Protein AF-A0A821PRE5-F1 (afdb_monomer_lite)

pLDDT: mean 86.89, std 14.08, range [33.16, 98.88]

Structure (mmCIF, N/CA/C/O backbone):
data_AF-A0A821PRE5-F1
#
_entry.id   AF-A0A821PRE5-F1
#
loop_
_atom_site.group_PDB
_atom_site.id
_atom_site.type_symbol
_atom_site.label_atom_id
_atom_site.label_alt_id
_atom_site.label_comp_id
_atom_site.label_asym_id
_atom_site.label_entity_id
_atom_site.label_seq_id
_atom_site.pdbx_PDB_ins_code
_atom_site.Cartn_x
_atom_site.Cartn_y
_atom_site.Cartn_z
_atom_site.occupancy
_atom_site.B_iso_or_equiv
_atom_site.auth_seq_id
_atom_site.auth_comp_id
_atom_site.auth_asym_id
_atom_site.auth_atom_id
_atom_site.pdbx_PDB_model_num
ATOM 1 N N . MET A 1 1 ? 6.895 -18.676 37.987 1.00 41.84 1 MET A N 1
ATOM 2 C CA . MET A 1 1 ? 6.870 -19.478 39.233 1.00 41.84 1 MET A CA 1
ATOM 3 C C . MET A 1 1 ? 7.285 -18.544 40.365 1.00 41.84 1 MET A C 1
ATOM 5 O O . MET A 1 1 ? 8.270 -17.843 40.181 1.00 41.84 1 MET A O 1
ATOM 9 N N . TYR A 1 2 ? 6.528 -18.440 41.459 1.00 54.41 2 TYR A N 1
ATOM 10 C CA . TYR A 1 2 ? 6.929 -17.614 42.611 1.00 54.41 2 TYR A CA 1
ATOM 11 C C . TYR A 1 2 ? 7.943 -18.380 43.471 1.00 54.41 2 TYR A C 1
ATOM 13 O O . TYR A 1 2 ? 7.875 -19.608 43.534 1.00 54.41 2 TYR A O 1
ATOM 21 N N . ALA A 1 3 ? 8.873 -17.677 44.126 1.00 66.06 3 ALA A N 1
ATOM 22 C CA . ALA A 1 3 ? 9.765 -18.303 45.099 1.00 66.06 3 ALA A CA 1
ATOM 23 C C . ALA A 1 3 ? 8.939 -18.892 46.258 1.00 66.06 3 ALA A C 1
ATOM 25 O O . ALA A 1 3 ? 8.088 -18.217 46.832 1.00 66.06 3 ALA A O 1
ATOM 26 N N . ILE A 1 4 ? 9.183 -20.159 46.576 1.00 74.19 4 ILE A N 1
ATOM 27 C CA . ILE A 1 4 ? 8.499 -20.947 47.607 1.00 74.19 4 ILE A CA 1
ATOM 28 C C . ILE A 1 4 ? 9.099 -20.657 48.989 1.00 74.19 4 ILE A C 1
ATOM 30 O O . ILE A 1 4 ? 8.377 -20.637 49.982 1.00 74.19 4 ILE A O 1
ATOM 34 N N . THR A 1 5 ? 10.413 -20.426 49.075 1.00 80.94 5 THR A N 1
ATOM 35 C CA . THR A 1 5 ? 11.106 -20.091 50.332 1.00 80.94 5 THR A CA 1
ATOM 36 C C . THR A 1 5 ? 12.431 -19.364 50.074 1.00 80.94 5 THR A C 1
ATOM 38 O O . THR A 1 5 ? 12.951 -19.391 48.959 1.00 80.94 5 THR A O 1
ATOM 41 N N . HIS A 1 6 ? 12.981 -18.728 51.113 1.00 78.38 6 HIS A N 1
ATOM 42 C CA . HIS A 1 6 ? 14.366 -18.254 51.166 1.00 78.38 6 HIS A CA 1
ATOM 43 C C . HIS A 1 6 ? 15.135 -19.088 52.210 1.00 78.38 6 HIS A C 1
ATOM 45 O O . HIS A 1 6 ? 14.577 -19.343 53.280 1.00 78.38 6 HIS A O 1
ATOM 51 N N . PRO A 1 7 ? 16.386 -19.512 51.952 1.00 84.06 7 PRO A N 1
ATOM 52 C CA . PRO A 1 7 ? 17.236 -19.162 50.809 1.00 84.06 7 PRO A CA 1
ATOM 53 C C . PRO A 1 7 ? 16.821 -19.833 49.486 1.00 84.06 7 PRO A C 1
ATOM 55 O O . PRO A 1 7 ? 15.821 -20.541 49.447 1.00 84.06 7 PRO A O 1
ATOM 58 N N . SER A 1 8 ? 17.507 -19.535 48.375 1.00 82.81 8 SER A N 1
ATOM 59 C CA . SER A 1 8 ? 17.042 -19.869 47.017 1.00 82.81 8 SER A CA 1
ATOM 60 C C . SER A 1 8 ? 17.108 -21.364 46.666 1.00 82.81 8 SER A C 1
ATOM 62 O O . SER A 1 8 ? 16.296 -21.819 45.858 1.00 82.81 8 SER A O 1
ATOM 64 N N . GLN A 1 9 ? 18.000 -22.147 47.286 1.00 85.94 9 GLN A N 1
ATOM 65 C CA . GLN A 1 9 ? 18.261 -23.545 46.912 1.00 85.94 9 GLN A CA 1
ATOM 66 C C . GLN A 1 9 ? 17.038 -24.490 46.963 1.00 85.94 9 GLN A C 1
ATOM 68 O O . GLN A 1 9 ? 16.828 -25.232 45.999 1.00 85.94 9 GLN A O 1
ATOM 73 N N . PRO A 1 10 ? 16.174 -24.461 47.999 1.00 89.75 10 PRO A N 1
ATOM 74 C CA . PRO A 1 10 ? 14.947 -25.257 48.033 1.00 89.75 10 PRO A CA 1
ATOM 75 C C . PRO A 1 10 ? 13.995 -25.038 46.847 1.00 89.75 10 PRO A C 1
ATOM 77 O O . PRO A 1 10 ? 13.257 -25.955 46.485 1.00 89.75 10 PRO A O 1
ATOM 80 N N . ASN A 1 11 ? 14.014 -23.862 46.209 1.00 87.69 11 ASN A N 1
ATOM 81 C CA . ASN A 1 11 ? 13.175 -23.590 45.037 1.00 87.69 11 ASN A CA 1
ATOM 82 C C . ASN A 1 11 ? 13.609 -24.434 43.832 1.00 87.69 11 ASN A C 1
ATOM 84 O O . ASN A 1 11 ? 12.767 -25.009 43.144 1.00 87.69 11 ASN A O 1
ATOM 88 N N . TYR A 1 12 ? 14.920 -24.577 43.621 1.00 88.75 12 TYR A N 1
ATOM 89 C CA . TYR A 1 12 ? 15.471 -25.420 42.559 1.00 88.75 12 TYR A CA 1
ATOM 90 C C . TYR A 1 12 ? 15.196 -26.910 42.804 1.00 88.75 12 TYR A C 1
ATOM 92 O O . TYR A 1 12 ? 14.937 -27.648 41.856 1.00 88.75 12 TYR A O 1
ATOM 100 N N . ILE A 1 13 ? 15.181 -27.351 44.069 1.00 89.56 13 ILE A N 1
ATOM 101 C CA . ILE A 1 13 ? 14.769 -28.715 44.447 1.00 89.56 13 ILE A CA 1
ATOM 102 C C . ILE A 1 13 ? 13.287 -28.928 44.115 1.00 89.56 13 ILE A C 1
ATOM 104 O O . ILE A 1 13 ? 12.932 -29.904 43.454 1.00 89.56 13 ILE A O 1
ATOM 108 N N . SER A 1 14 ? 12.425 -27.985 44.505 1.00 88.62 14 SER A N 1
ATOM 109 C CA . SER A 1 14 ? 10.987 -28.071 44.234 1.00 88.62 14 SER A CA 1
ATOM 110 C C . SER A 1 14 ? 10.650 -28.100 42.753 1.00 88.62 14 SER A C 1
ATOM 112 O O . SER A 1 14 ? 9.673 -28.737 42.368 1.00 88.62 14 SER A O 1
ATOM 114 N N . MET A 1 15 ? 11.455 -27.451 41.920 1.00 88.44 15 MET A N 1
ATOM 115 C CA . MET A 1 15 ? 11.266 -27.454 40.476 1.00 88.44 15 MET A CA 1
ATOM 116 C C . MET A 1 15 ? 11.423 -28.853 39.861 1.00 88.44 15 MET A C 1
ATOM 118 O O . MET A 1 15 ? 10.722 -29.173 38.907 1.00 88.44 15 MET A O 1
ATOM 122 N N . ILE A 1 16 ? 12.306 -29.696 40.408 1.00 90.00 16 ILE A N 1
ATOM 123 C CA . ILE A 1 16 ? 12.539 -31.050 39.880 1.00 90.00 16 ILE A CA 1
ATOM 124 C C . ILE A 1 16 ? 11.817 -32.152 40.654 1.00 90.00 16 ILE A C 1
ATOM 126 O O . ILE A 1 16 ? 11.547 -33.194 40.066 1.00 90.00 16 ILE A O 1
ATOM 130 N N . ALA A 1 17 ? 11.505 -31.948 41.935 1.00 90.25 17 ALA A N 1
ATOM 131 C CA . ALA A 1 17 ? 10.887 -32.953 42.807 1.00 90.25 17 ALA A CA 1
ATOM 132 C C . ALA A 1 17 ? 9.420 -32.638 43.165 1.00 90.25 17 ALA A C 1
ATOM 134 O O . ALA A 1 17 ? 8.779 -33.401 43.884 1.00 90.25 17 ALA A O 1
ATOM 135 N N . GLY A 1 18 ? 8.883 -31.495 42.722 1.00 88.75 18 GLY A N 1
ATOM 136 C CA . GLY A 1 18 ? 7.521 -31.045 43.039 1.00 88.75 18 GLY A CA 1
ATOM 137 C C . GLY A 1 18 ? 7.316 -30.563 44.483 1.00 88.75 18 GLY A C 1
ATOM 138 O O . GLY A 1 18 ? 6.216 -30.149 44.836 1.00 88.75 18 GLY A O 1
ATOM 139 N N . SER A 1 19 ? 8.353 -30.605 45.327 1.00 89.56 19 SER A N 1
ATOM 140 C CA . SER A 1 19 ? 8.368 -30.058 46.689 1.00 89.56 19 SER A CA 1
ATOM 141 C C . SER A 1 19 ? 9.799 -29.746 47.134 1.00 89.56 19 SER A C 1
ATOM 143 O O . SER A 1 19 ? 10.761 -30.246 46.553 1.00 89.56 19 SER A O 1
ATOM 145 N N . THR A 1 20 ? 9.969 -28.982 48.213 1.00 89.50 20 THR A N 1
ATOM 146 C CA . THR A 1 20 ? 11.300 -28.699 48.776 1.00 89.50 20 THR A CA 1
ATOM 147 C C . THR A 1 20 ? 11.946 -29.905 49.466 1.00 89.50 20 THR A C 1
ATOM 149 O O . THR A 1 20 ? 13.069 -29.785 49.944 1.00 89.50 20 THR A O 1
ATOM 152 N N . LEU A 1 21 ? 11.258 -31.053 49.569 1.00 90.38 21 LEU A N 1
ATOM 153 C CA . LEU A 1 21 ? 11.708 -32.233 50.323 1.00 90.38 21 LEU A CA 1
ATOM 154 C C . LEU A 1 21 ? 12.082 -31.905 51.784 1.00 90.38 21 LEU A C 1
ATOM 156 O O . LEU A 1 21 ? 12.993 -32.497 52.356 1.00 90.38 21 LEU A O 1
ATOM 160 N N . ASN A 1 22 ? 11.379 -30.933 52.382 1.00 87.69 22 ASN A N 1
ATOM 161 C CA . ASN A 1 22 ? 11.658 -30.356 53.705 1.00 87.69 22 ASN A CA 1
ATOM 162 C C . ASN A 1 22 ? 13.053 -29.718 53.847 1.00 87.69 22 ASN A C 1
ATOM 164 O O . ASN A 1 22 ? 13.501 -29.452 54.960 1.00 87.69 22 ASN A O 1
ATOM 168 N N . TYR A 1 23 ? 13.731 -29.439 52.735 1.00 88.00 23 TYR A N 1
ATOM 169 C CA . TYR A 1 23 ? 15.007 -28.744 52.723 1.00 88.00 23 TYR A CA 1
ATOM 170 C C . TYR A 1 23 ? 14.802 -27.233 52.895 1.00 88.00 23 TYR A C 1
ATOM 172 O O . TYR A 1 23 ? 13.957 -26.638 52.225 1.00 88.00 23 TYR A O 1
ATOM 180 N N . GLN A 1 24 ? 15.551 -26.612 53.811 1.00 86.31 24 GLN A N 1
ATOM 181 C CA . GLN A 1 24 ? 15.325 -25.218 54.238 1.00 86.31 24 GLN A CA 1
ATOM 182 C C . GLN A 1 24 ? 16.598 -24.360 54.293 1.00 86.31 24 GLN A C 1
ATOM 184 O O . GLN A 1 24 ? 16.552 -23.229 54.769 1.00 86.31 24 GLN A O 1
ATOM 189 N N . ASN A 1 25 ? 17.741 -24.870 53.835 1.00 85.19 25 ASN A N 1
ATOM 190 C CA . ASN A 1 25 ? 19.010 -24.143 53.865 1.00 85.19 25 ASN A CA 1
ATOM 191 C C . ASN A 1 25 ? 19.710 -24.176 52.490 1.00 85.19 25 ASN A C 1
ATOM 193 O O . ASN A 1 25 ? 19.077 -24.509 51.491 1.00 85.19 25 ASN A O 1
ATOM 197 N N . ASN A 1 26 ? 20.972 -23.745 52.430 1.00 80.94 26 ASN A N 1
ATOM 198 C CA . ASN A 1 26 ? 21.799 -23.680 51.214 1.00 80.94 26 ASN A CA 1
ATOM 199 C C . ASN A 1 26 ? 23.019 -24.621 51.289 1.00 80.94 26 ASN A C 1
ATOM 201 O O . ASN A 1 26 ? 23.998 -24.426 50.574 1.00 80.94 26 ASN A O 1
ATOM 205 N N . ASP A 1 27 ? 22.995 -25.609 52.185 1.00 80.81 27 ASP A N 1
ATOM 206 C CA . ASP A 1 27 ? 24.100 -26.561 52.320 1.00 80.81 27 ASP A CA 1
ATOM 207 C C . ASP A 1 27 ? 24.185 -27.497 51.095 1.00 80.81 27 ASP A C 1
ATOM 209 O O . ASP A 1 27 ? 23.438 -27.402 50.120 1.00 80.81 27 ASP A O 1
ATOM 213 N N . TYR A 1 28 ? 25.096 -28.464 51.109 1.00 80.00 28 TYR A N 1
ATOM 214 C CA . TYR A 1 28 ? 25.094 -29.490 50.072 1.00 80.00 28 TYR A CA 1
ATOM 215 C C . TYR A 1 28 ? 23.797 -30.321 50.122 1.00 80.00 28 TYR A C 1
ATOM 217 O O . TYR A 1 28 ? 23.438 -30.873 51.163 1.00 80.00 28 TYR A O 1
ATOM 225 N N . PHE A 1 29 ? 23.130 -30.465 48.972 1.00 83.81 29 PHE A N 1
ATOM 226 C CA . PHE A 1 29 ? 21.939 -31.301 48.821 1.00 83.81 29 PHE A CA 1
ATOM 227 C C . PHE A 1 29 ? 22.090 -32.350 47.713 1.00 83.81 29 PHE A C 1
ATOM 229 O O . PHE A 1 29 ? 22.611 -32.085 46.618 1.00 83.81 29 PHE A O 1
ATOM 236 N N . SER A 1 30 ? 21.571 -33.544 48.002 1.00 86.50 30 SER A N 1
ATOM 237 C CA . SER A 1 30 ? 21.376 -34.638 47.056 1.00 86.50 30 SER A CA 1
ATOM 238 C C . SER A 1 30 ? 20.165 -35.477 47.445 1.00 86.50 30 SER A C 1
ATOM 240 O O . SER A 1 30 ? 19.955 -35.712 48.632 1.00 86.50 30 SER A O 1
ATOM 242 N N . THR A 1 31 ? 19.433 -35.994 46.463 1.00 86.88 31 THR A N 1
ATOM 243 C CA . THR A 1 31 ? 18.241 -36.814 46.684 1.00 86.88 31 THR A CA 1
ATOM 244 C C . THR A 1 31 ? 18.212 -38.058 45.794 1.00 86.88 31 THR A C 1
ATOM 246 O O . THR A 1 31 ? 18.718 -38.028 44.671 1.00 86.88 31 THR A O 1
ATOM 249 N N . ASN A 1 32 ? 17.614 -39.132 46.321 1.00 90.19 32 ASN A N 1
ATOM 250 C CA . ASN A 1 32 ? 17.213 -40.342 45.587 1.00 90.19 32 ASN A CA 1
ATOM 251 C C . ASN A 1 32 ? 15.699 -40.357 45.295 1.00 90.19 32 ASN A C 1
ATOM 253 O O . ASN A 1 32 ? 15.191 -41.347 44.774 1.00 90.19 32 ASN A O 1
ATOM 257 N N . GLU A 1 33 ? 14.978 -39.309 45.698 1.00 92.75 33 GLU A N 1
ATOM 258 C CA . GLU A 1 33 ? 13.542 -39.174 45.458 1.00 92.75 33 GLU A CA 1
ATOM 259 C C . GLU A 1 33 ? 13.243 -39.033 43.964 1.00 92.75 33 GLU A C 1
ATOM 261 O O . GLU A 1 33 ? 14.094 -38.610 43.181 1.00 92.75 33 GLU A O 1
ATOM 266 N N . LEU A 1 34 ? 12.009 -39.364 43.582 1.00 92.81 34 LEU A N 1
ATOM 267 C CA . LEU A 1 34 ? 11.544 -39.272 42.202 1.00 92.81 34 LEU A CA 1
ATOM 268 C C . LEU A 1 34 ? 11.583 -37.819 41.703 1.00 92.81 34 LEU A C 1
ATOM 270 O O . LEU A 1 34 ? 10.978 -36.930 42.302 1.00 92.81 34 LEU A O 1
ATOM 274 N N . THR A 1 35 ? 12.239 -37.595 40.566 1.00 94.25 35 THR A N 1
ATOM 275 C CA . THR A 1 35 ? 12.345 -36.285 39.915 1.00 94.25 35 THR A CA 1
ATOM 276 C C . THR A 1 35 ? 11.708 -36.273 38.528 1.00 94.25 35 THR A C 1
ATOM 278 O O . THR A 1 35 ? 11.424 -37.316 37.935 1.00 94.25 35 THR A O 1
ATOM 281 N N . ILE A 1 36 ? 11.529 -35.079 37.957 1.00 93.19 36 ILE A N 1
ATOM 282 C CA . ILE A 1 36 ? 11.064 -34.907 36.577 1.00 93.19 36 ILE A CA 1
ATOM 283 C C . ILE A 1 36 ? 11.937 -35.671 35.572 1.00 93.19 36 ILE A C 1
ATOM 285 O O . ILE A 1 36 ? 11.412 -36.211 34.607 1.00 93.19 36 ILE A O 1
ATOM 289 N N . ILE A 1 37 ? 13.243 -35.807 35.817 1.00 93.56 37 ILE A N 1
ATOM 290 C CA . ILE A 1 37 ? 14.133 -36.561 34.927 1.00 93.56 37 ILE A CA 1
ATOM 291 C C . ILE A 1 37 ? 13.808 -38.050 34.924 1.00 93.56 37 ILE A C 1
ATOM 293 O O . ILE A 1 37 ? 13.802 -38.677 33.866 1.00 93.56 37 ILE A O 1
ATOM 297 N N . ASP A 1 38 ? 13.486 -38.619 36.083 1.00 94.00 38 ASP A N 1
ATOM 298 C CA . ASP A 1 38 ? 13.085 -40.022 36.174 1.00 94.00 38 ASP A CA 1
ATOM 299 C C . ASP A 1 38 ? 11.780 -40.264 35.406 1.00 94.00 38 ASP A C 1
ATOM 301 O O . ASP A 1 38 ? 11.629 -41.281 34.727 1.00 94.00 38 ASP A O 1
ATOM 305 N N . LEU A 1 39 ? 10.860 -39.294 35.454 1.00 94.88 39 LEU A N 1
ATOM 306 C CA . LEU A 1 39 ? 9.618 -39.316 34.684 1.00 94.88 39 LEU A CA 1
ATOM 307 C C . LEU A 1 39 ? 9.873 -39.197 33.175 1.00 94.88 39 LEU A C 1
ATOM 309 O O . LEU A 1 39 ? 9.313 -39.984 32.413 1.00 94.88 39 LEU A O 1
ATOM 313 N N . LEU A 1 40 ? 10.737 -38.272 32.743 1.00 94.75 40 LEU A N 1
ATOM 314 C CA . LEU A 1 40 ? 11.109 -38.092 31.333 1.00 94.75 40 LEU A CA 1
ATOM 315 C C . LEU A 1 40 ? 11.794 -39.344 30.777 1.00 94.75 40 LEU A C 1
ATOM 317 O O . LEU A 1 40 ? 11.405 -39.840 29.721 1.00 94.75 40 LEU A O 1
ATOM 321 N N . ASN A 1 41 ? 12.748 -39.909 31.520 1.00 93.38 41 ASN A N 1
ATOM 322 C CA . ASN A 1 41 ? 13.442 -41.138 31.141 1.00 93.38 41 ASN A CA 1
ATOM 323 C C . ASN A 1 41 ? 12.477 -42.328 31.056 1.00 93.38 41 ASN A C 1
ATOM 325 O O . ASN A 1 41 ? 12.517 -43.084 30.085 1.00 93.38 41 ASN A O 1
ATOM 329 N N . LYS A 1 42 ? 11.558 -42.471 32.021 1.00 95.62 42 LYS A N 1
ATOM 330 C CA . LYS A 1 42 ? 10.510 -43.504 31.987 1.00 95.62 42 LYS A CA 1
ATOM 331 C C . LYS A 1 42 ? 9.571 -43.340 30.788 1.00 95.62 42 LYS A C 1
ATOM 333 O O . LYS A 1 42 ? 9.142 -44.340 30.219 1.00 95.62 42 LYS A O 1
ATOM 338 N N . ALA A 1 43 ? 9.259 -42.102 30.411 1.00 95.31 43 ALA A N 1
ATOM 339 C CA . ALA A 1 43 ? 8.410 -41.770 29.270 1.00 95.31 43 ALA A CA 1
ATOM 340 C C . ALA A 1 43 ? 9.160 -41.740 27.925 1.00 95.31 43 ALA A C 1
ATOM 342 O O . ALA A 1 43 ? 8.539 -41.474 26.901 1.00 95.31 43 ALA A O 1
ATOM 343 N N . GLN A 1 44 ? 10.473 -42.007 27.917 1.00 95.50 44 GLN A N 1
ATOM 344 C CA . GLN A 1 44 ? 11.338 -41.909 26.735 1.00 95.50 44 GLN A CA 1
ATOM 345 C C . GLN A 1 44 ? 11.308 -40.525 26.060 1.00 95.50 44 GLN A C 1
ATOM 347 O O . GLN A 1 44 ? 11.529 -40.405 24.857 1.00 95.50 44 GLN A O 1
ATOM 352 N N . VAL A 1 45 ? 11.064 -39.469 26.838 1.00 95.06 45 VAL A N 1
ATOM 353 C CA . VAL A 1 45 ? 11.120 -38.085 26.363 1.00 95.06 45 VAL A CA 1
ATOM 354 C C . VAL A 1 45 ? 12.576 -37.632 26.376 1.00 95.06 45 VAL A C 1
ATOM 356 O O . VAL A 1 45 ? 13.250 -37.685 27.408 1.00 95.06 45 VAL A O 1
ATOM 359 N N . SER A 1 46 ? 13.077 -37.205 25.217 1.00 95.50 46 SER A N 1
ATOM 360 C CA . SER A 1 46 ? 14.447 -36.694 25.103 1.00 95.50 46 SER A CA 1
ATOM 361 C C . SER A 1 46 ? 14.622 -35.423 25.934 1.00 95.50 46 SER A C 1
ATOM 363 O O . SER A 1 46 ? 13.750 -34.553 25.934 1.00 95.50 46 SER A O 1
ATOM 365 N N . TRP A 1 47 ? 15.751 -35.301 26.638 1.00 95.69 47 TRP A N 1
ATOM 366 C CA . TRP A 1 47 ? 16.024 -34.138 27.477 1.00 95.69 47 TRP A CA 1
ATOM 367 C C . TRP A 1 47 ? 17.503 -33.736 27.492 1.00 95.69 47 TRP A C 1
ATOM 369 O O . TRP A 1 47 ? 18.379 -34.588 27.317 1.00 95.69 47 TRP A O 1
ATOM 379 N N . LYS A 1 48 ? 17.778 -32.442 27.691 1.00 94.94 48 LYS A N 1
ATOM 380 C CA . LYS A 1 48 ? 19.131 -31.881 27.875 1.00 94.94 48 LYS A CA 1
ATOM 381 C C . LYS A 1 48 ? 19.075 -30.624 28.750 1.00 94.94 48 LYS A C 1
ATOM 383 O O . LYS A 1 48 ? 18.077 -29.903 28.739 1.00 94.94 48 LYS A O 1
ATOM 388 N N . SER A 1 49 ? 20.139 -30.372 29.509 1.00 92.88 49 SER A N 1
ATOM 389 C CA . SER A 1 49 ? 20.310 -29.169 30.330 1.00 92.88 49 SER A CA 1
ATOM 390 C C . SER A 1 49 ? 21.524 -28.377 29.861 1.00 92.88 49 SER A C 1
ATOM 392 O O . SER A 1 49 ? 22.638 -28.893 29.860 1.00 92.88 49 SER A O 1
ATOM 394 N N . TYR A 1 50 ? 21.311 -27.118 29.513 1.00 91.88 50 TYR A N 1
ATOM 395 C CA . TYR A 1 50 ? 22.279 -26.168 28.982 1.00 91.88 50 TYR A CA 1
ATOM 396 C C . TYR A 1 50 ? 22.682 -25.200 30.090 1.00 91.88 50 TYR A C 1
ATOM 398 O O . TYR A 1 50 ? 21.821 -24.609 30.740 1.00 91.88 50 TYR A O 1
ATOM 406 N N . GLN A 1 51 ? 23.971 -25.100 30.389 1.00 89.81 51 GLN A N 1
ATOM 407 C CA . GLN A 1 51 ? 24.462 -24.411 31.582 1.00 89.81 51 GLN A CA 1
ATOM 408 C C . GLN A 1 51 ? 25.533 -23.385 31.198 1.00 89.81 51 GLN A C 1
ATOM 410 O O . GLN A 1 51 ? 26.586 -23.749 30.665 1.00 89.81 51 GLN A O 1
ATOM 415 N N . GLU A 1 52 ? 25.289 -22.101 31.462 1.00 87.06 52 GLU A N 1
ATOM 416 C CA . GLU A 1 52 ? 26.254 -21.051 31.126 1.00 87.06 52 GLU A CA 1
ATOM 417 C C . GLU A 1 52 ? 27.559 -21.207 31.896 1.00 87.06 52 GLU A C 1
ATOM 419 O O . GLU A 1 52 ? 27.576 -21.438 33.106 1.00 87.06 52 GLU A O 1
ATOM 424 N N . ASN A 1 53 ? 28.670 -21.066 31.171 1.00 81.50 53 ASN A N 1
ATOM 425 C CA . ASN A 1 53 ? 30.027 -21.232 31.692 1.00 81.50 53 ASN A CA 1
ATOM 426 C C . ASN A 1 53 ? 30.275 -22.573 32.406 1.00 81.50 53 ASN A C 1
ATOM 428 O O . ASN A 1 53 ? 31.268 -22.721 33.122 1.00 81.50 53 ASN A O 1
ATOM 432 N N . TYR A 1 54 ? 29.425 -23.574 32.172 1.00 81.56 54 TYR A N 1
ATOM 433 C CA . TYR A 1 54 ? 29.663 -24.929 32.632 1.00 81.56 54 TYR A CA 1
ATOM 434 C C . TYR A 1 54 ? 30.786 -25.550 31.811 1.00 81.56 54 TYR A C 1
ATOM 436 O O . TYR A 1 54 ? 30.655 -25.808 30.614 1.00 81.56 54 TYR A O 1
ATOM 444 N N . THR A 1 55 ? 31.924 -25.793 32.446 1.00 69.19 55 THR A N 1
ATOM 445 C CA . THR A 1 55 ? 33.002 -26.554 31.821 1.00 69.19 55 THR A CA 1
ATOM 446 C C . THR A 1 55 ? 32.707 -28.033 32.033 1.00 69.19 55 THR A C 1
ATOM 448 O O . THR A 1 55 ? 32.794 -28.538 33.150 1.00 69.19 55 THR A O 1
ATOM 451 N N . SER A 1 56 ? 32.303 -28.732 30.963 1.00 59.34 56 SER A N 1
ATOM 452 C CA . SER A 1 56 ? 32.126 -30.186 31.032 1.00 59.34 56 SER A CA 1
ATOM 453 C C . SER A 1 56 ? 33.428 -30.805 31.541 1.00 59.34 56 SER A C 1
ATOM 455 O O . SER A 1 56 ? 34.509 -30.414 31.087 1.00 59.34 56 SER A O 1
ATOM 457 N N . LEU A 1 57 ? 33.342 -31.752 32.474 1.00 55.62 57 LEU A N 1
ATOM 458 C CA . LEU A 1 57 ? 34.494 -32.496 32.988 1.00 55.62 57 LEU A CA 1
ATOM 459 C C . LEU A 1 57 ? 35.005 -33.465 31.922 1.00 55.62 57 LEU A C 1
ATOM 461 O O . LEU A 1 57 ? 34.880 -34.679 32.021 1.00 55.62 57 LEU A O 1
ATOM 465 N N . SER A 1 58 ? 35.590 -32.906 30.871 1.00 46.59 58 SER A N 1
ATOM 466 C CA . SER A 1 58 ? 36.365 -33.612 29.862 1.00 46.59 58 SER A CA 1
ATOM 467 C C . SER A 1 58 ? 37.816 -33.748 30.340 1.00 46.59 58 SER A C 1
ATOM 469 O O . SER A 1 58 ? 38.762 -33.404 29.632 1.00 46.59 58 SER A O 1
ATOM 471 N N . THR A 1 59 ? 38.008 -34.253 31.558 1.00 41.38 59 THR A N 1
ATOM 472 C CA . THR A 1 59 ? 39.292 -34.805 31.993 1.00 41.38 59 THR A CA 1
ATOM 473 C C . THR A 1 59 ? 39.041 -36.216 32.495 1.00 41.38 59 THR A C 1
ATOM 475 O O . THR A 1 59 ? 38.104 -36.478 33.238 1.00 41.38 59 THR A O 1
ATOM 478 N N . THR A 1 60 ? 39.864 -37.133 32.017 1.00 47.34 60 THR A N 1
ATOM 479 C CA . THR A 1 60 ? 39.748 -38.596 31.982 1.00 47.34 60 THR A CA 1
ATOM 480 C C . THR A 1 60 ? 39.674 -39.327 33.336 1.00 47.34 60 THR A C 1
ATOM 482 O O . THR A 1 60 ? 39.951 -40.523 33.389 1.00 47.34 60 THR A O 1
ATOM 485 N N . THR A 1 61 ? 39.302 -38.662 34.432 1.00 48.44 61 THR A N 1
ATOM 486 C CA . THR A 1 61 ? 39.376 -39.203 35.799 1.00 48.44 61 THR A CA 1
ATOM 487 C C . THR A 1 61 ? 38.040 -39.619 36.416 1.00 48.44 61 THR A C 1
ATOM 489 O O . THR A 1 61 ? 38.065 -40.403 37.362 1.00 48.44 61 THR A O 1
ATOM 492 N N . SER A 1 62 ? 36.883 -39.214 35.873 1.00 52.19 62 SER A N 1
ATOM 493 C CA . SER A 1 62 ? 35.581 -39.671 36.389 1.00 52.19 62 SER A CA 1
ATOM 494 C C . SER A 1 62 ? 34.480 -39.667 35.320 1.00 52.19 62 SER A C 1
ATOM 496 O O . SER A 1 62 ? 34.168 -38.621 34.756 1.00 52.19 62 SER A O 1
ATOM 498 N N . PRO A 1 63 ? 33.852 -40.820 35.017 1.00 53.81 63 PRO A N 1
ATOM 499 C CA . PRO A 1 63 ? 32.770 -40.923 34.032 1.00 53.81 63 PRO A CA 1
ATOM 500 C C . PRO A 1 63 ? 31.411 -40.421 34.557 1.00 53.81 63 PRO A C 1
ATOM 502 O O . PRO A 1 63 ? 30.407 -40.520 33.854 1.00 53.81 63 PRO A O 1
ATOM 505 N N . ASN A 1 64 ? 31.359 -39.904 35.785 1.00 63.25 64 ASN A N 1
ATOM 506 C CA . ASN A 1 64 ? 30.148 -39.426 36.444 1.00 63.25 64 ASN A CA 1
ATOM 507 C C . ASN A 1 64 ? 30.321 -37.958 36.844 1.00 63.25 64 ASN A C 1
ATOM 509 O O . ASN A 1 64 ? 31.432 -37.497 37.087 1.00 63.25 64 ASN A O 1
ATOM 513 N N . CYS A 1 65 ? 29.212 -37.238 37.012 1.00 72.06 65 CYS A N 1
ATOM 514 C CA . CYS A 1 65 ? 29.173 -35.818 37.389 1.00 72.06 65 CYS A CA 1
ATOM 515 C C . CYS A 1 65 ? 29.704 -35.542 38.822 1.00 72.06 65 CYS A C 1
ATOM 517 O O . CYS A 1 65 ? 29.501 -34.459 39.369 1.00 72.06 65 CYS A O 1
ATOM 519 N N . ASN A 1 66 ? 30.368 -36.517 39.451 1.00 63.66 66 ASN A N 1
ATOM 520 C CA . ASN A 1 66 ? 30.927 -36.448 40.798 1.00 63.66 66 ASN A CA 1
ATOM 521 C C . ASN A 1 66 ? 32.174 -35.545 40.875 1.00 63.66 66 ASN A C 1
ATOM 523 O O . ASN A 1 66 ? 32.385 -34.919 41.901 1.00 63.66 66 ASN A O 1
ATOM 527 N N . ASP A 1 67 ? 32.958 -35.379 39.806 1.00 54.75 67 ASP A N 1
ATOM 528 C CA . ASP A 1 67 ? 34.109 -34.449 39.837 1.00 54.75 67 ASP A CA 1
ATOM 529 C C . ASP A 1 67 ? 33.664 -32.973 39.704 1.00 54.75 67 ASP A C 1
ATOM 531 O O . ASP A 1 67 ? 34.446 -32.053 39.932 1.00 54.75 67 ASP A O 1
ATOM 535 N N . ALA A 1 68 ? 32.378 -32.721 39.404 1.00 54.19 68 ALA A N 1
ATOM 536 C CA . ALA A 1 68 ? 31.789 -31.372 39.365 1.00 54.19 68 ALA A CA 1
ATOM 537 C C . ALA A 1 68 ? 31.479 -30.841 40.769 1.00 54.19 68 ALA A C 1
ATOM 539 O O . ALA A 1 68 ? 30.926 -29.750 40.908 1.00 54.19 68 ALA A O 1
ATOM 540 N N . MET A 1 69 ? 31.773 -31.642 41.799 1.00 49.75 69 MET A N 1
ATOM 541 C CA . MET A 1 69 ? 31.395 -31.398 43.187 1.00 49.75 69 MET A CA 1
ATOM 542 C C . MET A 1 69 ? 32.070 -30.170 43.806 1.00 49.75 69 MET A C 1
ATOM 544 O O . MET A 1 69 ? 31.519 -29.644 44.766 1.00 49.75 69 MET A O 1
ATOM 548 N N . GLU A 1 70 ? 33.181 -29.677 43.246 1.00 49.50 70 GLU A N 1
ATOM 549 C CA . GLU A 1 70 ? 33.920 -28.520 43.788 1.00 49.50 70 GLU A CA 1
ATOM 550 C C . GLU A 1 70 ? 34.031 -27.322 42.829 1.00 49.50 70 GLU A C 1
ATOM 552 O O . GLU A 1 70 ? 34.737 -26.353 43.104 1.00 49.50 70 GLU A O 1
ATOM 557 N N . LEU A 1 71 ? 33.354 -27.358 41.678 1.00 53.19 71 LEU A N 1
ATOM 558 C CA . LEU A 1 71 ? 33.496 -26.310 40.668 1.00 53.19 71 LEU A CA 1
ATOM 559 C C . LEU A 1 71 ? 32.513 -25.155 40.900 1.00 53.19 71 LEU A C 1
ATOM 561 O O . LEU A 1 71 ? 31.508 -25.030 40.206 1.00 53.19 71 LEU A O 1
ATOM 565 N N . GLU A 1 72 ? 32.870 -24.256 41.812 1.00 54.78 72 GLU A N 1
ATOM 566 C CA . GLU A 1 72 ? 32.564 -22.826 41.670 1.00 54.78 72 GLU A CA 1
ATOM 567 C C . GLU A 1 72 ? 33.699 -22.183 40.859 1.00 54.78 72 GLU A C 1
ATOM 569 O O . GLU A 1 72 ? 34.576 -21.498 41.384 1.00 54.78 72 GLU A O 1
ATOM 574 N N . LYS A 1 73 ? 33.769 -22.491 39.558 1.00 53.09 73 LYS A N 1
ATOM 575 C CA . LYS A 1 73 ? 34.760 -21.876 38.663 1.00 53.09 73 LYS A CA 1
ATOM 576 C C . LYS A 1 73 ? 34.110 -20.780 37.832 1.00 53.09 73 LYS A C 1
ATOM 578 O O . LYS A 1 73 ? 33.272 -21.050 36.975 1.00 53.09 73 LYS A O 1
ATOM 583 N N . GLY A 1 74 ? 34.577 -19.550 38.028 1.00 68.69 74 GLY A N 1
ATOM 584 C CA . GLY A 1 74 ? 34.120 -18.398 37.257 1.00 68.69 74 GLY A CA 1
ATOM 585 C C . GLY A 1 74 ? 32.686 -18.019 37.619 1.00 68.69 74 GLY A C 1
ATOM 586 O O . GLY A 1 74 ? 32.394 -17.789 38.784 1.00 68.69 74 GLY A O 1
ATOM 587 N N . SER A 1 75 ? 31.805 -17.923 36.622 1.00 77.38 75 SER A N 1
ATOM 588 C CA . SER A 1 75 ? 30.423 -17.450 36.804 1.00 77.38 75 SER A CA 1
ATOM 589 C C . SER A 1 75 ? 29.378 -18.570 36.949 1.00 77.38 75 SER A C 1
ATOM 591 O O . SER A 1 75 ? 28.204 -18.274 37.164 1.00 77.38 75 SER A O 1
ATOM 593 N N . TYR A 1 76 ? 29.772 -19.844 36.857 1.00 83.81 76 TYR A N 1
ATOM 594 C CA . TYR A 1 76 ? 28.874 -20.987 37.062 1.00 83.81 76 TYR A CA 1
ATOM 595 C C . TYR A 1 76 ? 28.736 -21.341 38.552 1.00 83.81 76 TYR A C 1
ATOM 597 O O . TYR A 1 76 ? 29.738 -21.446 39.259 1.00 83.81 76 TYR A O 1
ATOM 605 N N . VAL A 1 77 ? 27.502 -21.603 39.002 1.00 80.75 77 VAL A N 1
ATOM 606 C CA . VAL A 1 77 ? 27.188 -22.046 40.371 1.00 80.75 77 VAL A CA 1
ATOM 607 C C . VAL A 1 77 ? 26.373 -23.334 40.330 1.00 80.75 77 VAL A C 1
ATOM 609 O O . VAL A 1 77 ? 25.269 -23.373 39.784 1.00 80.75 77 VAL A O 1
ATOM 612 N N . ARG A 1 78 ? 26.888 -24.399 40.963 1.00 79.88 78 ARG A N 1
ATOM 613 C CA . ARG A 1 78 ? 26.242 -25.725 40.989 1.00 79.88 78 ARG A CA 1
ATOM 614 C C . ARG A 1 78 ? 24.812 -25.669 41.523 1.00 79.88 78 ARG A C 1
ATOM 616 O O . ARG A 1 78 ? 23.958 -26.379 41.003 1.00 79.88 78 ARG A O 1
ATOM 623 N N . SER A 1 79 ? 24.540 -24.864 42.547 1.00 81.00 79 SER A N 1
ATOM 624 C CA . SER A 1 79 ? 23.205 -24.785 43.154 1.00 81.00 79 SER A CA 1
ATOM 625 C C . SER A 1 79 ? 22.128 -24.239 42.207 1.00 81.00 79 SER A C 1
ATOM 627 O O . SER A 1 79 ? 20.948 -24.438 42.478 1.00 81.00 79 SER A O 1
ATOM 629 N N . HIS A 1 80 ? 22.505 -23.616 41.084 1.00 84.62 80 HIS A N 1
ATOM 630 C CA . HIS A 1 80 ? 21.572 -23.197 40.029 1.00 84.62 80 HIS A CA 1
ATOM 631 C C . HIS A 1 80 ? 21.266 -24.322 39.023 1.00 84.62 80 HIS A C 1
ATOM 633 O O . HIS A 1 80 ? 20.355 -24.195 38.206 1.00 84.62 80 HIS A O 1
ATOM 639 N N . ASN A 1 81 ? 22.009 -25.434 39.077 1.00 88.69 81 ASN A N 1
ATOM 640 C CA . ASN A 1 81 ? 21.781 -26.619 38.262 1.00 88.69 81 ASN A CA 1
ATOM 641 C C . ASN A 1 81 ? 20.985 -27.664 39.068 1.00 88.69 81 ASN A C 1
ATOM 643 O O . ASN A 1 81 ? 21.572 -28.472 39.799 1.00 88.69 81 ASN A O 1
ATOM 647 N N . PRO A 1 82 ? 19.649 -27.692 38.938 1.00 89.00 82 PRO A N 1
ATOM 648 C CA . PRO A 1 82 ? 18.796 -28.538 39.764 1.00 89.00 82 PRO A CA 1
ATOM 649 C C . PRO A 1 82 ? 19.061 -30.034 39.533 1.00 89.00 82 PRO A C 1
ATOM 651 O O . PRO A 1 82 ? 18.959 -30.842 40.455 1.00 89.00 82 PRO A O 1
ATOM 654 N N . PHE A 1 83 ? 19.471 -30.426 38.324 1.00 89.81 83 PHE A N 1
ATOM 655 C CA . PHE A 1 83 ? 19.681 -31.829 37.962 1.00 89.81 83 PHE A CA 1
ATOM 656 C C . PHE A 1 83 ? 20.860 -32.460 38.703 1.00 89.81 83 PHE A C 1
ATOM 658 O O . PHE A 1 83 ? 20.882 -33.672 38.914 1.00 89.81 83 PHE A O 1
ATOM 665 N N . MET A 1 84 ? 21.797 -31.645 39.193 1.00 86.00 84 MET A N 1
ATOM 666 C CA . MET A 1 84 ? 22.921 -32.107 40.010 1.00 86.00 84 MET A CA 1
ATOM 667 C C . MET A 1 84 ? 22.495 -32.596 41.402 1.00 86.00 84 MET A C 1
ATOM 669 O O . MET A 1 84 ? 23.262 -33.303 42.073 1.00 86.00 84 MET A O 1
ATOM 673 N N . PHE A 1 85 ? 21.277 -32.271 41.845 1.00 87.81 85 PHE A N 1
ATOM 674 C CA . PHE A 1 85 ? 20.709 -32.776 43.095 1.00 87.81 85 PHE A CA 1
ATOM 675 C C . PHE A 1 85 ? 20.221 -34.220 42.981 1.00 87.81 85 PHE A C 1
ATOM 677 O O . PHE A 1 85 ? 20.267 -34.941 43.978 1.00 87.81 85 PHE A O 1
ATOM 684 N N . SER A 1 86 ? 19.840 -34.682 41.789 1.00 88.81 86 SER A N 1
ATOM 685 C CA . SER A 1 86 ? 19.382 -36.058 41.596 1.00 88.81 86 SER A CA 1
ATOM 686 C C . SER A 1 86 ? 20.555 -37.031 41.492 1.00 88.81 86 SER A C 1
ATOM 688 O O . SER A 1 86 ? 21.455 -36.866 40.665 1.00 88.81 86 SER A O 1
ATOM 690 N N . THR A 1 87 ? 20.551 -38.085 42.305 1.00 88.38 87 THR A N 1
ATOM 691 C CA . THR A 1 87 ? 21.511 -39.190 42.163 1.00 88.38 87 THR A CA 1
ATOM 692 C C . THR A 1 87 ? 21.265 -40.026 40.909 1.00 88.38 87 THR A C 1
ATOM 694 O O . THR A 1 87 ? 22.228 -40.568 40.360 1.00 88.38 87 THR A O 1
ATOM 697 N N . SER A 1 88 ? 20.026 -40.075 40.401 1.00 88.62 88 SER A N 1
ATOM 698 C CA . SER A 1 88 ? 19.701 -40.759 39.143 1.00 88.62 88 SER A CA 1
ATOM 699 C C . SER A 1 88 ? 20.351 -40.087 37.932 1.00 88.62 88 SER A C 1
ATOM 701 O O . SER A 1 88 ? 20.668 -40.761 36.959 1.00 88.62 88 SER A O 1
ATOM 703 N N . VAL A 1 89 ? 20.679 -38.797 38.033 1.00 88.88 89 VAL A N 1
ATOM 704 C CA . VAL A 1 89 ? 21.494 -38.081 37.042 1.00 88.88 89 VAL A CA 1
ATOM 705 C C . VAL A 1 89 ? 22.979 -38.164 37.390 1.00 88.88 89 VAL A C 1
ATOM 707 O O . VAL A 1 89 ? 23.800 -38.584 36.576 1.00 88.88 89 VAL A O 1
ATOM 710 N N . ARG A 1 90 ? 23.344 -37.801 38.625 1.00 82.31 90 ARG A N 1
ATOM 711 C CA . ARG A 1 90 ? 24.746 -37.598 39.025 1.00 82.31 90 ARG A CA 1
ATOM 712 C C . ARG A 1 90 ? 25.605 -38.857 38.924 1.00 82.31 90 ARG A C 1
ATOM 714 O O . ARG A 1 90 ? 26.773 -38.770 38.548 1.00 82.31 90 ARG A O 1
ATOM 721 N N . HIS A 1 91 ? 25.049 -40.014 39.277 1.00 83.88 91 HIS A N 1
ATOM 722 C CA . HIS A 1 91 ? 25.780 -41.283 39.324 1.00 83.88 91 HIS A CA 1
ATOM 723 C C . HIS A 1 91 ? 25.653 -42.117 38.042 1.00 83.88 91 HIS A C 1
ATOM 725 O O . HIS A 1 91 ? 26.192 -43.222 37.985 1.00 83.88 91 HIS A O 1
ATOM 731 N N . HIS A 1 92 ? 24.993 -41.588 37.006 1.00 85.44 92 HIS A N 1
ATOM 732 C CA . HIS A 1 92 ? 24.787 -42.281 35.739 1.00 85.44 92 HIS A CA 1
ATOM 733 C C . HIS A 1 92 ? 25.430 -41.509 34.587 1.00 85.44 92 HIS A C 1
ATOM 735 O O . HIS A 1 92 ? 24.966 -40.443 34.191 1.00 85.44 92 HIS A O 1
ATOM 741 N N . THR A 1 93 ? 26.479 -42.086 33.997 1.00 81.69 93 THR A N 1
ATOM 742 C CA . THR A 1 93 ? 27.269 -41.478 32.913 1.00 81.69 93 THR A CA 1
ATOM 743 C C . THR A 1 93 ? 26.422 -40.969 31.742 1.00 81.69 93 THR A C 1
ATOM 745 O O . THR A 1 93 ? 26.696 -39.898 31.207 1.00 81.69 93 THR A O 1
ATOM 748 N N . ASN A 1 94 ? 25.387 -41.710 31.333 1.00 85.62 94 ASN A N 1
ATOM 749 C CA . ASN A 1 94 ? 24.553 -41.328 30.188 1.00 85.62 94 ASN A CA 1
ATOM 750 C C . ASN A 1 94 ? 23.662 -40.116 30.477 1.00 85.62 94 ASN A C 1
ATOM 752 O O . ASN A 1 94 ? 23.481 -39.277 29.601 1.00 85.62 94 ASN A O 1
ATOM 756 N N . GLU A 1 95 ? 23.139 -40.009 31.697 1.00 88.81 95 GLU A N 1
ATOM 757 C CA . GLU A 1 95 ? 22.310 -38.875 32.107 1.00 88.81 95 GLU A CA 1
ATOM 758 C C . GLU A 1 95 ? 23.176 -37.644 32.382 1.00 88.81 95 GLU A C 1
ATOM 760 O O . GLU A 1 95 ? 22.855 -36.545 31.945 1.00 88.81 95 GLU A O 1
ATOM 765 N N . CYS A 1 96 ? 24.339 -37.838 33.005 1.00 86.25 96 CYS A N 1
ATOM 766 C CA . CYS A 1 96 ? 25.321 -36.781 33.226 1.00 86.25 96 CYS A CA 1
ATOM 767 C C . CYS A 1 96 ? 25.786 -36.115 31.913 1.00 86.25 96 CYS A C 1
ATOM 769 O O . CYS A 1 96 ? 25.897 -34.895 31.853 1.00 86.25 96 CYS A O 1
ATOM 771 N N . LYS A 1 97 ? 25.972 -36.881 30.826 1.00 87.31 97 LYS A N 1
ATOM 772 C CA . LYS A 1 97 ? 26.330 -36.345 29.493 1.00 87.31 97 LYS A CA 1
ATOM 773 C C . LYS A 1 97 ? 25.272 -35.423 28.873 1.00 87.31 97 LYS A C 1
ATOM 775 O O . LYS A 1 97 ? 25.579 -34.724 27.912 1.00 87.31 97 LYS A O 1
ATOM 780 N N . LYS A 1 98 ? 24.039 -35.429 29.387 1.00 91.06 98 LYS A N 1
ATOM 781 C CA . LYS A 1 98 ? 22.961 -34.528 28.950 1.00 91.06 98 LYS A CA 1
ATOM 782 C C . LYS A 1 98 ? 23.031 -33.163 29.644 1.00 91.06 98 LYS A C 1
ATOM 784 O O . LYS A 1 98 ? 22.234 -32.288 29.326 1.00 91.06 98 LYS A O 1
ATOM 789 N N . ILE A 1 99 ? 23.968 -32.966 30.571 1.00 90.31 99 ILE A N 1
ATOM 790 C CA . ILE A 1 99 ? 24.297 -31.659 31.136 1.00 90.31 99 ILE A CA 1
ATOM 791 C C . ILE A 1 99 ? 25.471 -31.096 30.335 1.00 90.31 99 ILE A C 1
ATOM 793 O O . ILE A 1 99 ? 26.576 -31.636 30.367 1.00 90.31 99 ILE A O 1
ATOM 797 N N . VAL A 1 100 ? 25.222 -30.032 29.582 1.00 88.88 100 VAL A N 1
ATOM 798 C CA . VAL A 1 100 ? 26.160 -29.470 28.606 1.00 88.88 100 VAL A CA 1
ATOM 799 C C . VAL A 1 100 ? 26.384 -27.983 28.855 1.00 88.88 100 VAL A C 1
ATOM 801 O O . VAL A 1 100 ? 25.611 -27.327 29.556 1.00 88.88 100 VAL A O 1
ATOM 804 N N . ASN A 1 101 ? 27.457 -27.443 28.279 1.00 87.69 101 ASN A N 1
ATOM 805 C CA . ASN A 1 101 ? 27.649 -25.998 28.234 1.00 87.69 101 ASN A CA 1
ATOM 806 C C . ASN A 1 101 ? 26.519 -25.340 27.418 1.00 87.69 101 ASN A C 1
ATOM 808 O O . ASN A 1 101 ? 26.025 -25.939 26.461 1.00 87.69 101 ASN A O 1
ATOM 812 N N . ALA A 1 102 ? 26.118 -24.128 27.805 1.00 87.44 102 ALA A N 1
ATOM 813 C CA . ALA A 1 102 ? 25.132 -23.316 27.096 1.00 87.44 102 ALA A CA 1
ATOM 814 C C . ALA A 1 102 ? 25.410 -23.172 25.589 1.00 87.44 102 ALA A C 1
ATOM 816 O O . ALA A 1 102 ? 24.460 -23.246 24.818 1.00 87.44 102 ALA A O 1
ATOM 817 N N . ASP A 1 103 ? 26.674 -23.096 25.163 1.00 84.44 103 ASP A N 1
ATOM 818 C CA . ASP A 1 103 ? 27.065 -22.976 23.747 1.00 84.44 103 ASP A CA 1
ATOM 819 C C . ASP A 1 103 ? 26.555 -24.155 22.887 1.00 84.44 103 ASP A C 1
ATOM 821 O O . ASP A 1 103 ? 26.347 -24.042 21.680 1.00 84.44 103 ASP A O 1
ATOM 825 N N . GLN A 1 104 ? 26.290 -25.313 23.505 1.00 88.44 104 GLN A N 1
ATOM 826 C CA . GLN A 1 104 ? 25.726 -26.475 22.813 1.00 88.44 104 GLN A CA 1
ATOM 827 C C . GLN A 1 104 ? 24.272 -26.253 22.366 1.00 88.44 104 GLN A C 1
ATOM 829 O O . GLN A 1 104 ? 23.809 -26.945 21.458 1.00 88.44 104 GLN A O 1
ATOM 834 N N . LEU A 1 105 ? 23.546 -25.315 22.984 1.00 88.69 105 LEU A N 1
ATOM 835 C CA . LEU A 1 105 ? 22.170 -24.987 22.610 1.00 88.69 105 LEU A CA 1
ATOM 836 C C . LEU A 1 105 ? 22.102 -24.503 21.160 1.00 88.69 105 LEU A C 1
ATOM 838 O O . LEU A 1 105 ? 21.261 -24.968 20.394 1.00 88.69 105 LEU A O 1
ATOM 842 N N . GLU A 1 106 ? 23.033 -23.634 20.771 1.00 79.31 106 GLU A N 1
ATOM 843 C CA . GLU A 1 106 ? 23.137 -23.099 19.414 1.00 79.31 106 GLU A CA 1
ATOM 844 C C . GLU A 1 106 ? 23.435 -24.207 18.394 1.00 79.31 106 GLU A C 1
ATOM 846 O O . GLU A 1 106 ? 22.793 -24.298 17.343 1.00 79.31 106 GLU A O 1
ATOM 851 N N . ILE A 1 107 ? 24.357 -25.110 18.736 1.00 83.62 107 ILE A N 1
ATOM 852 C CA . ILE A 1 107 ? 24.716 -26.259 17.898 1.00 83.62 107 ILE A CA 1
ATOM 853 C C . ILE A 1 107 ? 23.508 -27.186 17.708 1.00 83.62 107 ILE A C 1
ATOM 855 O O . ILE A 1 107 ? 23.247 -27.647 16.594 1.00 83.62 107 ILE A O 1
ATOM 859 N N . ASP A 1 108 ? 22.758 -27.471 18.772 1.00 89.06 108 ASP A N 1
ATOM 860 C CA . ASP A 1 108 ? 21.586 -28.345 18.701 1.00 89.06 108 ASP A CA 1
ATOM 861 C C . ASP A 1 108 ? 20.442 -27.705 17.903 1.00 89.06 108 ASP A C 1
ATOM 863 O O . ASP A 1 108 ? 19.786 -28.392 17.119 1.00 89.06 108 ASP A O 1
ATOM 867 N N . LEU A 1 109 ? 20.214 -26.398 18.065 1.00 80.25 109 LEU A N 1
ATOM 868 C CA . LEU A 1 109 ? 19.193 -25.654 17.324 1.00 80.25 109 LEU A CA 1
ATOM 869 C C . LEU A 1 109 ? 19.515 -25.604 15.830 1.00 80.25 109 LEU A C 1
ATOM 871 O O . LEU A 1 109 ? 18.675 -25.983 15.011 1.00 80.25 109 LEU A O 1
ATOM 875 N N . THR A 1 110 ? 20.754 -25.256 15.480 1.00 78.12 110 THR A N 1
ATOM 876 C CA . THR A 1 110 ? 21.234 -25.209 14.089 1.00 78.12 110 THR A CA 1
ATOM 877 C C . THR A 1 110 ? 21.073 -26.558 13.389 1.00 78.12 110 THR A C 1
ATOM 879 O O . THR A 1 110 ? 20.642 -26.635 12.239 1.00 78.12 110 THR A O 1
ATOM 882 N N . ASN A 1 111 ? 21.357 -27.649 14.102 1.00 84.06 111 ASN A N 1
ATOM 883 C CA . ASN A 1 111 ? 21.262 -29.000 13.555 1.00 84.06 111 ASN A CA 1
ATOM 884 C C . ASN A 1 111 ? 19.854 -29.614 13.642 1.00 84.06 111 ASN A C 1
ATOM 886 O O . ASN A 1 111 ? 19.678 -30.763 13.234 1.00 84.06 111 ASN A O 1
ATOM 890 N N . LYS A 1 112 ? 18.849 -28.887 14.157 1.00 84.69 112 LYS A N 1
ATOM 891 C CA . LYS A 1 112 ? 17.486 -29.395 14.420 1.00 84.69 112 LYS A CA 1
ATOM 892 C C . LYS A 1 112 ? 17.475 -30.639 15.327 1.00 84.69 112 LYS A C 1
ATOM 894 O O . LYS A 1 112 ? 16.723 -31.584 15.100 1.00 84.69 112 LYS A O 1
ATOM 899 N N . GLN A 1 113 ? 18.324 -30.639 16.353 1.00 91.31 113 GLN A N 1
ATOM 900 C CA . GLN A 1 113 ? 18.529 -31.726 17.321 1.00 91.31 113 GLN A CA 1
ATOM 901 C C . GLN A 1 113 ? 18.115 -31.347 18.754 1.00 91.31 113 GLN A C 1
ATOM 903 O O . GLN A 1 113 ? 18.525 -32.009 19.712 1.00 91.31 113 GLN A O 1
ATOM 908 N N . LEU A 1 114 ? 17.314 -30.289 18.920 1.00 90.81 114 LEU A N 1
ATOM 909 C CA . LEU A 1 114 ? 16.822 -29.877 20.233 1.00 90.81 114 LEU A CA 1
ATOM 910 C C . LEU A 1 114 ? 16.000 -31.015 20.875 1.00 90.81 114 LEU A C 1
ATOM 912 O O . LEU A 1 114 ? 15.123 -31.583 20.214 1.00 90.81 114 LEU A O 1
ATOM 916 N N . PRO A 1 115 ? 16.257 -31.378 22.143 1.00 93.44 115 PRO A N 1
ATOM 917 C CA . PRO A 1 115 ? 15.462 -32.388 22.824 1.00 93.44 115 PRO A CA 1
ATOM 918 C C . PRO A 1 115 ? 14.057 -31.859 23.131 1.00 93.44 115 PRO A C 1
ATOM 920 O O . PRO A 1 115 ? 13.833 -30.657 23.276 1.00 93.44 115 PRO A O 1
ATOM 923 N N . GLN A 1 116 ? 13.115 -32.780 23.317 1.00 92.94 116 GLN A N 1
ATOM 924 C CA . GLN A 1 116 ? 11.728 -32.457 23.665 1.00 92.94 116 GLN A CA 1
ATOM 925 C C . GLN A 1 116 ? 11.602 -31.707 24.999 1.00 92.94 116 GLN A C 1
ATOM 927 O O . GLN A 1 116 ? 10.668 -30.931 25.176 1.00 92.94 116 GLN A O 1
ATOM 932 N N . PHE A 1 117 ? 12.531 -31.924 25.932 1.00 93.81 117 PHE A N 1
ATOM 933 C CA . PHE A 1 117 ? 12.659 -31.144 27.157 1.00 93.81 117 PHE A CA 1
ATOM 934 C C . PHE A 1 117 ? 14.039 -30.482 27.224 1.00 93.81 117 PHE A C 1
ATOM 936 O O . PHE A 1 117 ? 15.063 -31.150 27.367 1.00 93.81 117 PHE A O 1
ATOM 943 N N . SER A 1 118 ? 14.067 -29.155 27.151 1.00 93.81 118 SER A N 1
ATOM 944 C CA . SER A 1 118 ? 15.289 -28.357 27.257 1.00 93.81 118 SER A CA 1
ATOM 945 C C . SER A 1 118 ? 15.244 -27.511 28.518 1.00 93.81 118 SER A C 1
ATOM 947 O O . SER A 1 118 ? 14.235 -26.863 28.791 1.00 93.81 118 SER A O 1
ATOM 949 N N . PHE A 1 119 ? 16.333 -27.499 29.280 1.00 92.38 119 PHE A N 1
ATOM 950 C CA . PHE A 1 119 ? 16.461 -26.653 30.463 1.00 92.38 119 PHE A CA 1
ATOM 951 C C . PHE A 1 119 ? 17.687 -25.756 30.341 1.00 92.38 119 PHE A C 1
ATOM 953 O O . PHE A 1 119 ? 18.766 -26.254 30.042 1.00 92.38 119 PHE A O 1
ATOM 960 N N . TYR A 1 120 ? 17.541 -24.456 30.580 1.00 90.88 120 TYR A N 1
ATOM 961 C CA . TYR A 1 120 ? 18.639 -23.493 30.501 1.00 90.88 120 TYR A CA 1
ATOM 962 C C . TYR A 1 120 ? 18.882 -22.845 31.862 1.00 90.88 120 TYR A C 1
ATOM 964 O O . TYR A 1 120 ? 17.935 -22.388 32.503 1.00 90.88 120 TYR A O 1
ATOM 972 N N . THR A 1 121 ? 20.142 -22.779 32.288 1.00 88.38 121 THR A N 1
ATOM 973 C CA . THR A 1 121 ? 20.539 -22.088 33.521 1.00 88.38 121 THR A CA 1
ATOM 974 C C . THR A 1 121 ? 21.527 -20.966 33.199 1.00 88.38 121 THR A C 1
ATOM 976 O O . THR A 1 121 ? 22.645 -21.273 32.763 1.00 88.38 121 THR A O 1
ATOM 979 N N . PRO A 1 122 ? 21.169 -19.694 33.457 1.00 86.12 122 PRO A N 1
ATOM 980 C CA . PRO A 1 122 ? 22.103 -18.582 33.349 1.00 86.12 122 PRO A CA 1
ATOM 981 C C . PRO A 1 122 ? 23.150 -18.602 34.473 1.00 86.12 122 PRO A C 1
ATOM 983 O O . PRO A 1 122 ? 22.927 -19.127 35.568 1.00 86.12 122 PRO A O 1
ATOM 986 N N . ASN A 1 123 ? 24.300 -17.994 34.211 1.00 85.06 123 ASN A N 1
ATOM 987 C CA . ASN A 1 123 ? 25.378 -17.804 35.171 1.00 85.06 123 ASN A CA 1
ATOM 988 C C . ASN A 1 123 ? 25.011 -16.713 36.209 1.00 85.06 123 ASN A C 1
ATOM 990 O O . ASN A 1 123 ? 23.971 -16.057 36.118 1.00 85.06 123 ASN A O 1
ATOM 994 N N . ILE A 1 124 ? 25.856 -16.484 37.217 1.00 83.38 124 ILE A N 1
ATOM 995 C CA . ILE A 1 124 ? 25.596 -15.499 38.295 1.00 83.38 124 ILE A CA 1
ATOM 996 C C . ILE A 1 124 ? 25.475 -14.040 37.822 1.00 83.38 124 ILE A C 1
ATOM 998 O O . ILE A 1 124 ? 24.846 -13.228 38.499 1.00 83.38 124 ILE A O 1
ATOM 1002 N N . LYS A 1 125 ? 26.045 -13.701 36.658 1.00 80.31 125 LYS A N 1
ATOM 1003 C CA . LYS A 1 125 ? 25.917 -12.365 36.061 1.00 80.31 125 LYS A CA 1
ATOM 1004 C C . LYS A 1 125 ? 24.592 -12.240 35.319 1.00 80.31 125 LYS A C 1
ATOM 1006 O O . LYS A 1 125 ? 23.795 -11.364 35.608 1.00 80.31 125 LYS A O 1
ATOM 1011 N N . ASN A 1 126 ? 24.314 -13.173 34.420 1.00 81.38 126 ASN A N 1
ATOM 1012 C CA . ASN A 1 126 ? 23.122 -13.155 33.578 1.00 81.38 126 ASN A CA 1
ATOM 1013 C C . ASN A 1 126 ? 21.832 -13.408 34.381 1.00 81.38 126 ASN A C 1
ATOM 1015 O O . ASN A 1 126 ? 20.751 -13.021 33.952 1.00 81.38 126 ASN A O 1
ATOM 1019 N N . SER A 1 127 ? 21.936 -14.014 35.569 1.00 76.00 127 SER A N 1
ATOM 1020 C CA . SER A 1 127 ? 20.817 -14.198 36.506 1.00 76.00 127 SER A CA 1
ATOM 1021 C C . SER A 1 127 ? 20.518 -12.987 37.396 1.00 76.00 127 SER A C 1
ATOM 1023 O O . SER A 1 127 ? 19.539 -13.025 38.140 1.00 76.00 127 SER A O 1
ATOM 1025 N N . GLY A 1 128 ? 21.333 -11.925 37.353 1.00 76.31 128 GLY A N 1
ATOM 1026 C CA . GLY A 1 128 ? 21.153 -10.762 38.230 1.00 76.31 128 GLY A CA 1
ATOM 1027 C C . GLY A 1 128 ? 21.525 -11.030 39.689 1.00 76.31 128 GLY A C 1
ATOM 1028 O O . GLY A 1 128 ? 21.027 -10.350 40.581 1.00 76.31 128 GLY A O 1
ATOM 1029 N N . HIS A 1 129 ? 22.355 -12.046 39.945 1.00 75.69 129 HIS A N 1
ATOM 1030 C CA . HIS A 1 129 ? 22.783 -12.399 41.299 1.00 75.69 129 HIS A CA 1
ATOM 1031 C C . HIS A 1 129 ? 23.900 -11.465 41.793 1.00 75.69 129 HIS A C 1
ATOM 1033 O O . HIS A 1 129 ? 23.848 -11.005 42.932 1.00 75.69 129 HIS A O 1
ATOM 1039 N N . ASP A 1 130 ? 24.858 -11.150 40.909 1.00 78.94 130 ASP A N 1
ATOM 1040 C CA . ASP A 1 130 ? 25.988 -10.236 41.166 1.00 78.94 130 ASP A CA 1
ATOM 1041 C C . ASP A 1 130 ? 25.955 -8.965 40.291 1.00 78.94 130 ASP A C 1
ATOM 1043 O O . ASP A 1 130 ? 26.848 -8.117 40.356 1.00 78.94 130 ASP A O 1
ATOM 1047 N N . THR A 1 131 ? 24.927 -8.827 39.454 1.00 80.75 131 THR A N 1
ATOM 1048 C CA . THR A 1 131 ? 24.613 -7.612 38.689 1.00 80.75 131 THR A CA 1
ATOM 1049 C C . THR A 1 131 ? 23.234 -7.102 39.087 1.00 80.75 131 THR A C 1
ATOM 1051 O O . THR A 1 131 ? 22.515 -7.757 39.837 1.00 80.75 131 THR A O 1
ATOM 1054 N N . ASP A 1 132 ? 22.830 -5.938 38.580 1.00 75.50 132 ASP A N 1
ATOM 1055 C CA . ASP A 1 132 ? 21.463 -5.475 38.791 1.00 75.50 132 ASP A CA 1
ATOM 1056 C C . ASP A 1 132 ? 20.444 -6.249 37.933 1.00 75.50 132 ASP A C 1
ATOM 1058 O O . ASP A 1 132 ? 20.780 -6.986 36.996 1.00 75.50 132 ASP A O 1
ATOM 1062 N N . LEU A 1 133 ? 19.167 -6.070 38.279 1.00 68.44 133 LEU A N 1
ATOM 1063 C CA . LEU A 1 133 ? 18.048 -6.675 37.563 1.00 68.44 133 LEU A CA 1
ATOM 1064 C C . LEU A 1 133 ? 17.966 -6.175 36.110 1.00 68.44 133 LEU A C 1
ATOM 1066 O O . LEU A 1 133 ? 17.501 -6.908 35.245 1.00 68.44 133 LEU A O 1
ATOM 1070 N N . ASN A 1 134 ? 18.432 -4.952 35.832 1.00 65.94 134 ASN A N 1
ATOM 1071 C CA . ASN A 1 134 ? 18.399 -4.365 34.493 1.00 65.94 134 ASN A CA 1
ATOM 1072 C C . ASN A 1 134 ? 19.350 -5.094 33.543 1.00 65.94 134 ASN A C 1
ATOM 1074 O O . ASN A 1 134 ? 18.991 -5.330 32.396 1.00 65.94 134 ASN A O 1
ATOM 1078 N N . TYR A 1 135 ? 20.531 -5.496 34.014 1.00 69.44 135 TYR A N 1
ATOM 1079 C CA . TYR A 1 135 ? 21.471 -6.298 33.241 1.00 69.44 135 TYR A CA 1
ATOM 1080 C C . TYR A 1 135 ? 20.915 -7.695 32.951 1.00 69.44 135 TYR A C 1
ATOM 1082 O O . TYR A 1 135 ? 20.993 -8.163 31.818 1.00 69.44 135 TYR A O 1
ATOM 1090 N N . ALA A 1 136 ? 20.285 -8.339 33.937 1.00 63.44 136 ALA A N 1
ATOM 1091 C CA . ALA A 1 136 ? 19.629 -9.631 33.730 1.00 63.44 136 ALA A CA 1
ATOM 1092 C C . ALA A 1 136 ? 18.472 -9.530 32.719 1.00 63.44 136 ALA A C 1
ATOM 1094 O O . ALA A 1 136 ? 18.348 -10.361 31.822 1.00 63.44 136 ALA A O 1
ATOM 1095 N N . VAL A 1 137 ? 17.658 -8.474 32.819 1.00 64.38 137 VAL A N 1
ATOM 1096 C CA . VAL A 1 137 ? 16.590 -8.166 31.856 1.00 64.38 137 VAL A CA 1
ATOM 1097 C C . VAL A 1 137 ? 17.168 -7.880 30.471 1.00 64.38 137 VAL A C 1
ATOM 1099 O O . VAL A 1 137 ? 16.664 -8.418 29.492 1.00 64.38 137 VAL A O 1
ATOM 1102 N N . TYR A 1 138 ? 18.251 -7.104 30.375 1.00 66.94 138 TYR A N 1
ATOM 1103 C CA . TYR A 1 138 ? 18.960 -6.858 29.121 1.00 66.94 138 TYR A CA 1
ATOM 1104 C C . TYR A 1 138 ? 19.404 -8.175 28.480 1.00 66.94 138 TYR A C 1
ATOM 1106 O O . TYR A 1 138 ? 19.102 -8.399 27.314 1.00 66.94 138 TYR A O 1
ATOM 1114 N N . VAL A 1 139 ? 20.032 -9.080 29.234 1.00 66.50 139 VAL A N 1
ATOM 1115 C CA . VAL A 1 139 ? 20.450 -10.387 28.710 1.00 66.50 139 VAL A CA 1
ATOM 1116 C C . VAL A 1 139 ? 19.255 -11.237 28.282 1.00 66.50 139 VAL A C 1
ATOM 1118 O O . VAL A 1 139 ? 19.333 -11.851 27.231 1.00 66.50 139 VAL A O 1
ATOM 1121 N N . LEU A 1 140 ? 18.146 -11.255 29.030 1.00 62.19 140 LEU A N 1
ATOM 1122 C CA . LEU A 1 140 ? 16.941 -12.007 28.648 1.00 62.19 140 LEU A CA 1
ATOM 1123 C C . LEU A 1 140 ? 16.265 -11.452 27.387 1.00 62.19 140 LEU A C 1
ATOM 1125 O O . LEU A 1 140 ? 15.805 -12.226 26.554 1.00 62.19 140 LEU A O 1
ATOM 1129 N N . ILE A 1 141 ? 16.217 -10.126 27.235 1.00 53.97 141 ILE A N 1
ATOM 1130 C CA . ILE A 1 141 ? 15.681 -9.458 26.038 1.00 53.97 141 ILE A CA 1
ATOM 1131 C C . ILE A 1 141 ? 16.570 -9.732 24.821 1.00 53.97 141 ILE A C 1
ATOM 1133 O O . ILE A 1 141 ? 16.067 -9.903 23.716 1.00 53.97 141 ILE A O 1
ATOM 1137 N N . HIS A 1 142 ? 17.884 -9.792 25.034 1.00 53.41 142 HIS A N 1
ATOM 1138 C CA . HIS A 1 142 ? 18.881 -10.044 23.995 1.00 53.41 142 HIS A CA 1
ATOM 1139 C C . HIS A 1 142 ? 19.335 -11.511 23.979 1.00 53.41 142 HIS A C 1
ATOM 1141 O O . HIS A 1 142 ? 20.399 -11.812 23.436 1.00 53.41 142 HIS A O 1
ATOM 1147 N N . PHE A 1 143 ? 18.556 -12.421 24.580 1.00 59.62 143 PHE A N 1
ATOM 1148 C CA . PHE A 1 143 ? 18.808 -13.859 24.545 1.00 59.62 143 PHE A CA 1
ATOM 1149 C C . PHE A 1 143 ? 18.418 -14.369 23.156 1.00 59.62 143 PHE A C 1
ATOM 1151 O O . PHE A 1 143 ? 17.338 -14.915 22.937 1.00 59.62 143 PHE A O 1
ATOM 1158 N N . ASP A 1 144 ? 19.286 -14.069 22.198 1.00 51.28 144 ASP A N 1
ATOM 1159 C CA . ASP A 1 144 ? 19.092 -14.303 20.779 1.00 51.28 144 ASP A CA 1
ATOM 1160 C C . ASP A 1 144 ? 19.614 -15.695 20.427 1.00 51.28 144 ASP A C 1
ATOM 1162 O O . ASP A 1 144 ? 20.819 -15.951 20.458 1.00 51.28 144 ASP A O 1
ATOM 1166 N N . VAL A 1 145 ? 18.701 -16.606 20.085 1.00 49.16 145 VAL A N 1
ATOM 1167 C CA . VAL A 1 145 ? 19.064 -17.747 19.250 1.00 49.16 145 VAL A CA 1
ATOM 1168 C C . VAL A 1 145 ? 18.515 -17.491 17.855 1.00 49.16 145 VAL A C 1
ATOM 1170 O O . VAL A 1 145 ? 17.380 -17.841 17.549 1.00 49.16 145 VAL A O 1
ATOM 1173 N N . HIS A 1 146 ? 19.336 -16.848 17.027 1.00 39.72 146 HIS A N 1
ATOM 1174 C CA . HIS A 1 146 ? 19.101 -16.588 15.608 1.00 39.72 146 HIS A CA 1
ATOM 1175 C C . HIS A 1 146 ? 17.692 -16.095 15.229 1.00 39.72 146 HIS A C 1
ATOM 1177 O O . HIS A 1 146 ? 16.956 -16.763 14.500 1.00 39.72 146 HIS A O 1
ATOM 1183 N N . GLY A 1 147 ? 17.368 -14.852 15.583 1.00 40.34 147 GLY A N 1
ATOM 1184 C CA . GLY A 1 147 ? 16.544 -14.006 14.708 1.00 40.34 147 GLY A CA 1
ATOM 1185 C C . GLY A 1 147 ? 15.046 -14.324 14.642 1.00 40.34 147 GLY A C 1
ATOM 1186 O O . GLY A 1 147 ? 14.313 -13.653 13.918 1.00 40.34 147 GLY A O 1
ATOM 1187 N N . SER A 1 148 ? 14.544 -15.265 15.436 1.00 36.69 148 SER A N 1
ATOM 1188 C CA . SER A 1 148 ? 13.157 -15.209 15.888 1.00 36.69 148 SER A CA 1
ATOM 1189 C C . SER A 1 148 ? 13.106 -14.244 17.067 1.00 36.69 148 SER A C 1
ATOM 1191 O O . SER A 1 148 ? 13.488 -14.617 18.179 1.00 36.69 148 SER A O 1
ATOM 1193 N N . ARG A 1 149 ? 12.629 -13.004 16.840 1.00 38.19 149 ARG A N 1
ATOM 1194 C CA . ARG A 1 149 ? 12.058 -12.183 17.927 1.00 38.19 149 ARG A CA 1
ATOM 1195 C C . ARG A 1 149 ? 11.234 -13.136 18.789 1.00 38.19 149 ARG A C 1
ATOM 1197 O O . ARG A 1 149 ? 10.465 -13.898 18.206 1.00 38.19 149 ARG A O 1
ATOM 1204 N N . LEU A 1 150 ? 11.404 -13.124 20.116 1.00 37.59 150 LEU A N 1
ATOM 1205 C CA . LEU A 1 150 ? 10.495 -13.819 21.033 1.00 37.59 150 LEU A CA 1
ATOM 1206 C C . LEU A 1 150 ? 9.070 -13.536 20.548 1.00 37.59 150 LEU A C 1
ATOM 1208 O O . LEU A 1 150 ? 8.605 -12.400 20.649 1.00 37.59 150 LEU A O 1
ATOM 1212 N N . GLU A 1 151 ? 8.438 -14.527 19.910 1.00 43.22 151 GLU A N 1
ATOM 1213 C CA . GLU A 1 151 ? 7.100 -14.361 19.365 1.00 43.22 151 GLU A CA 1
ATOM 1214 C C . GLU A 1 151 ? 6.225 -13.945 20.539 1.00 43.22 151 GLU A C 1
ATOM 1216 O O . GLU A 1 151 ? 6.222 -14.604 21.583 1.00 43.22 151 GLU A O 1
ATOM 1221 N N . TYR A 1 152 ? 5.558 -12.796 20.404 1.00 50.91 152 TYR A N 1
ATOM 1222 C CA . TYR A 1 152 ? 4.719 -12.251 21.459 1.00 50.91 152 TYR A CA 1
ATOM 1223 C C . TYR A 1 152 ? 3.788 -13.360 21.955 1.00 50.91 152 TYR A C 1
ATOM 1225 O O . TYR A 1 152 ? 2.964 -13.866 21.198 1.00 50.91 152 TYR A O 1
ATOM 1233 N N . SER A 1 153 ? 3.932 -13.741 23.224 1.00 54.22 153 SER A N 1
ATOM 1234 C CA . SER A 1 153 ? 3.307 -14.934 23.821 1.00 54.22 153 SER A CA 1
ATOM 1235 C C . SER A 1 153 ? 1.772 -14.898 23.921 1.00 54.22 153 SER A C 1
ATOM 1237 O O . SER A 1 153 ? 1.168 -15.753 24.565 1.00 54.22 153 SER A O 1
ATOM 1239 N N . TYR A 1 154 ? 1.133 -13.893 23.326 1.00 64.62 154 TYR A N 1
ATOM 1240 C CA . TYR A 1 154 ? -0.310 -13.713 23.349 1.00 64.62 154 TYR A CA 1
ATOM 1241 C C . TYR A 1 154 ? -0.960 -14.603 22.298 1.00 64.62 154 TYR A C 1
ATOM 1243 O O . TYR A 1 154 ? -0.616 -14.533 21.117 1.00 64.62 154 TYR A O 1
ATOM 1251 N N . ALA A 1 155 ? -1.930 -15.415 22.714 1.00 68.06 155 ALA A N 1
ATOM 1252 C CA . ALA A 1 155 ? -2.715 -16.199 21.773 1.00 68.06 155 ALA A CA 1
ATOM 1253 C C . ALA A 1 155 ? -3.737 -15.307 21.050 1.00 68.06 155 ALA A C 1
ATOM 1255 O O . ALA A 1 155 ? -3.976 -15.488 19.859 1.00 68.06 155 ALA A O 1
ATOM 1256 N N . ALA A 1 156 ? -4.303 -14.316 21.745 1.00 80.25 156 ALA A N 1
ATOM 1257 C CA . ALA A 1 156 ? -5.270 -13.370 21.203 1.00 80.25 156 ALA A CA 1
ATOM 1258 C C . ALA A 1 156 ? -5.137 -11.960 21.805 1.00 80.25 156 ALA A C 1
ATOM 1260 O O . ALA A 1 156 ? -4.524 -11.740 22.849 1.00 80.25 156 ALA A O 1
ATOM 1261 N N . ARG A 1 157 ? -5.805 -10.983 21.176 1.00 85.12 157 ARG A N 1
ATOM 1262 C CA . ARG A 1 157 ? -5.883 -9.577 21.633 1.00 85.12 157 ARG A CA 1
ATOM 1263 C C . ARG A 1 157 ? -6.299 -9.414 23.105 1.00 85.12 157 ARG A C 1
ATOM 1265 O O . ARG A 1 157 ? -5.859 -8.486 23.787 1.00 85.12 157 ARG A O 1
ATOM 1272 N N . HIS A 1 158 ? -7.181 -10.282 23.595 1.00 84.50 158 HIS A N 1
ATOM 1273 C CA . HIS A 1 158 ? -7.692 -10.227 24.967 1.00 84.50 158 HIS A CA 1
ATOM 1274 C C . HIS A 1 158 ? -6.662 -10.676 26.011 1.00 84.50 158 HIS A C 1
ATOM 1276 O O . HIS A 1 158 ? -6.785 -10.274 27.165 1.00 84.50 158 HIS A O 1
ATOM 1282 N N . ASP A 1 159 ? -5.627 -11.415 25.600 1.00 84.81 159 ASP A N 1
ATOM 1283 C CA . ASP A 1 159 ? -4.565 -11.896 26.491 1.00 84.81 159 ASP A CA 1
ATOM 1284 C C . ASP A 1 159 ? -3.513 -10.818 26.788 1.00 84.81 159 ASP A C 1
ATOM 1286 O O . ASP A 1 159 ? -2.722 -10.957 27.721 1.00 84.81 159 ASP A O 1
ATOM 1290 N N . ILE A 1 160 ? -3.499 -9.732 26.007 1.00 85.88 160 ILE A N 1
ATOM 1291 C CA . ILE A 1 160 ? -2.588 -8.603 26.208 1.00 85.88 160 ILE A CA 1
ATOM 1292 C C . ILE A 1 160 ? -3.002 -7.847 27.484 1.00 85.88 160 ILE A C 1
ATOM 1294 O O . ILE A 1 160 ? -4.148 -7.387 27.574 1.00 85.88 160 ILE A O 1
ATOM 1298 N N . PRO A 1 161 ? -2.096 -7.659 28.462 1.00 88.75 161 PRO A N 1
ATOM 1299 C CA . PRO A 1 161 ? -2.420 -7.016 29.727 1.00 88.75 161 PRO A CA 1
ATOM 1300 C C . PRO A 1 161 ? -2.734 -5.534 29.529 1.00 88.75 161 PRO A C 1
ATOM 1302 O O . PRO A 1 161 ? -2.152 -4.857 28.685 1.00 88.75 161 PRO A O 1
ATOM 1305 N N . ILE A 1 162 ? -3.639 -4.996 30.342 1.00 88.94 162 ILE A N 1
ATOM 1306 C CA . ILE A 1 162 ? -3.939 -3.560 30.348 1.00 88.94 162 ILE A CA 1
ATOM 1307 C C . ILE A 1 162 ? -2.787 -2.808 31.023 1.00 88.94 162 ILE A C 1
ATOM 1309 O O . ILE A 1 162 ? -2.327 -3.210 32.092 1.00 88.94 162 ILE A O 1
ATOM 1313 N N . CYS A 1 163 ? -2.357 -1.686 30.444 1.00 84.12 163 CYS A N 1
ATOM 1314 C CA . CYS A 1 163 ? -1.297 -0.868 31.029 1.00 84.12 163 CYS A CA 1
ATOM 1315 C C . CYS A 1 163 ? -1.687 -0.349 32.420 1.00 84.12 163 CYS A C 1
ATOM 1317 O O . CYS A 1 163 ? -2.770 0.226 32.602 1.00 84.12 163 CYS A O 1
ATOM 1319 N N . SER A 1 164 ? -0.780 -0.514 33.386 1.00 81.50 164 SER A N 1
ATOM 1320 C CA . SER A 1 164 ? -0.925 0.002 34.752 1.00 81.50 164 SER A CA 1
ATOM 1321 C C . SER A 1 164 ? -0.912 1.534 34.787 1.00 81.50 164 SER A C 1
ATOM 1323 O O . SER A 1 164 ? -0.438 2.184 33.857 1.00 81.50 164 SER A O 1
ATOM 1325 N N . LEU A 1 165 ? -1.386 2.135 35.884 1.00 70.38 165 LEU A N 1
ATOM 1326 C CA . LEU A 1 165 ? -1.359 3.595 36.061 1.00 70.38 165 LEU A CA 1
ATOM 1327 C C . LEU A 1 165 ? 0.057 4.177 35.922 1.00 70.38 165 LEU A C 1
ATOM 1329 O O . LEU A 1 165 ? 0.228 5.200 35.269 1.00 70.38 165 LEU A O 1
ATOM 1333 N N . ALA A 1 166 ? 1.068 3.491 36.468 1.00 68.69 166 ALA A N 1
ATOM 1334 C CA . ALA A 1 166 ? 2.463 3.910 36.367 1.00 68.69 166 ALA A CA 1
ATOM 1335 C C . ALA A 1 166 ? 2.960 3.907 34.911 1.00 68.69 166 ALA A C 1
ATOM 1337 O O . ALA A 1 166 ? 3.567 4.877 34.469 1.00 68.69 166 ALA A O 1
ATOM 1338 N N . GLN A 1 167 ? 2.640 2.863 34.138 1.00 72.75 167 GLN A N 1
ATOM 1339 C CA . GLN A 1 167 ? 3.000 2.777 32.715 1.00 72.75 167 GLN A CA 1
ATOM 1340 C C . GLN A 1 167 ? 2.265 3.832 31.879 1.00 72.75 167 GLN A C 1
ATOM 1342 O O . GLN A 1 167 ? 2.869 4.480 31.031 1.00 72.75 167 GLN A O 1
ATOM 1347 N N . ARG A 1 168 ? 0.983 4.084 32.176 1.00 65.62 168 ARG A N 1
ATOM 1348 C CA . ARG A 1 168 ? 0.211 5.167 31.544 1.00 65.62 168 ARG A CA 1
ATOM 1349 C C . ARG A 1 168 ? 0.822 6.547 31.806 1.00 65.62 168 ARG A C 1
ATOM 1351 O O . ARG A 1 168 ? 0.713 7.412 30.946 1.00 65.62 168 ARG A O 1
ATOM 1358 N N . SER A 1 169 ? 1.448 6.750 32.969 1.00 56.12 169 SER A N 1
ATOM 1359 C CA . SER A 1 169 ? 2.129 8.004 33.318 1.00 56.12 169 SER A CA 1
ATOM 1360 C C . SER A 1 169 ? 3.582 8.102 32.841 1.00 56.12 169 SER A C 1
ATOM 1362 O O . SER A 1 169 ? 4.068 9.213 32.674 1.00 56.12 169 SER A O 1
ATOM 1364 N N . ALA A 1 170 ? 4.269 6.968 32.659 1.00 50.25 170 ALA A N 1
ATOM 1365 C CA . ALA A 1 170 ? 5.662 6.900 32.204 1.00 50.25 170 ALA A CA 1
ATOM 1366 C C . ALA A 1 170 ? 5.789 6.993 30.676 1.00 50.25 170 ALA A C 1
ATOM 1368 O O . ALA A 1 170 ? 6.799 7.467 30.167 1.00 50.25 170 ALA A O 1
ATOM 1369 N N . SER A 1 171 ? 4.741 6.582 29.962 1.00 55.25 171 SER A N 1
ATOM 1370 C CA . SER A 1 171 ? 4.570 6.828 28.536 1.00 55.25 171 SER A CA 1
ATOM 1371 C C . SER A 1 171 ? 4.737 8.324 28.230 1.00 55.25 171 SER A C 1
ATOM 1373 O O . SER A 1 171 ? 3.956 9.145 28.711 1.00 55.25 171 SER A O 1
ATOM 1375 N N . ASN A 1 172 ? 5.691 8.675 27.355 1.00 54.53 172 ASN A N 1
ATOM 1376 C CA . ASN A 1 172 ? 5.832 10.031 26.788 1.00 54.53 172 ASN A CA 1
ATOM 1377 C C . ASN A 1 172 ? 4.566 10.503 26.033 1.00 54.53 172 ASN A C 1
ATOM 1379 O O . ASN A 1 172 ? 4.463 11.661 25.632 1.00 54.53 172 ASN A O 1
ATOM 1383 N N . THR A 1 173 ? 3.585 9.618 25.847 1.00 63.44 173 THR A N 1
ATOM 1384 C CA . THR A 1 173 ? 2.264 9.898 25.291 1.00 63.44 173 THR A CA 1
ATOM 1385 C C . THR A 1 173 ? 1.208 9.946 26.401 1.00 63.44 173 THR A C 1
ATOM 1387 O O . THR A 1 173 ? 0.647 8.924 26.797 1.00 63.44 173 THR A O 1
ATOM 1390 N N . HIS A 1 174 ? 0.904 11.141 26.918 1.00 79.81 174 HIS A N 1
ATOM 1391 C CA . HIS A 1 174 ? -0.257 11.350 27.794 1.00 79.81 174 HIS A CA 1
ATOM 1392 C C . HIS A 1 174 ? -1.553 11.223 26.978 1.00 79.81 174 HIS A C 1
ATOM 1394 O O . HIS A 1 174 ? -2.073 12.208 26.449 1.00 79.81 174 HIS A O 1
ATOM 1400 N N . LEU A 1 175 ? -2.050 9.994 26.833 1.00 88.75 175 LEU A N 1
ATOM 1401 C CA . LEU A 1 175 ? -3.352 9.722 26.228 1.00 88.75 175 LEU A CA 1
ATOM 1402 C C . LEU A 1 175 ? -4.473 10.187 27.158 1.00 88.75 175 LEU A C 1
ATOM 1404 O O . LEU A 1 175 ? -4.442 9.944 28.365 1.00 88.75 175 LEU A O 1
ATOM 1408 N N . GLN A 1 176 ? -5.479 10.832 26.581 1.00 91.19 176 GLN A N 1
ATOM 1409 C CA . GLN A 1 176 ? -6.722 11.148 27.274 1.00 91.19 176 GLN A CA 1
ATOM 1410 C C . GLN A 1 176 ? -7.680 9.946 27.203 1.00 91.19 176 GLN A C 1
ATOM 1412 O O . GLN A 1 176 ? -7.508 9.061 26.367 1.00 91.19 176 GLN A O 1
ATOM 1417 N N . GLU A 1 177 ? -8.689 9.908 28.075 1.00 92.25 177 GLU A N 1
ATOM 1418 C CA . GLU A 1 177 ? -9.617 8.765 28.156 1.00 92.25 177 GLU A CA 1
ATOM 1419 C C . GLU A 1 177 ? -10.499 8.617 26.906 1.00 92.25 177 GLU A C 1
ATOM 1421 O O . GLU A 1 177 ? -10.785 7.496 26.489 1.00 92.25 177 GLU A O 1
ATOM 1426 N N . SER A 1 178 ? -10.878 9.731 26.273 1.00 97.31 178 SER A N 1
ATOM 1427 C CA . SER A 1 178 ? -11.696 9.740 25.057 1.00 97.31 178 SER A CA 1
ATOM 1428 C C . SER A 1 178 ? -11.306 10.846 24.084 1.00 97.31 178 SER A C 1
ATOM 1430 O O . SER A 1 178 ? -10.696 11.835 24.487 1.00 97.31 178 SER A O 1
ATOM 1432 N N . TYR A 1 179 ? -11.639 10.696 22.803 1.00 98.50 179 TYR A N 1
ATOM 1433 C CA . TYR A 1 179 ? -11.439 11.707 21.757 1.00 98.50 179 TYR A CA 1
ATOM 1434 C C . TYR A 1 179 ? -12.684 11.790 20.871 1.00 98.50 179 TYR A C 1
ATOM 1436 O O . TYR A 1 179 ? -13.395 10.801 20.697 1.00 98.50 179 TYR A O 1
ATOM 1444 N N . ASP A 1 180 ? -12.926 12.961 20.276 1.00 98.50 180 ASP A N 1
ATOM 1445 C CA . ASP A 1 180 ? -14.005 13.132 19.299 1.00 98.50 180 ASP A CA 1
ATOM 1446 C C . ASP A 1 180 ? -13.767 12.246 18.080 1.00 98.50 180 ASP A C 1
ATOM 1448 O O . ASP A 1 180 ? -14.639 11.478 17.672 1.00 98.50 180 ASP A O 1
ATOM 1452 N N . VAL A 1 181 ? -12.560 12.348 17.522 1.00 98.69 181 VAL A N 1
ATOM 1453 C CA . VAL A 1 181 ? -12.144 11.577 16.356 1.00 98.69 181 VAL A CA 1
ATOM 1454 C C . VAL A 1 181 ? -10.822 10.887 16.647 1.00 98.69 181 VAL A C 1
ATOM 1456 O O . VAL A 1 181 ? -9.878 11.514 17.131 1.00 98.69 181 VAL A O 1
ATOM 1459 N N . ILE A 1 182 ? -10.740 9.603 16.313 1.00 98.81 182 ILE A N 1
ATOM 1460 C CA . ILE A 1 182 ? -9.490 8.845 16.318 1.00 98.81 182 ILE A CA 1
ATOM 1461 C C . ILE A 1 182 ? -9.167 8.437 14.878 1.00 98.81 182 ILE A C 1
ATOM 1463 O O . ILE A 1 182 ? -9.997 7.844 14.195 1.00 98.81 182 ILE A O 1
ATOM 1467 N N . VAL A 1 183 ? -7.960 8.747 14.410 1.00 98.88 183 VAL A N 1
ATOM 1468 C CA . VAL A 1 183 ? -7.437 8.371 13.089 1.00 98.88 183 VAL A CA 1
ATOM 1469 C C . VAL A 1 183 ? -6.311 7.355 13.274 1.00 98.88 183 VAL A C 1
ATOM 1471 O O . VAL A 1 183 ? -5.370 7.598 14.031 1.00 98.88 183 VAL A O 1
ATOM 1474 N N . ILE A 1 184 ? -6.405 6.213 12.594 1.00 98.56 184 ILE A N 1
ATOM 1475 C CA . ILE A 1 184 ? -5.448 5.106 12.706 1.00 98.56 184 ILE A CA 1
ATOM 1476 C C . ILE A 1 184 ? -4.518 5.078 11.499 1.00 98.56 184 ILE A C 1
ATOM 1478 O O . ILE A 1 184 ? -4.968 4.816 10.390 1.00 98.56 184 ILE A O 1
ATOM 1482 N N . GLY A 1 185 ? -3.225 5.273 11.738 1.00 97.75 185 GLY A N 1
ATOM 1483 C CA . GLY A 1 185 ? -2.165 5.360 10.739 1.00 97.75 185 GLY A CA 1
ATOM 1484 C C . GLY A 1 185 ? -1.863 6.812 10.377 1.00 97.75 185 GLY A C 1
ATOM 1485 O O . GLY A 1 185 ? -2.692 7.488 9.772 1.00 97.75 185 GLY A O 1
ATOM 1486 N N . ALA A 1 186 ? -0.649 7.286 10.669 1.00 96.31 186 ALA A N 1
ATOM 1487 C CA . ALA A 1 186 ? -0.170 8.618 10.281 1.00 96.31 186 ALA A CA 1
ATOM 1488 C C . ALA A 1 186 ? 0.469 8.616 8.885 1.00 96.31 186 ALA A C 1
ATOM 1490 O O . ALA A 1 186 ? 1.369 9.404 8.595 1.00 96.31 186 ALA A O 1
ATOM 1491 N N . GLY A 1 187 ? 0.011 7.719 8.011 1.00 94.75 187 GLY A N 1
ATOM 1492 C CA . GLY A 1 187 ? 0.481 7.592 6.639 1.00 94.75 187 GLY A CA 1
ATOM 1493 C C . GLY A 1 187 ? 0.021 8.724 5.717 1.00 94.75 187 GLY A C 1
ATOM 1494 O O . GLY A 1 187 ? -0.436 9.785 6.152 1.00 94.75 187 GLY A O 1
ATOM 1495 N N . ALA A 1 188 ? 0.105 8.453 4.413 1.00 93.88 188 ALA A N 1
ATOM 1496 C CA . ALA A 1 188 ? -0.280 9.358 3.332 1.00 93.88 188 ALA A CA 1
ATOM 1497 C C . ALA A 1 188 ? -1.681 9.980 3.515 1.00 93.88 188 ALA A C 1
ATOM 1499 O O . ALA A 1 188 ? -1.815 11.206 3.522 1.00 93.88 188 ALA A O 1
ATOM 1500 N N . ALA A 1 189 ? -2.709 9.140 3.686 1.00 97.75 189 ALA A N 1
ATOM 1501 C CA . ALA A 1 189 ? -4.092 9.580 3.881 1.00 97.75 189 ALA A CA 1
ATOM 1502 C C . ALA A 1 189 ? -4.342 10.140 5.284 1.00 97.75 189 ALA A C 1
ATOM 1504 O O . ALA A 1 189 ? -4.927 11.215 5.419 1.00 97.75 189 ALA A O 1
ATOM 1505 N N . GLY A 1 190 ? -3.855 9.436 6.312 1.00 98.06 190 GLY A N 1
ATOM 1506 C CA . GLY A 1 190 ? -4.049 9.797 7.716 1.00 98.06 190 GLY A CA 1
ATOM 1507 C C . GLY A 1 190 ? -3.596 11.220 8.024 1.00 98.06 190 GLY A C 1
ATOM 1508 O O . GLY A 1 190 ? -4.349 11.988 8.614 1.00 98.06 190 GLY A O 1
ATOM 1509 N N . SER A 1 191 ? -2.422 11.608 7.510 1.00 96.81 191 SER A N 1
ATOM 1510 C CA . SER A 1 191 ? -1.872 12.962 7.654 1.00 96.81 191 SER A CA 1
ATOM 1511 C C . SER A 1 191 ? -2.761 14.057 7.055 1.00 96.81 191 SER A C 1
ATOM 1513 O O . SER A 1 191 ? -2.832 15.159 7.600 1.00 96.81 191 SER A O 1
ATOM 1515 N N . ILE A 1 192 ? -3.437 13.781 5.935 1.00 98.00 192 ILE A N 1
ATOM 1516 C CA . ILE A 1 192 ? -4.328 14.743 5.270 1.00 98.00 192 ILE A CA 1
ATOM 1517 C C . ILE A 1 192 ? -5.646 14.845 6.033 1.00 98.00 192 ILE A C 1
ATOM 1519 O O . ILE A 1 192 ? -6.069 15.951 6.378 1.00 98.00 192 ILE A O 1
ATOM 1523 N N . VAL A 1 193 ? -6.293 13.703 6.301 1.00 98.38 193 VAL A N 1
ATOM 1524 C CA . VAL A 1 193 ? -7.630 13.688 6.906 1.00 98.38 193 VAL A CA 1
ATOM 1525 C C . VAL A 1 193 ? -7.596 14.258 8.318 1.00 98.38 193 VAL A C 1
ATOM 1527 O O . VAL A 1 193 ? -8.381 15.154 8.620 1.00 98.38 193 VAL A O 1
ATOM 1530 N N . SER A 1 194 ? -6.642 13.844 9.157 1.00 98.31 194 SER A N 1
ATOM 1531 C CA . SER A 1 194 ? -6.543 14.333 10.533 1.00 98.31 194 SER A CA 1
ATOM 1532 C C . SER A 1 194 ? -6.331 15.846 10.573 1.00 98.31 194 SER A C 1
ATOM 1534 O O . SER A 1 194 ? -6.998 16.547 11.329 1.00 98.31 194 SER A O 1
ATOM 1536 N N . THR A 1 195 ? -5.446 16.362 9.716 1.00 97.38 195 THR A N 1
ATOM 1537 C CA . THR A 1 195 ? -5.103 17.786 9.673 1.00 97.38 195 THR A CA 1
ATOM 1538 C C . THR A 1 195 ? -6.271 18.626 9.169 1.00 97.38 195 THR A C 1
ATOM 1540 O O . THR A 1 195 ? -6.616 19.628 9.795 1.00 97.38 195 THR A O 1
ATOM 1543 N N . LYS A 1 196 ? -6.930 18.210 8.078 1.00 97.62 196 LYS A N 1
ATOM 1544 C CA . LYS A 1 196 ? -8.098 18.927 7.546 1.00 97.62 196 LYS A CA 1
ATOM 1545 C C . LYS A 1 196 ? -9.252 18.959 8.547 1.00 97.62 196 LYS A C 1
ATOM 1547 O O . LYS A 1 196 ? -9.860 20.014 8.710 1.00 97.62 196 LYS A O 1
ATOM 1552 N N . LEU A 1 197 ? -9.528 17.849 9.235 1.00 98.25 197 LEU A N 1
ATOM 1553 C CA . LEU A 1 197 ? -10.548 17.810 10.286 1.00 98.25 197 LEU A CA 1
ATOM 1554 C C . LEU A 1 197 ? -10.187 18.737 11.450 1.00 98.25 197 LEU A C 1
ATOM 1556 O O . LEU A 1 197 ? -11.023 19.543 11.849 1.00 98.25 197 LEU A O 1
ATOM 1560 N N . ALA A 1 198 ? -8.940 18.686 11.926 1.00 97.50 198 ALA A N 1
ATOM 1561 C CA . ALA A 1 198 ? -8.469 19.515 13.035 1.00 97.50 198 ALA A CA 1
ATOM 1562 C C . ALA A 1 198 ? -8.571 21.014 12.724 1.00 97.50 198 ALA A C 1
ATOM 1564 O O . ALA A 1 198 ? -8.960 21.804 13.576 1.00 97.50 198 ALA A O 1
ATOM 1565 N N . THR A 1 199 ? -8.258 21.411 11.487 1.00 96.12 199 THR A N 1
ATOM 1566 C CA . THR A 1 199 ? -8.366 22.808 11.042 1.00 96.12 199 THR A CA 1
ATOM 1567 C C . THR A 1 199 ? -9.815 23.260 10.844 1.00 96.12 199 THR A C 1
ATOM 1569 O O . THR A 1 199 ? -10.129 24.431 11.051 1.00 96.12 199 THR A O 1
ATOM 1572 N N . ALA A 1 200 ? -10.705 22.372 10.396 1.00 96.62 200 ALA A N 1
ATOM 1573 C CA . ALA A 1 200 ? -12.051 22.752 9.972 1.00 96.62 200 ALA A CA 1
ATOM 1574 C C . ALA A 1 200 ? 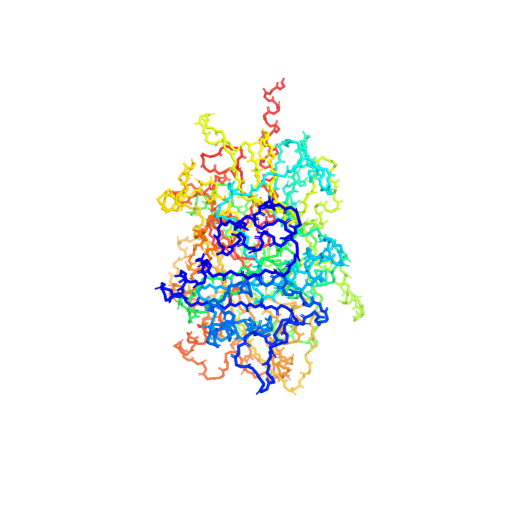-13.124 22.642 11.066 1.00 96.62 200 ALA A C 1
ATOM 1576 O O . ALA A 1 200 ? -14.191 23.251 10.905 1.00 96.62 200 ALA A O 1
ATOM 1577 N N . LEU A 1 201 ? -12.870 21.850 12.112 1.00 95.56 201 LEU A N 1
ATOM 1578 C CA . LEU A 1 201 ? -13.811 21.508 13.176 1.00 95.56 201 LEU A CA 1
ATOM 1579 C C . LEU A 1 201 ? -13.152 21.691 14.548 1.00 95.56 201 LEU A C 1
ATOM 1581 O O . LEU A 1 201 ? -12.007 21.295 14.755 1.00 95.56 201 LEU A O 1
ATOM 1585 N N . ASP A 1 202 ? -13.912 22.219 15.506 1.00 94.88 202 ASP A N 1
ATOM 1586 C CA . ASP A 1 202 ? -13.514 22.252 16.915 1.00 94.88 202 ASP A CA 1
ATOM 1587 C C . ASP A 1 202 ? -13.760 20.874 17.550 1.00 94.88 202 ASP A C 1
ATOM 1589 O O . ASP A 1 202 ? -14.796 20.602 18.159 1.00 94.88 202 ASP A O 1
ATOM 1593 N N . MET A 1 203 ? -12.850 19.947 17.257 1.00 95.69 203 MET A N 1
ATOM 1594 C CA . MET A 1 203 ? -12.868 18.565 17.731 1.00 95.69 203 MET A CA 1
ATOM 1595 C C . MET A 1 203 ? -11.505 18.178 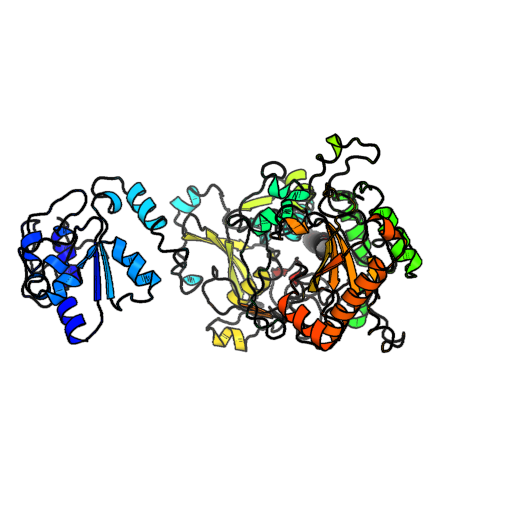18.273 1.00 95.69 203 MET A C 1
ATOM 1597 O O . MET A 1 203 ? -10.474 18.579 17.737 1.00 95.69 203 MET A O 1
ATOM 1601 N N . LYS A 1 204 ? -11.504 17.341 19.301 1.00 97.44 204 LYS A N 1
ATOM 1602 C CA . LYS A 1 204 ? -10.303 16.744 19.862 1.00 97.44 204 LYS A CA 1
ATOM 1603 C C . LYS A 1 204 ? -9.929 15.489 19.077 1.00 97.44 204 LYS A C 1
ATOM 1605 O O . LYS A 1 204 ? -10.653 14.493 19.112 1.00 97.44 204 LYS A O 1
ATOM 1610 N N . ILE A 1 205 ? -8.790 15.530 18.390 1.00 98.44 205 ILE A N 1
ATOM 1611 C CA . ILE A 1 205 ? -8.384 14.490 17.438 1.00 98.44 205 ILE A CA 1
ATOM 1612 C C . ILE A 1 205 ? -7.158 13.739 17.952 1.00 98.44 205 ILE A C 1
ATOM 1614 O O . ILE A 1 205 ? -6.146 14.356 18.279 1.00 98.44 205 ILE A O 1
ATOM 1618 N N . LEU A 1 206 ? -7.235 12.408 17.989 1.00 98.38 206 LEU A N 1
ATOM 1619 C CA . LEU A 1 206 ? -6.081 11.529 18.189 1.00 98.38 206 LEU A CA 1
ATOM 1620 C C . LEU A 1 206 ? -5.654 10.940 16.846 1.00 98.38 206 LEU A C 1
ATOM 1622 O O . LEU A 1 206 ? -6.457 10.301 16.173 1.00 98.38 206 LEU A O 1
ATOM 1626 N N . LEU A 1 207 ? -4.390 11.104 16.475 1.00 98.31 207 LEU A N 1
ATOM 1627 C CA . LEU A 1 207 ? -3.766 10.407 15.355 1.00 98.31 207 LEU A CA 1
ATOM 1628 C C . LEU A 1 207 ? -2.761 9.393 15.905 1.00 98.31 207 LEU A C 1
ATOM 1630 O O . LEU A 1 207 ? -1.822 9.779 16.597 1.00 98.31 207 LEU A O 1
ATOM 1634 N N . VAL A 1 208 ? -2.955 8.112 15.598 1.00 97.81 208 VAL A N 1
ATOM 1635 C CA . VAL A 1 208 ? -2.133 7.011 16.123 1.00 97.81 208 VAL A CA 1
ATOM 1636 C C . VAL A 1 208 ? -1.282 6.399 15.017 1.00 97.81 208 VAL A C 1
ATOM 1638 O O . VAL A 1 208 ? -1.816 5.997 13.988 1.00 97.81 208 VAL A O 1
ATOM 1641 N N . GLU A 1 209 ? 0.020 6.254 15.246 1.00 96.88 209 GLU A N 1
ATOM 1642 C CA . GLU A 1 209 ? 0.963 5.573 14.357 1.00 96.88 209 GLU A CA 1
ATOM 1643 C C . GLU A 1 209 ? 1.687 4.433 15.082 1.00 96.88 209 GLU A C 1
ATOM 1645 O O . GLU A 1 209 ? 2.171 4.596 16.203 1.00 96.88 209 GLU A O 1
ATOM 1650 N N . ALA A 1 210 ? 1.786 3.277 14.422 1.00 95.44 210 ALA A N 1
ATOM 1651 C CA . ALA A 1 210 ? 2.446 2.099 14.977 1.00 95.44 210 ALA A CA 1
ATOM 1652 C C . ALA A 1 210 ? 3.975 2.218 14.950 1.00 95.44 210 ALA A C 1
ATOM 1654 O O . ALA A 1 210 ? 4.651 1.649 15.803 1.00 95.44 210 ALA A O 1
ATOM 1655 N N . GLY A 1 211 ? 4.521 2.905 13.947 1.00 92.69 211 GLY A N 1
ATOM 1656 C CA . GLY A 1 211 ? 5.951 3.148 13.811 1.00 92.69 211 GLY A CA 1
ATOM 1657 C C . GLY A 1 211 ? 6.449 4.372 14.558 1.00 92.69 211 GLY A C 1
ATOM 1658 O O . GLY A 1 211 ? 5.724 5.002 15.327 1.00 92.69 211 GLY A O 1
ATOM 1659 N N . ILE A 1 212 ? 7.712 4.706 14.309 1.00 88.94 212 ILE A N 1
ATOM 1660 C CA . ILE A 1 212 ? 8.365 5.865 14.915 1.00 88.94 212 ILE A CA 1
ATOM 1661 C C . ILE A 1 212 ? 7.896 7.175 14.273 1.00 88.94 212 ILE A C 1
ATOM 1663 O O . ILE A 1 212 ? 7.450 7.213 13.120 1.00 88.94 212 ILE A O 1
ATOM 1667 N N . GLN A 1 213 ? 8.045 8.271 15.013 1.00 88.31 213 GLN A N 1
ATOM 1668 C CA . GLN A 1 213 ? 7.971 9.600 14.426 1.00 88.31 213 GLN A CA 1
ATOM 1669 C C . GLN A 1 213 ? 9.233 9.855 13.605 1.00 88.31 213 GLN A C 1
ATOM 1671 O O . GLN A 1 213 ? 10.347 9.803 14.120 1.00 88.31 213 GLN A O 1
ATOM 1676 N N . THR A 1 214 ? 9.053 10.153 12.327 1.00 79.12 214 THR A N 1
ATOM 1677 C CA . THR A 1 214 ? 10.122 10.556 11.421 1.00 79.12 214 THR A CA 1
ATOM 1678 C C . THR A 1 214 ? 10.119 12.080 11.292 1.00 79.12 214 THR A C 1
ATOM 1680 O O . THR A 1 214 ? 9.072 12.723 11.151 1.00 79.12 214 THR A O 1
ATOM 1683 N N . GLY A 1 215 ? 11.294 12.697 11.405 1.00 64.50 215 GLY A N 1
ATOM 1684 C CA . GLY A 1 215 ? 11.496 14.098 11.048 1.00 64.50 215 GLY A CA 1
ATOM 1685 C C . GLY A 1 215 ? 11.813 14.196 9.560 1.00 64.50 215 GLY A C 1
ATOM 1686 O O . GLY A 1 215 ? 12.599 13.402 9.049 1.00 64.50 215 GLY A O 1
ATOM 1687 N N . SER A 1 216 ? 11.256 15.184 8.852 1.00 54.78 216 SER A N 1
ATOM 1688 C CA . SER A 1 216 ? 11.536 15.386 7.422 1.00 54.78 216 SER A CA 1
ATOM 1689 C C . SER A 1 216 ? 12.969 15.858 7.132 1.00 54.78 216 SER A C 1
ATOM 1691 O O . SER A 1 216 ? 13.237 16.207 5.992 1.00 54.78 216 SER A O 1
ATOM 1693 N N . ASN A 1 217 ? 13.851 15.907 8.141 1.00 55.34 217 ASN A N 1
ATOM 1694 C CA . ASN A 1 217 ? 15.264 16.290 8.046 1.00 55.34 217 ASN A CA 1
ATOM 1695 C C . ASN A 1 217 ? 16.209 15.343 8.825 1.00 55.34 217 ASN A C 1
ATOM 1697 O O . ASN A 1 217 ? 17.415 15.562 8.800 1.00 55.34 217 ASN A O 1
ATOM 1701 N N . ASP A 1 218 ? 15.694 14.324 9.530 1.00 62.16 218 ASP A N 1
ATOM 1702 C CA . ASP A 1 218 ? 16.491 13.560 10.513 1.00 62.16 218 ASP A CA 1
ATOM 1703 C C . ASP A 1 218 ? 16.999 12.210 9.975 1.00 62.16 218 ASP A C 1
ATOM 1705 O O . ASP A 1 218 ? 17.745 11.507 10.655 1.00 62.16 218 ASP A O 1
ATOM 1709 N N . ASN A 1 219 ? 16.597 11.823 8.757 1.00 80.06 219 ASN A N 1
ATOM 1710 C CA . ASN A 1 219 ? 17.039 10.586 8.117 1.00 80.06 219 ASN A CA 1
ATOM 1711 C C . ASN A 1 219 ? 17.186 10.766 6.602 1.00 80.06 219 ASN A C 1
ATOM 1713 O O . ASN A 1 219 ? 16.192 10.798 5.873 1.00 80.06 219 ASN A O 1
ATOM 1717 N N . GLU A 1 220 ? 18.434 10.814 6.137 1.00 85.25 220 GLU A N 1
ATOM 1718 C CA . GLU A 1 220 ? 18.781 10.981 4.722 1.00 85.25 220 GLU A CA 1
ATOM 1719 C C . GLU A 1 220 ? 18.181 9.888 3.830 1.00 85.25 220 GLU A C 1
ATOM 1721 O O . GLU A 1 220 ? 17.788 10.180 2.707 1.00 85.25 220 GLU A O 1
ATOM 1726 N N . ASN A 1 221 ? 17.990 8.661 4.338 1.00 86.56 221 ASN A N 1
ATOM 1727 C CA . ASN A 1 221 ? 17.355 7.588 3.561 1.00 86.56 221 ASN A CA 1
ATOM 1728 C C . ASN A 1 221 ? 15.893 7.898 3.196 1.00 86.56 221 ASN A C 1
ATOM 1730 O O . ASN A 1 221 ? 15.376 7.374 2.213 1.00 86.56 221 ASN A O 1
ATOM 1734 N N . ILE A 1 222 ? 15.218 8.730 3.996 1.00 88.00 222 ILE A N 1
ATOM 1735 C CA . ILE A 1 222 ? 13.853 9.190 3.725 1.00 88.00 222 ILE A CA 1
ATOM 1736 C C . ILE A 1 222 ? 13.896 10.451 2.862 1.00 88.00 222 ILE A C 1
ATOM 1738 O O . ILE A 1 222 ? 13.121 10.574 1.915 1.00 88.00 222 ILE A O 1
ATOM 1742 N N . THR A 1 223 ? 14.747 11.419 3.203 1.00 87.38 223 THR A N 1
ATOM 1743 C CA . THR A 1 223 ? 14.699 12.753 2.594 1.00 87.38 223 THR A CA 1
ATOM 1744 C C . THR A 1 223 ? 15.332 12.797 1.216 1.00 87.38 223 THR A C 1
ATOM 1746 O O . THR A 1 223 ? 14.764 13.442 0.339 1.00 87.38 223 THR A O 1
ATOM 1749 N N . ASP A 1 224 ? 16.459 12.112 1.014 1.00 87.12 224 ASP A N 1
ATOM 1750 C CA . ASP A 1 224 ? 17.141 12.040 -0.275 1.00 87.12 224 ASP A CA 1
ATOM 1751 C C . ASP A 1 224 ? 16.383 11.072 -1.199 1.00 87.12 224 ASP A C 1
ATOM 1753 O O . ASP A 1 224 ? 16.286 9.873 -0.900 1.00 87.12 224 ASP A O 1
ATOM 1757 N N . PRO A 1 225 ? 15.846 11.555 -2.334 1.00 86.94 225 PRO A N 1
ATOM 1758 C CA . PRO A 1 225 ? 15.231 10.704 -3.335 1.00 86.94 225 PRO A CA 1
ATOM 1759 C C . PRO A 1 225 ? 16.106 9.525 -3.741 1.00 86.94 225 PRO A C 1
ATOM 1761 O O . PRO A 1 225 ? 15.569 8.438 -3.882 1.00 86.94 225 PRO A O 1
ATOM 1764 N N . ALA A 1 226 ? 17.425 9.693 -3.865 1.00 85.50 226 ALA A N 1
ATOM 1765 C CA . ALA A 1 226 ? 18.339 8.656 -4.333 1.00 85.50 226 ALA A CA 1
ATOM 1766 C C . ALA A 1 226 ? 18.412 7.427 -3.409 1.00 85.50 226 ALA A C 1
ATOM 1768 O O . ALA A 1 226 ? 18.780 6.347 -3.871 1.00 85.50 226 ALA A O 1
ATOM 1769 N N . LEU A 1 227 ? 18.052 7.574 -2.129 1.00 87.75 227 LEU A N 1
ATOM 1770 C CA . LEU A 1 227 ? 18.269 6.574 -1.077 1.00 87.75 227 LEU A CA 1
ATOM 1771 C C . LEU A 1 227 ? 17.004 5.804 -0.673 1.00 87.75 227 LEU A C 1
ATOM 1773 O O . LEU A 1 227 ? 17.045 5.003 0.261 1.00 87.75 227 LEU A O 1
ATOM 1777 N N . TRP A 1 228 ? 15.885 6.005 -1.373 1.00 86.00 228 TRP A N 1
ATOM 1778 C CA . TRP A 1 228 ? 14.575 5.478 -0.974 1.00 86.00 228 TRP A CA 1
ATOM 1779 C C . TRP A 1 228 ? 14.533 3.956 -0.759 1.00 86.00 228 TRP A C 1
ATOM 1781 O O . TRP A 1 228 ? 13.843 3.482 0.146 1.00 86.00 228 TRP A O 1
ATOM 1791 N N . LEU A 1 229 ? 15.301 3.188 -1.543 1.00 87.00 229 LEU A N 1
ATOM 1792 C CA . LEU A 1 229 ? 15.397 1.728 -1.416 1.00 87.00 229 LEU A CA 1
ATOM 1793 C C . LEU A 1 229 ? 15.987 1.292 -0.068 1.00 87.00 229 LEU A C 1
ATOM 1795 O O . LEU A 1 229 ? 15.619 0.239 0.445 1.00 87.00 229 LEU A O 1
ATOM 1799 N N . ASN A 1 230 ? 16.837 2.109 0.560 1.00 85.81 230 ASN A N 1
ATOM 1800 C CA . ASN A 1 230 ? 17.415 1.786 1.865 1.00 85.81 230 ASN A CA 1
ATOM 1801 C C . ASN A 1 230 ? 16.349 1.723 2.966 1.00 85.81 230 ASN A C 1
ATOM 1803 O O . ASN A 1 230 ? 16.517 0.990 3.938 1.00 85.81 230 ASN A O 1
ATOM 1807 N N . VAL A 1 231 ? 15.245 2.466 2.824 1.00 82.44 231 VAL A N 1
ATOM 1808 C CA . VAL A 1 231 ? 14.136 2.415 3.787 1.00 82.44 231 VAL A CA 1
ATOM 1809 C C . VAL A 1 231 ? 13.403 1.076 3.702 1.00 82.44 231 VAL A C 1
ATOM 1811 O O . VAL A 1 231 ? 13.049 0.532 4.740 1.00 82.44 231 VAL A O 1
ATOM 1814 N N . VAL A 1 232 ? 13.263 0.499 2.501 1.00 82.75 232 VAL A N 1
ATOM 1815 C CA . VAL A 1 232 ? 12.651 -0.831 2.281 1.00 82.75 232 VAL A CA 1
ATOM 1816 C C . VAL A 1 232 ? 13.442 -1.952 2.973 1.00 82.75 232 VAL A C 1
ATOM 1818 O O . VAL A 1 232 ? 12.908 -3.020 3.267 1.00 82.75 232 VAL A O 1
ATOM 1821 N N . HIS A 1 233 ? 14.721 -1.714 3.255 1.00 80.88 233 HIS A N 1
ATOM 1822 C CA . HIS A 1 233 ? 15.614 -2.655 3.928 1.00 80.88 233 HIS A CA 1
ATOM 1823 C C . HIS A 1 233 ? 15.854 -2.319 5.409 1.00 80.88 233 HIS A C 1
ATOM 1825 O O . HIS A 1 233 ? 16.727 -2.919 6.031 1.00 80.88 233 HIS A O 1
ATOM 1831 N N . ASN A 1 234 ? 15.125 -1.354 5.980 1.00 83.31 234 ASN A N 1
ATOM 1832 C CA . ASN A 1 234 ? 15.348 -0.883 7.344 1.00 83.31 234 ASN A CA 1
ATOM 1833 C C . ASN A 1 234 ? 14.354 -1.495 8.343 1.00 83.31 234 ASN A C 1
ATOM 1835 O O . ASN A 1 234 ? 13.173 -1.150 8.337 1.00 83.31 234 ASN A O 1
ATOM 1839 N N . ASP A 1 235 ? 14.869 -2.284 9.288 1.00 83.81 235 ASP A N 1
ATOM 1840 C CA . ASP A 1 235 ? 14.061 -3.034 10.262 1.00 83.81 235 ASP A CA 1
ATOM 1841 C C . ASP A 1 235 ? 13.191 -2.194 11.210 1.00 83.81 235 ASP A C 1
ATOM 1843 O O . ASP A 1 235 ? 12.252 -2.690 11.836 1.00 83.81 235 ASP A O 1
ATOM 1847 N N . THR A 1 236 ? 13.512 -0.910 11.355 1.00 84.81 236 THR A N 1
ATOM 1848 C CA . THR A 1 236 ? 12.767 0.016 12.221 1.00 84.81 236 THR A CA 1
ATOM 1849 C C . THR A 1 236 ? 11.681 0.786 11.475 1.00 84.81 236 THR A C 1
ATOM 1851 O O . THR A 1 236 ? 10.770 1.321 12.108 1.00 84.81 236 THR A O 1
ATOM 1854 N N . LEU A 1 237 ? 11.774 0.844 10.144 1.00 88.12 237 LEU A N 1
ATOM 1855 C CA . LEU A 1 237 ? 10.908 1.640 9.274 1.00 88.12 237 LEU A CA 1
ATOM 1856 C C . LEU A 1 237 ? 10.021 0.788 8.368 1.00 88.12 237 LEU A C 1
ATOM 1858 O O . LEU A 1 237 ? 9.285 1.359 7.570 1.00 88.12 237 LEU A O 1
ATOM 1862 N N . GLU A 1 238 ? 10.053 -0.537 8.483 1.00 90.38 238 GLU A N 1
ATOM 1863 C CA . GLU A 1 238 ? 9.303 -1.466 7.637 1.00 90.38 238 GLU A CA 1
ATOM 1864 C C . GLU A 1 238 ? 8.427 -2.421 8.447 1.00 90.38 238 GLU A C 1
ATOM 1866 O O . GLU A 1 238 ? 8.700 -2.758 9.600 1.00 90.38 238 GLU A O 1
ATOM 1871 N N . TRP A 1 239 ? 7.338 -2.864 7.821 1.00 92.94 239 TRP A N 1
ATOM 1872 C CA . TRP A 1 239 ? 6.490 -3.929 8.357 1.00 92.94 239 TRP A CA 1
ATOM 1873 C C . TRP A 1 239 ? 7.022 -5.332 8.036 1.00 92.94 239 TRP A C 1
ATOM 1875 O O . TRP A 1 239 ? 6.603 -6.289 8.685 1.00 92.94 239 TRP A O 1
ATOM 1885 N N . HIS A 1 240 ? 7.913 -5.461 7.045 1.00 91.00 240 HIS A N 1
ATOM 1886 C CA . HIS A 1 240 ? 8.431 -6.739 6.528 1.00 91.00 240 HIS A CA 1
ATOM 1887 C C . HIS A 1 240 ? 7.341 -7.712 6.079 1.00 91.00 240 HIS A C 1
ATOM 1889 O O . HIS A 1 240 ? 7.426 -8.924 6.293 1.00 91.00 240 HIS A O 1
ATOM 1895 N N . PHE A 1 241 ? 6.293 -7.190 5.447 1.00 95.19 241 PHE A N 1
ATOM 1896 C CA . PHE A 1 241 ? 5.279 -8.054 4.870 1.00 95.19 241 PHE A CA 1
ATOM 1897 C C . PHE A 1 241 ? 5.866 -8.886 3.730 1.00 95.19 241 PHE A C 1
ATOM 1899 O O . PHE A 1 241 ? 6.671 -8.416 2.927 1.00 95.19 241 PHE A O 1
ATOM 1906 N N . THR A 1 242 ? 5.423 -10.135 3.648 1.00 96.25 242 THR A N 1
ATOM 1907 C CA . THR A 1 242 ? 5.732 -11.037 2.542 1.00 96.25 242 THR A CA 1
ATOM 1908 C C . THR A 1 242 ? 4.444 -11.661 2.037 1.00 96.25 242 THR A C 1
ATOM 1910 O O . THR A 1 242 ? 3.478 -11.820 2.789 1.00 96.25 242 THR A O 1
ATOM 1913 N N . THR A 1 243 ? 4.400 -11.984 0.749 1.00 98.19 243 THR A N 1
ATOM 1914 C CA . THR A 1 243 ? 3.281 -12.755 0.212 1.00 98.19 243 THR A CA 1
ATOM 1915 C C . THR A 1 243 ? 3.348 -14.202 0.689 1.00 98.19 243 THR A C 1
ATOM 1917 O O . THR A 1 243 ? 4.430 -14.746 0.923 1.00 98.19 243 THR A O 1
ATOM 1920 N N . VAL A 1 244 ? 2.206 -14.888 0.671 1.00 96.56 244 VAL A N 1
ATOM 1921 C CA . VAL A 1 244 ? 2.200 -16.352 0.561 1.00 96.56 244 VAL A CA 1
ATOM 1922 C C . VAL A 1 244 ? 2.887 -16.784 -0.742 1.00 96.56 244 VAL A C 1
ATOM 1924 O O . VAL A 1 244 ? 3.119 -15.970 -1.645 1.00 96.56 244 VAL A O 1
ATOM 1927 N N . ALA A 1 245 ? 3.201 -18.073 -0.871 1.00 97.56 245 ALA A N 1
ATOM 1928 C CA . ALA A 1 245 ? 3.800 -18.614 -2.088 1.00 97.56 245 ALA A CA 1
ATOM 1929 C C . ALA A 1 245 ? 2.929 -18.325 -3.325 1.00 97.56 245 ALA A C 1
ATOM 1931 O O . ALA A 1 245 ? 1.770 -18.728 -3.398 1.00 97.56 245 ALA A O 1
ATOM 1932 N N . GLN A 1 246 ? 3.502 -17.641 -4.315 1.00 98.19 246 GLN A N 1
ATOM 1933 C CA . GLN A 1 246 ? 2.790 -17.225 -5.521 1.00 98.19 246 GLN A CA 1
ATOM 1934 C C . GLN A 1 246 ? 2.870 -18.324 -6.587 1.00 98.19 246 GLN A C 1
ATOM 1936 O O . GLN A 1 246 ? 3.902 -18.503 -7.239 1.00 98.19 246 GLN A O 1
ATOM 1941 N N . THR A 1 247 ? 1.785 -19.081 -6.783 1.00 96.19 247 THR A N 1
ATOM 1942 C CA . THR A 1 247 ? 1.770 -20.271 -7.661 1.00 96.19 247 THR A CA 1
ATOM 1943 C C . THR A 1 247 ? 2.176 -19.968 -9.103 1.00 96.19 247 THR A C 1
ATOM 1945 O O . THR A 1 247 ? 2.923 -20.733 -9.718 1.00 96.19 247 THR A O 1
ATOM 1948 N N . ALA A 1 248 ? 1.732 -18.835 -9.647 1.00 97.38 248 ALA A N 1
ATOM 1949 C CA . ALA A 1 248 ? 2.092 -18.415 -10.997 1.00 97.38 248 ALA A CA 1
ATOM 1950 C C . ALA A 1 248 ? 3.491 -17.782 -11.089 1.00 97.38 248 ALA A C 1
ATOM 1952 O O . ALA A 1 248 ? 3.924 -17.484 -12.190 1.00 97.38 248 ALA A O 1
ATOM 1953 N N . LEU A 1 249 ? 4.225 -17.625 -9.981 1.00 97.62 249 LEU A N 1
ATOM 1954 C CA . LEU A 1 249 ? 5.590 -17.085 -9.936 1.00 97.62 249 LEU A CA 1
ATOM 1955 C C . LEU A 1 249 ? 6.582 -18.094 -9.332 1.00 97.62 249 LEU A C 1
ATOM 1957 O O . LEU A 1 249 ? 7.411 -17.747 -8.491 1.00 97.62 249 LEU A O 1
ATOM 1961 N N . ASN A 1 250 ? 6.476 -19.364 -9.733 1.00 97.56 250 ASN A N 1
ATOM 1962 C CA . ASN A 1 250 ? 7.325 -20.467 -9.258 1.00 97.56 250 ASN A CA 1
ATOM 1963 C C . ASN A 1 250 ? 7.325 -20.633 -7.725 1.00 97.56 250 ASN A C 1
ATOM 1965 O O . ASN A 1 250 ? 8.339 -20.994 -7.132 1.00 97.56 250 ASN A O 1
ATOM 1969 N N . ASN A 1 251 ? 6.175 -20.384 -7.085 1.00 96.06 251 ASN A N 1
ATOM 1970 C CA . ASN A 1 251 ? 5.982 -20.454 -5.632 1.00 96.06 251 ASN A CA 1
ATOM 1971 C C . ASN A 1 251 ? 6.920 -19.539 -4.828 1.00 96.06 251 ASN A C 1
ATOM 1973 O O . ASN A 1 251 ? 7.127 -19.768 -3.636 1.00 96.06 251 ASN A O 1
ATOM 1977 N N . ARG A 1 252 ? 7.476 -18.494 -5.453 1.00 97.25 252 ARG A N 1
ATOM 1978 C CA . ARG A 1 252 ? 8.251 -17.479 -4.736 1.00 97.25 252 ARG A CA 1
ATOM 1979 C C . ARG A 1 252 ? 7.359 -16.749 -3.735 1.00 97.25 252 ARG A C 1
ATOM 1981 O O . ARG A 1 252 ? 6.186 -16.483 -4.005 1.00 97.25 252 ARG A O 1
ATOM 1988 N N . THR A 1 253 ? 7.941 -16.396 -2.599 1.00 96.50 253 THR A N 1
ATOM 1989 C CA . THR A 1 253 ? 7.405 -15.393 -1.678 1.00 96.50 253 THR A CA 1
ATOM 1990 C C . THR A 1 253 ? 8.005 -14.045 -2.052 1.00 96.50 253 THR A C 1
ATOM 1992 O O . THR A 1 253 ? 9.218 -13.944 -2.243 1.00 96.50 253 THR A O 1
ATOM 1995 N N . ILE A 1 254 ? 7.170 -13.021 -2.187 1.00 96.00 254 ILE A N 1
ATOM 1996 C CA . ILE A 1 254 ? 7.596 -11.687 -2.612 1.00 96.00 254 ILE A CA 1
ATOM 1997 C C . ILE A 1 254 ? 7.576 -10.759 -1.399 1.00 96.00 254 ILE A C 1
ATOM 1999 O O . ILE A 1 254 ? 6.589 -10.721 -0.667 1.00 96.00 254 ILE A O 1
ATOM 2003 N N . ASN A 1 255 ? 8.665 -10.019 -1.183 1.00 93.69 255 ASN A N 1
ATOM 2004 C CA . ASN A 1 255 ? 8.722 -8.986 -0.151 1.00 93.69 255 ASN A CA 1
ATOM 2005 C C . ASN A 1 255 ? 7.854 -7.800 -0.571 1.00 93.69 255 ASN A C 1
ATOM 2007 O O . ASN A 1 255 ? 7.987 -7.296 -1.686 1.00 93.69 255 ASN A O 1
ATOM 2011 N N . LEU A 1 256 ? 6.989 -7.352 0.332 1.00 93.62 256 LEU A N 1
ATOM 2012 C CA . LEU A 1 256 ? 6.079 -6.241 0.112 1.00 93.62 256 LEU A CA 1
ATOM 2013 C C . LEU A 1 256 ? 6.535 -5.053 0.955 1.00 93.62 256 LEU A C 1
ATOM 2015 O O . LEU A 1 256 ? 6.381 -5.058 2.175 1.00 93.62 256 LEU A O 1
ATOM 2019 N N . GLY A 1 257 ? 7.081 -4.030 0.298 1.00 90.94 257 GLY A N 1
ATOM 2020 C CA . GLY A 1 257 ? 7.490 -2.797 0.966 1.00 90.94 257 GLY A CA 1
ATOM 2021 C C . GLY A 1 257 ? 6.278 -2.077 1.552 1.00 90.94 257 GLY A C 1
ATOM 2022 O O . GLY A 1 257 ? 5.381 -1.669 0.811 1.00 90.94 257 GLY A O 1
ATOM 2023 N N . PHE A 1 258 ? 6.266 -1.905 2.872 1.00 92.62 258 PHE A N 1
ATOM 2024 C CA . PHE A 1 258 ? 5.266 -1.157 3.621 1.00 92.62 258 PHE A CA 1
ATOM 2025 C C . PHE A 1 258 ? 5.940 -0.438 4.780 1.00 92.62 258 PHE A C 1
ATOM 2027 O O . PHE A 1 258 ? 6.242 -1.037 5.813 1.00 92.62 258 PHE A O 1
ATOM 2034 N N . ALA A 1 259 ? 6.105 0.874 4.651 1.00 92.81 259 ALA A N 1
ATOM 2035 C CA . ALA A 1 259 ? 6.772 1.618 5.699 1.00 92.81 259 ALA A CA 1
ATOM 2036 C C . ALA A 1 259 ? 5.920 1.747 6.981 1.00 92.81 259 ALA A C 1
ATOM 2038 O O . ALA A 1 259 ? 4.704 1.969 6.937 1.00 92.81 259 ALA A O 1
ATOM 2039 N N . LYS A 1 260 ? 6.588 1.640 8.131 1.00 93.44 260 LYS A N 1
ATOM 2040 C CA . LYS A 1 260 ? 6.046 1.707 9.491 1.00 93.44 260 LYS A CA 1
ATOM 2041 C C . LYS A 1 260 ? 6.581 2.963 10.193 1.00 93.44 260 LYS A C 1
ATOM 2043 O O . LYS A 1 260 ? 7.667 2.958 10.764 1.00 93.44 260 LYS A O 1
ATOM 2048 N N . GLY A 1 261 ? 5.816 4.052 10.154 1.00 92.50 261 GLY A N 1
ATOM 2049 C CA . GLY A 1 261 ? 6.176 5.344 10.753 1.00 92.50 261 GLY A CA 1
ATOM 2050 C C . GLY A 1 261 ? 5.389 6.508 10.154 1.00 92.50 261 GLY A C 1
ATOM 2051 O O . GLY A 1 261 ? 4.617 6.332 9.209 1.00 92.50 261 GLY A O 1
ATOM 2052 N N . THR A 1 262 ? 5.567 7.715 10.691 1.00 93.19 262 THR A N 1
ATOM 2053 C CA . THR A 1 262 ? 4.809 8.897 10.238 1.00 93.19 262 THR A CA 1
ATOM 2054 C C . THR A 1 262 ? 5.112 9.254 8.784 1.00 93.19 262 THR A C 1
ATOM 2056 O O . THR A 1 262 ? 6.263 9.404 8.406 1.00 93.19 262 THR A O 1
ATOM 2059 N N . GLY A 1 263 ? 4.087 9.418 7.952 1.00 91.88 263 GLY A N 1
ATOM 2060 C CA . GLY A 1 263 ? 4.206 9.505 6.494 1.00 91.88 263 GLY A CA 1
ATOM 2061 C C . GLY A 1 263 ? 3.958 8.172 5.784 1.00 91.88 263 GLY A C 1
ATOM 2062 O O . GLY A 1 263 ? 3.575 8.176 4.612 1.00 91.88 263 GLY A O 1
ATOM 2063 N N . GLY A 1 264 ? 4.060 7.039 6.488 1.00 93.94 264 GLY A N 1
ATOM 2064 C CA . GLY A 1 264 ? 3.808 5.699 5.952 1.00 93.94 264 GLY A CA 1
ATOM 2065 C C . GLY A 1 264 ? 4.594 5.451 4.667 1.00 93.94 264 GLY A C 1
ATOM 2066 O O . GLY A 1 264 ? 5.699 5.967 4.496 1.00 93.94 264 GLY A O 1
ATOM 2067 N N . SER A 1 265 ? 4.006 4.732 3.710 1.00 93.88 265 SER A N 1
ATOM 2068 C CA . SER A 1 265 ? 4.659 4.436 2.427 1.00 93.88 265 SER A CA 1
ATOM 2069 C C . SER A 1 265 ? 5.018 5.669 1.579 1.00 93.88 265 SER A C 1
ATOM 2071 O O . SER A 1 265 ? 5.715 5.538 0.580 1.00 93.88 265 SER A O 1
ATOM 2073 N N . ALA A 1 266 ? 4.628 6.895 1.947 1.00 91.25 266 ALA A N 1
ATOM 2074 C CA . ALA A 1 266 ? 5.178 8.082 1.287 1.00 91.25 266 ALA A CA 1
ATOM 2075 C C . ALA A 1 266 ? 6.673 8.296 1.616 1.00 91.25 266 ALA A C 1
ATOM 2077 O O . ALA A 1 266 ? 7.369 8.944 0.839 1.00 91.25 266 ALA A O 1
ATOM 2078 N N . MET A 1 267 ? 7.180 7.739 2.726 1.00 88.69 267 MET A N 1
ATOM 2079 C CA . MET A 1 267 ? 8.576 7.881 3.177 1.00 88.69 267 MET A CA 1
ATOM 2080 C C . MET A 1 267 ? 9.596 7.130 2.317 1.00 88.69 267 MET A C 1
ATOM 2082 O O . MET A 1 267 ? 10.755 7.523 2.272 1.00 88.69 267 MET A O 1
ATOM 2086 N N . HIS A 1 268 ? 9.171 6.057 1.656 1.00 87.50 268 HIS A N 1
ATOM 2087 C CA . HIS A 1 268 ? 10.043 5.192 0.856 1.00 87.50 268 HIS A CA 1
ATOM 2088 C C . HIS A 1 268 ? 9.555 5.006 -0.580 1.00 87.50 268 HIS A C 1
ATOM 2090 O O . HIS A 1 268 ? 10.128 4.217 -1.311 1.00 87.50 268 HIS A O 1
ATOM 2096 N N . ASN A 1 269 ? 8.496 5.696 -1.017 1.00 89.94 269 ASN A N 1
ATOM 2097 C CA . ASN A 1 269 ? 8.051 5.548 -2.401 1.00 89.94 269 ASN A CA 1
ATOM 2098 C C . ASN A 1 269 ? 9.108 6.073 -3.393 1.00 89.94 269 ASN A C 1
ATOM 2100 O O . ASN A 1 269 ? 9.963 6.895 -3.057 1.00 89.94 269 ASN A O 1
ATOM 2104 N N . ALA A 1 270 ? 8.980 5.671 -4.652 1.00 89.94 270 ALA A N 1
ATOM 2105 C CA . ALA A 1 270 ? 9.791 6.158 -5.766 1.00 89.94 270 ALA A CA 1
ATOM 2106 C C . ALA A 1 270 ? 9.498 7.623 -6.173 1.00 89.94 270 ALA A C 1
ATOM 2108 O O . ALA A 1 270 ? 10.024 8.098 -7.174 1.00 89.94 270 ALA A O 1
ATOM 2109 N N . MET A 1 271 ? 8.635 8.339 -5.438 1.00 92.50 271 MET A N 1
ATOM 2110 C CA . MET A 1 271 ? 8.196 9.731 -5.652 1.00 92.50 271 MET A CA 1
ATOM 2111 C C . MET A 1 271 ? 7.491 10.022 -6.983 1.00 92.50 271 MET A C 1
ATOM 2113 O O . MET A 1 271 ? 6.974 11.125 -7.146 1.00 92.50 271 MET A O 1
ATOM 2117 N N . GLY A 1 272 ? 7.407 9.062 -7.905 1.00 92.00 272 GLY A N 1
ATOM 2118 C CA . GLY A 1 272 ? 6.672 9.179 -9.164 1.00 92.00 272 GLY A CA 1
ATOM 2119 C C . GLY A 1 272 ? 5.231 9.626 -8.961 1.00 92.00 272 GLY A C 1
ATOM 2120 O O . GLY A 1 272 ? 4.450 8.943 -8.299 1.00 92.00 272 GLY A O 1
ATOM 2121 N N . TYR A 1 273 ? 4.878 10.796 -9.488 1.00 92.75 273 TYR A N 1
ATOM 2122 C CA . TYR A 1 273 ? 3.546 11.371 -9.347 1.00 92.75 273 TYR A CA 1
ATOM 2123 C C . TYR A 1 273 ? 2.744 11.188 -10.633 1.00 92.75 273 TYR A C 1
ATOM 2125 O O . TYR A 1 273 ? 2.717 12.048 -11.518 1.00 92.75 273 TYR A O 1
ATOM 2133 N N . VAL A 1 274 ? 2.049 10.056 -10.703 1.00 92.25 274 VAL A N 1
ATOM 2134 C CA . VAL A 1 274 ? 1.111 9.744 -11.779 1.00 92.25 274 VAL A CA 1
ATOM 2135 C C . VAL A 1 274 ? -0.298 9.699 -11.209 1.00 92.25 274 VAL A C 1
ATOM 2137 O O . VAL A 1 274 ? -0.594 8.861 -10.360 1.00 92.25 274 VAL A O 1
ATOM 2140 N N . ARG A 1 275 ? -1.168 10.607 -11.662 1.00 88.75 275 ARG A N 1
ATOM 2141 C CA . ARG A 1 275 ? -2.601 10.656 -11.309 1.00 88.75 275 ARG A CA 1
ATOM 2142 C C . ARG A 1 275 ? -3.502 9.974 -12.332 1.00 88.75 275 ARG A C 1
ATOM 2144 O O . ARG A 1 275 ? -4.612 9.561 -12.011 1.00 88.75 275 ARG A O 1
ATOM 2151 N N . GLY A 1 276 ? -3.002 9.807 -13.553 1.00 85.38 276 GLY A N 1
ATOM 2152 C CA . GLY A 1 276 ? -3.744 9.180 -14.635 1.00 85.38 276 GLY A CA 1
ATOM 2153 C C . GLY A 1 276 ? -4.680 10.136 -15.364 1.00 85.38 276 GLY A C 1
ATOM 2154 O O . GLY A 1 276 ? -4.917 11.261 -14.932 1.00 85.38 276 GLY A O 1
ATOM 2155 N N . GLY A 1 277 ? -5.207 9.668 -16.495 1.00 80.94 277 GLY A N 1
ATOM 2156 C CA . GLY A 1 277 ? -6.200 10.409 -17.272 1.00 80.94 277 GLY A CA 1
ATOM 2157 C C . GLY A 1 277 ? -7.612 10.301 -16.692 1.00 80.94 277 GLY A C 1
ATOM 2158 O O . GLY A 1 277 ? -7.920 9.394 -15.925 1.00 80.94 277 GLY A O 1
ATOM 2159 N N . GLN A 1 278 ? -8.501 11.192 -17.120 1.00 85.44 278 GLN A N 1
ATOM 2160 C CA . GLN A 1 278 ? -9.863 11.332 -16.576 1.00 85.44 278 GLN A CA 1
ATOM 2161 C C . GLN A 1 278 ? -10.715 10.048 -16.675 1.00 85.44 278 GLN A C 1
ATOM 2163 O O . GLN A 1 278 ? -11.518 9.752 -15.793 1.00 85.44 278 GLN A O 1
ATOM 2168 N N . ARG A 1 279 ? -10.496 9.230 -17.714 1.00 81.31 279 ARG A N 1
ATOM 2169 C CA . ARG A 1 279 ? -11.361 8.083 -18.052 1.00 81.31 279 ARG A CA 1
ATOM 2170 C C . ARG A 1 279 ? -11.428 6.979 -17.002 1.00 81.31 279 ARG A C 1
ATOM 2172 O O . ARG A 1 279 ? -12.436 6.280 -16.942 1.00 81.31 279 ARG A O 1
ATOM 2179 N N . TRP A 1 280 ? -10.363 6.750 -16.230 1.00 82.81 280 TRP A N 1
ATOM 2180 C CA . TRP A 1 280 ? -10.418 5.726 -15.180 1.00 82.81 280 TRP A CA 1
ATOM 2181 C C . TRP A 1 280 ? -11.273 6.191 -13.996 1.00 82.81 280 TRP A C 1
ATOM 2183 O O . TRP A 1 280 ? -11.924 5.365 -13.371 1.00 82.81 280 TRP A O 1
ATOM 2193 N N . MET A 1 281 ? -11.325 7.500 -13.730 1.00 87.25 281 MET A N 1
ATOM 2194 C CA . MET A 1 281 ? -12.163 8.070 -12.672 1.00 87.25 281 MET A CA 1
ATOM 2195 C C . MET A 1 281 ? -13.638 7.934 -13.059 1.00 87.25 281 MET A C 1
ATOM 2197 O O . MET A 1 281 ? -14.446 7.430 -12.289 1.00 87.25 281 MET A O 1
ATOM 2201 N N . ASP A 1 282 ? -13.983 8.293 -14.298 1.00 87.94 282 ASP A N 1
ATOM 2202 C CA . ASP A 1 282 ? -15.355 8.156 -14.805 1.00 87.94 282 ASP A CA 1
ATOM 2203 C C . ASP A 1 282 ? -15.827 6.691 -14.821 1.00 87.94 282 ASP A C 1
ATOM 2205 O O . ASP A 1 282 ? -16.996 6.406 -14.567 1.00 87.94 282 ASP A O 1
ATOM 2209 N N . ALA A 1 283 ? -14.909 5.746 -15.053 1.00 83.88 283 ALA A N 1
ATOM 2210 C CA . ALA A 1 283 ? -15.192 4.312 -15.030 1.00 83.88 283 ALA A CA 1
ATOM 2211 C C . ALA A 1 283 ? -15.706 3.807 -13.675 1.00 83.88 283 ALA A C 1
ATOM 2213 O O . ALA A 1 283 ? -16.566 2.922 -13.638 1.00 83.88 283 ALA A O 1
ATOM 2214 N N . TRP A 1 284 ? -15.192 4.350 -12.569 1.00 88.12 284 TRP A N 1
ATOM 2215 C CA . TRP A 1 284 ? -15.628 3.957 -11.229 1.00 88.12 284 TRP A CA 1
ATOM 2216 C C . TRP A 1 284 ? -17.101 4.286 -11.004 1.00 88.12 284 TRP A C 1
ATOM 2218 O O . TRP A 1 284 ? -17.854 3.472 -10.467 1.00 88.12 284 TRP A O 1
ATOM 2228 N N . GLU A 1 285 ? -17.547 5.451 -11.465 1.00 89.12 285 GLU A N 1
ATOM 2229 C CA . GLU A 1 285 ? -18.961 5.796 -11.394 1.00 89.12 285 GLU A CA 1
ATOM 2230 C C . GLU A 1 285 ? -19.787 4.983 -12.401 1.00 89.12 285 GLU A C 1
ATOM 2232 O O . GLU A 1 285 ? -20.778 4.360 -12.017 1.00 89.12 285 GLU A O 1
ATOM 2237 N N . MET A 1 286 ? -19.368 4.950 -13.671 1.00 86.00 286 MET A N 1
ATOM 2238 C CA . MET A 1 286 ? -20.174 4.394 -14.762 1.00 86.00 286 MET A CA 1
ATOM 2239 C C . MET A 1 286 ? -20.375 2.875 -14.681 1.00 86.00 286 MET A C 1
ATOM 2241 O O . MET A 1 286 ? -21.472 2.413 -14.996 1.00 86.00 286 MET A O 1
ATOM 2245 N N . ASN A 1 287 ? -19.375 2.093 -14.253 1.00 81.94 287 ASN A N 1
ATOM 2246 C CA . ASN A 1 287 ? -19.507 0.623 -14.225 1.00 81.94 287 ASN A CA 1
ATOM 2247 C C . ASN A 1 287 ? -19.557 0.022 -12.838 1.00 81.94 287 ASN A C 1
ATOM 2249 O O . ASN A 1 287 ? -20.115 -1.058 -12.665 1.00 81.94 287 ASN A O 1
ATOM 2253 N N . GLU A 1 288 ? -18.911 0.664 -11.871 1.00 84.06 288 GLU A N 1
ATOM 2254 C CA . GLU A 1 288 ? -18.774 0.101 -10.528 1.00 84.06 288 GLU A CA 1
ATOM 2255 C C . GLU A 1 288 ? -19.790 0.710 -9.557 1.00 84.06 288 GLU A C 1
ATOM 2257 O O . GLU A 1 288 ? -19.876 0.302 -8.399 1.00 84.06 288 GLU A O 1
ATOM 2262 N N . GLY A 1 289 ? -20.605 1.661 -10.033 1.00 84.94 289 GLY A N 1
ATOM 2263 C CA . GLY A 1 289 ? -21.662 2.287 -9.245 1.00 84.94 289 GLY A CA 1
ATOM 2264 C C . GLY A 1 289 ? -21.113 3.092 -8.070 1.00 84.94 289 GLY A C 1
ATOM 2265 O O . GLY A 1 289 ? -21.805 3.271 -7.064 1.00 84.94 289 GLY A O 1
ATOM 2266 N N . VAL A 1 290 ? -19.867 3.562 -8.173 1.00 90.81 290 VAL A N 1
ATOM 2267 C CA . VAL A 1 290 ? -19.219 4.402 -7.167 1.00 90.81 290 VAL A CA 1
ATOM 2268 C C . VAL A 1 290 ? -19.644 5.849 -7.401 1.00 90.81 290 VAL A C 1
ATOM 2270 O O . VAL A 1 290 ? -18.906 6.682 -7.925 1.00 90.81 290 VAL A O 1
ATOM 2273 N N . VAL A 1 291 ? -20.902 6.116 -7.052 1.00 88.56 291 VAL A N 1
ATOM 2274 C CA . VAL A 1 291 ? -21.577 7.389 -7.321 1.00 88.56 291 VAL A CA 1
ATOM 2275 C C . VAL A 1 291 ? -20.801 8.558 -6.727 1.00 88.56 291 VAL A C 1
ATOM 2277 O O . VAL A 1 291 ? -20.326 8.511 -5.591 1.00 88.56 291 VAL A O 1
ATOM 2280 N N . ASN A 1 292 ? -20.733 9.628 -7.506 1.00 90.38 292 ASN A N 1
ATOM 2281 C CA . ASN A 1 292 ? -19.976 10.836 -7.276 1.00 90.38 292 ASN A CA 1
ATOM 2282 C C . ASN A 1 292 ? -18.460 10.644 -7.285 1.00 90.38 292 ASN A C 1
ATOM 2284 O O . ASN A 1 292 ? -17.821 11.603 -6.920 1.00 90.38 292 ASN A O 1
ATOM 2288 N N . TRP A 1 293 ? -17.836 9.523 -7.659 1.00 92.38 293 TRP A N 1
ATOM 2289 C CA . TRP A 1 293 ? -16.359 9.402 -7.724 1.00 92.38 293 TRP A CA 1
ATOM 2290 C C . TRP A 1 293 ? -15.807 9.442 -9.157 1.00 92.38 293 TRP A C 1
ATOM 2292 O O . TRP A 1 293 ? -14.942 8.655 -9.521 1.00 92.38 293 TRP A O 1
ATOM 2302 N N . ASN A 1 294 ? -16.309 10.381 -9.958 1.00 91.56 294 ASN A N 1
ATOM 2303 C CA . ASN A 1 294 ? -15.909 10.613 -11.349 1.00 91.56 294 ASN A CA 1
ATOM 2304 C C . ASN A 1 294 ? -14.835 11.715 -11.487 1.00 91.56 294 ASN A C 1
ATOM 2306 O O . ASN A 1 294 ? -14.429 12.347 -10.508 1.00 91.56 294 ASN A O 1
ATOM 2310 N N . SER A 1 295 ? -14.387 11.981 -12.714 1.00 91.50 295 SER A N 1
ATOM 2311 C CA . SER A 1 295 ? -13.375 13.008 -12.985 1.00 91.50 295 SER A CA 1
ATOM 2312 C C . SER A 1 295 ? -13.800 14.411 -12.532 1.00 91.50 295 SER A C 1
ATOM 2314 O O . SER A 1 295 ? -13.013 15.097 -11.880 1.00 91.50 295 SER A O 1
ATOM 2316 N N . GLU A 1 296 ? -15.047 14.819 -12.787 1.00 93.31 296 GLU A N 1
ATOM 2317 C CA . GLU A 1 296 ? -15.586 16.138 -12.410 1.00 93.31 296 GLU A CA 1
ATOM 2318 C C . GLU A 1 296 ? -15.455 16.409 -10.905 1.00 93.31 296 GLU A C 1
ATOM 2320 O O . GLU A 1 296 ? -15.093 17.505 -10.476 1.00 93.31 296 GLU A O 1
ATOM 2325 N N . THR A 1 297 ? -15.720 15.391 -10.095 1.00 93.62 297 THR A N 1
ATOM 2326 C CA . THR A 1 297 ? -15.749 15.510 -8.635 1.00 93.62 297 THR A CA 1
ATOM 2327 C C . THR A 1 297 ? -14.392 15.292 -7.973 1.00 93.62 297 THR A C 1
ATOM 2329 O O . THR A 1 297 ? -14.163 15.828 -6.890 1.00 93.62 297 THR A O 1
ATOM 2332 N N . VAL A 1 298 ? -13.493 14.498 -8.568 1.00 93.31 298 VAL A N 1
ATOM 2333 C CA . VAL A 1 298 ? -12.207 14.135 -7.946 1.00 93.31 298 VAL A CA 1
ATOM 2334 C C . VAL A 1 298 ? -11.054 15.029 -8.423 1.00 93.31 298 VAL A C 1
ATOM 2336 O O . VAL A 1 298 ? -10.170 15.328 -7.620 1.00 93.31 298 VAL A O 1
ATOM 2339 N N . ILE A 1 299 ? -11.060 15.524 -9.670 1.00 94.38 299 ILE A N 1
ATOM 2340 C CA . ILE A 1 299 ? -9.997 16.404 -10.205 1.00 94.38 299 ILE A CA 1
ATOM 2341 C C . ILE A 1 299 ? -9.704 17.618 -9.309 1.00 94.38 299 ILE A C 1
ATOM 2343 O O . ILE A 1 299 ? -8.526 17.844 -9.032 1.00 94.38 299 ILE A O 1
ATOM 2347 N N . PRO A 1 300 ? -10.700 18.349 -8.764 1.00 95.81 300 PRO A N 1
ATOM 2348 C CA . PRO A 1 300 ? -10.415 19.486 -7.888 1.00 95.81 300 PRO A CA 1
ATOM 2349 C C . PRO A 1 300 ? -9.571 19.119 -6.656 1.00 95.81 300 PRO A C 1
ATOM 2351 O O . PRO A 1 300 ? -8.809 19.942 -6.151 1.00 95.81 300 PRO A O 1
ATOM 2354 N N . TYR A 1 301 ? -9.680 17.877 -6.173 1.00 96.12 301 TYR A N 1
ATOM 2355 C CA . TYR A 1 301 ? -8.883 17.378 -5.054 1.00 96.12 301 TYR A CA 1
ATOM 2356 C C . TYR A 1 301 ? -7.467 16.989 -5.470 1.00 96.12 301 TYR A C 1
ATOM 2358 O O . TYR A 1 301 ? -6.541 17.217 -4.693 1.00 96.12 301 TYR A O 1
ATOM 2366 N N . PHE A 1 302 ? -7.284 16.444 -6.677 1.00 94.31 302 PHE A N 1
ATOM 2367 C CA . PHE A 1 302 ? -5.949 16.262 -7.250 1.00 94.31 302 PHE A CA 1
ATOM 2368 C C . PHE A 1 302 ? -5.239 17.607 -7.382 1.00 94.31 302 PHE A C 1
ATOM 2370 O O . PHE A 1 302 ? -4.163 17.773 -6.816 1.00 94.31 302 PHE A O 1
ATOM 2377 N N . ASP A 1 303 ? -5.880 18.584 -8.025 1.00 93.50 303 ASP A N 1
ATOM 2378 C CA . ASP A 1 303 ? -5.294 19.903 -8.269 1.00 93.50 303 ASP A CA 1
ATOM 2379 C C . ASP A 1 303 ? -4.897 20.598 -6.948 1.00 93.50 303 ASP A C 1
ATOM 2381 O O . ASP A 1 303 ? -3.779 21.098 -6.812 1.00 93.50 303 ASP A O 1
ATOM 2385 N N . ALA A 1 304 ? -5.762 20.550 -5.925 1.00 93.56 304 ALA A N 1
ATOM 2386 C CA . ALA A 1 304 ? -5.468 21.126 -4.610 1.00 93.56 304 ALA A CA 1
ATOM 2387 C C . ALA A 1 304 ? -4.294 20.434 -3.889 1.00 93.56 304 ALA A C 1
ATOM 2389 O O . ALA A 1 304 ? -3.491 21.087 -3.221 1.00 93.56 304 ALA A O 1
ATOM 2390 N N . VAL A 1 305 ? -4.185 19.107 -3.998 1.00 92.38 305 VAL A N 1
ATOM 2391 C CA . VAL A 1 305 ? -3.060 18.349 -3.427 1.00 92.38 305 VAL A CA 1
ATOM 2392 C C . VAL A 1 305 ? -1.765 18.660 -4.178 1.00 92.38 305 VAL A C 1
ATOM 2394 O O . VAL A 1 305 ? -0.727 18.862 -3.547 1.00 92.38 305 VAL A O 1
ATOM 2397 N N . GLU A 1 306 ? -1.805 18.703 -5.509 1.00 90.56 306 GLU A N 1
ATOM 2398 C CA . GLU A 1 306 ? -0.649 19.005 -6.358 1.00 90.56 306 GLU A CA 1
ATOM 2399 C C . GLU A 1 306 ? -0.074 20.392 -6.058 1.00 90.56 306 GLU A C 1
ATOM 2401 O O . GLU A 1 306 ? 1.147 20.539 -5.955 1.00 90.56 306 GLU A O 1
ATOM 2406 N N . GLU A 1 307 ? -0.938 21.385 -5.827 1.00 89.00 307 GLU A N 1
ATOM 2407 C CA . GLU A 1 307 ? -0.536 22.734 -5.419 1.00 89.00 307 GLU A CA 1
ATOM 2408 C C . GLU A 1 307 ? 0.229 22.731 -4.081 1.00 89.00 307 GLU A C 1
ATOM 2410 O O . GLU A 1 307 ? 1.239 23.426 -3.922 1.00 89.00 307 GLU A O 1
ATOM 2415 N N . ILE A 1 308 ? -0.208 21.905 -3.125 1.00 88.31 308 ILE A N 1
ATOM 2416 C CA . ILE A 1 308 ? 0.410 21.785 -1.797 1.00 88.31 308 ILE A CA 1
ATOM 2417 C C . ILE A 1 308 ? 1.744 21.027 -1.858 1.00 88.31 308 ILE A C 1
ATOM 2419 O O . ILE A 1 308 ? 2.727 21.437 -1.228 1.00 88.31 308 ILE A O 1
ATOM 2423 N N . LEU A 1 309 ? 1.798 19.923 -2.609 1.00 83.75 309 LEU A N 1
ATOM 2424 C CA . LEU A 1 309 ? 3.006 19.105 -2.743 1.00 83.75 309 LEU A CA 1
ATOM 2425 C C . LEU A 1 309 ? 4.071 19.779 -3.615 1.00 83.75 309 LEU A C 1
ATOM 2427 O O . LEU A 1 309 ? 5.255 19.590 -3.350 1.00 83.75 309 LEU A O 1
ATOM 2431 N N . ARG A 1 310 ? 3.661 20.594 -4.598 1.00 74.88 310 ARG A N 1
ATOM 2432 C CA . ARG A 1 310 ? 4.518 21.169 -5.647 1.00 74.88 310 ARG A CA 1
ATOM 2433 C C . ARG A 1 310 ? 5.272 20.087 -6.414 1.00 74.88 310 ARG A C 1
ATOM 2435 O O . ARG A 1 310 ? 6.488 19.983 -6.315 1.00 74.88 310 ARG A O 1
ATOM 2442 N N . VAL A 1 311 ? 4.535 19.267 -7.158 1.00 75.31 311 VAL A N 1
ATOM 2443 C CA . VAL A 1 311 ? 5.129 18.241 -8.026 1.00 75.31 311 VAL A CA 1
ATOM 2444 C C . VAL A 1 311 ? 5.972 18.892 -9.127 1.00 75.31 311 VAL A C 1
ATOM 2446 O O . VAL A 1 311 ? 5.568 19.900 -9.709 1.00 75.31 311 VAL A O 1
ATOM 2449 N N . VAL A 1 312 ? 7.152 18.338 -9.410 1.00 79.88 312 VAL A N 1
ATOM 2450 C CA . VAL A 1 312 ? 8.114 18.934 -10.350 1.00 79.88 312 VAL A CA 1
ATOM 2451 C C . VAL A 1 312 ? 8.641 17.927 -11.362 1.00 79.88 312 VAL A C 1
ATOM 2453 O O . VAL A 1 312 ? 8.660 16.719 -11.127 1.00 79.88 312 VAL A O 1
ATOM 2456 N N . TYR A 1 313 ? 9.100 18.451 -12.496 1.00 78.88 313 TYR A N 1
ATOM 2457 C CA . TYR A 1 313 ? 9.900 17.698 -13.455 1.00 78.88 313 TYR A CA 1
ATOM 2458 C C . TYR A 1 313 ? 11.362 17.732 -12.989 1.00 78.88 313 TYR A C 1
ATOM 2460 O O . TYR A 1 313 ? 11.914 18.829 -12.842 1.00 78.88 313 TYR A O 1
ATOM 2468 N N . PRO A 1 314 ? 12.008 16.580 -12.741 1.00 72.62 314 PRO A N 1
ATOM 2469 C CA . PRO A 1 314 ? 13.424 16.560 -12.420 1.00 72.62 314 PRO A CA 1
ATOM 2470 C C . PRO A 1 314 ? 14.233 17.060 -13.626 1.00 72.62 314 PRO A C 1
ATOM 2472 O O . PRO A 1 314 ? 13.810 16.949 -14.781 1.00 72.62 314 PRO A O 1
ATOM 2475 N N . ALA A 1 315 ? 15.401 17.642 -13.359 1.00 67.38 315 ALA A N 1
ATOM 2476 C CA . ALA A 1 315 ? 16.252 18.205 -14.399 1.00 67.38 315 ALA A CA 1
ATOM 2477 C C . ALA A 1 315 ? 16.665 17.144 -15.440 1.00 67.38 315 ALA A C 1
ATOM 2479 O O . ALA A 1 315 ? 17.034 16.020 -15.098 1.00 67.38 315 ALA A O 1
ATOM 2480 N N . ASN A 1 316 ? 16.658 17.532 -16.720 1.00 63.62 316 ASN A N 1
ATOM 2481 C CA . ASN A 1 316 ? 17.118 16.697 -17.830 1.00 63.62 316 ASN A CA 1
ATOM 2482 C C . ASN A 1 316 ? 18.648 16.683 -17.873 1.00 63.62 316 ASN A C 1
ATOM 2484 O O . ASN A 1 316 ? 19.258 17.510 -18.549 1.00 63.62 316 ASN A O 1
ATOM 2488 N N . ASP A 1 317 ? 19.276 15.754 -17.158 1.00 58.66 317 ASP A N 1
ATOM 2489 C CA . ASP A 1 317 ? 20.730 15.603 -17.188 1.00 58.66 317 ASP A CA 1
ATOM 2490 C C . ASP A 1 317 ? 21.145 14.160 -17.426 1.00 58.66 317 ASP A C 1
ATOM 2492 O O . ASP A 1 317 ? 21.151 13.355 -16.504 1.00 58.66 317 ASP A O 1
ATOM 2496 N N . THR A 1 318 ? 21.453 13.816 -18.677 1.00 62.00 318 THR A N 1
ATOM 2497 C CA . THR A 1 318 ? 21.857 12.440 -19.003 1.00 62.00 318 THR A CA 1
ATOM 2498 C C . THR A 1 318 ? 22.735 12.310 -20.247 1.00 62.00 318 THR A C 1
ATOM 2500 O O . THR A 1 318 ? 22.548 11.384 -21.027 1.00 62.00 318 THR A O 1
ATOM 2503 N N . GLN A 1 319 ? 23.688 13.208 -20.513 1.00 73.06 319 GLN A N 1
ATOM 2504 C CA . GLN A 1 319 ? 24.640 13.015 -21.633 1.00 73.06 319 GLN A CA 1
ATOM 2505 C C . GLN A 1 319 ? 23.977 12.669 -23.009 1.00 73.06 319 GLN A C 1
ATOM 2507 O O . GLN A 1 319 ? 24.571 11.974 -23.847 1.00 73.06 319 GLN A O 1
ATOM 2512 N N . GLY A 1 320 ? 22.731 13.124 -23.232 1.00 86.69 320 GLY A N 1
ATOM 2513 C CA . GLY A 1 320 ? 21.887 12.832 -24.404 1.00 86.69 320 GLY A CA 1
ATOM 2514 C C . GLY A 1 320 ? 21.013 11.561 -24.341 1.00 86.69 320 GLY A C 1
ATOM 2515 O O . GLY A 1 320 ? 20.325 11.266 -25.316 1.00 86.69 320 GLY A O 1
ATOM 2516 N N . LEU A 1 321 ? 21.014 10.791 -23.247 1.00 90.69 321 LEU A N 1
ATOM 2517 C CA . LEU A 1 321 ? 20.276 9.525 -23.121 1.00 90.69 321 LEU A CA 1
ATOM 2518 C C . LEU A 1 321 ? 18.755 9.731 -23.067 1.00 90.69 321 LEU A C 1
ATOM 2520 O O . LEU A 1 321 ? 18.029 9.031 -23.767 1.00 90.69 321 LEU A O 1
ATOM 2524 N N . VAL A 1 322 ? 18.267 10.718 -22.306 1.00 91.94 322 VAL A N 1
ATOM 2525 C CA . VAL A 1 322 ? 16.840 11.101 -22.305 1.00 91.94 322 VAL A CA 1
ATOM 2526 C C . VAL A 1 322 ? 16.401 11.525 -23.709 1.00 91.94 322 VAL A C 1
ATOM 2528 O O . VAL A 1 322 ? 15.392 11.033 -24.208 1.00 91.94 322 VAL A O 1
ATOM 2531 N N . ASP A 1 323 ? 17.194 12.335 -24.416 1.00 92.81 323 ASP A N 1
ATOM 2532 C CA . ASP A 1 323 ? 16.881 12.720 -25.800 1.00 92.81 323 ASP A CA 1
ATOM 2533 C C . ASP A 1 323 ? 16.807 11.502 -26.733 1.00 92.81 323 ASP A C 1
ATOM 2535 O O . ASP A 1 323 ? 15.907 11.412 -27.577 1.00 92.81 323 ASP A O 1
ATOM 2539 N N . ALA A 1 324 ? 17.713 10.534 -26.554 1.00 94.88 324 ALA A N 1
ATOM 2540 C CA . ALA A 1 324 ? 17.717 9.284 -27.305 1.00 94.88 324 ALA A CA 1
ATOM 2541 C C . ALA A 1 324 ? 16.480 8.418 -27.014 1.00 94.88 324 ALA A C 1
ATOM 2543 O O . ALA A 1 324 ? 15.921 7.851 -27.957 1.00 94.88 324 ALA A O 1
ATOM 2544 N N . ILE A 1 325 ? 16.013 8.372 -25.759 1.00 95.56 325 ILE A N 1
ATOM 2545 C CA . ILE A 1 325 ? 14.761 7.713 -25.347 1.00 95.56 325 ILE A CA 1
ATOM 2546 C C . ILE A 1 325 ? 13.560 8.370 -26.038 1.00 95.56 325 ILE A C 1
ATOM 2548 O O . ILE A 1 325 ? 12.745 7.687 -26.664 1.00 95.56 325 ILE A O 1
ATOM 2552 N N . PHE A 1 326 ? 13.476 9.700 -26.010 1.00 95.56 326 PHE A N 1
ATOM 2553 C CA . PHE A 1 326 ? 12.408 10.440 -26.683 1.00 95.56 326 PHE A CA 1
ATOM 2554 C C . PHE A 1 326 ? 12.432 10.240 -28.204 1.00 95.56 326 PHE A C 1
ATOM 2556 O O . PHE A 1 326 ? 11.385 10.074 -28.834 1.00 95.56 326 PHE A O 1
ATOM 2563 N N . GLN A 1 327 ? 13.617 10.231 -28.818 1.00 96.12 327 GLN A N 1
ATOM 2564 C CA . GLN A 1 327 ? 13.767 9.959 -30.245 1.00 96.12 327 GLN A CA 1
ATOM 2565 C C . GLN A 1 327 ? 13.398 8.514 -30.601 1.00 96.12 327 GLN A C 1
ATOM 2567 O O . GLN A 1 327 ? 12.744 8.296 -31.626 1.00 96.12 327 GLN A O 1
ATOM 2572 N N . ALA A 1 328 ? 13.764 7.543 -29.762 1.00 96.38 328 ALA A N 1
ATOM 2573 C CA . ALA A 1 328 ? 13.399 6.144 -29.945 1.00 96.38 328 ALA A CA 1
ATOM 2574 C C . ALA A 1 328 ? 11.878 5.967 -29.905 1.00 96.38 328 ALA A C 1
ATOM 2576 O O . ALA A 1 328 ? 11.307 5.363 -30.812 1.00 96.38 328 ALA A O 1
ATOM 2577 N N . ALA A 1 329 ? 11.207 6.565 -28.918 1.00 95.81 329 ALA A N 1
ATOM 2578 C CA . ALA A 1 329 ? 9.754 6.515 -28.804 1.00 95.81 329 ALA A CA 1
ATOM 2579 C C . ALA A 1 329 ? 9.051 7.138 -30.019 1.00 95.81 329 ALA A C 1
ATOM 2581 O O . ALA A 1 329 ? 8.169 6.502 -30.600 1.00 95.81 329 ALA A O 1
ATOM 2582 N N . ARG A 1 330 ? 9.496 8.321 -30.475 1.00 94.75 330 ARG A N 1
ATOM 2583 C CA . ARG A 1 330 ? 8.974 8.951 -31.701 1.00 94.75 330 ARG A CA 1
ATOM 2584 C C . ARG A 1 330 ? 9.143 8.054 -32.926 1.00 94.75 330 ARG A C 1
ATOM 2586 O O . ARG A 1 330 ? 8.200 7.880 -33.691 1.00 94.75 330 ARG A O 1
ATOM 2593 N N . THR A 1 331 ? 10.322 7.457 -33.099 1.00 94.62 331 THR A N 1
ATOM 2594 C CA . THR A 1 331 ? 10.610 6.559 -34.234 1.00 94.62 331 THR A CA 1
ATOM 2595 C C . THR A 1 331 ? 9.767 5.284 -34.167 1.00 94.62 331 THR A C 1
ATOM 2597 O O . THR A 1 331 ? 9.294 4.791 -35.187 1.00 94.62 331 THR A O 1
ATOM 2600 N N . ALA A 1 332 ? 9.504 4.782 -32.958 1.00 90.62 332 ALA A N 1
ATOM 2601 C CA . ALA A 1 332 ? 8.637 3.634 -32.720 1.00 90.62 332 ALA A CA 1
ATOM 2602 C C . ALA A 1 332 ? 7.133 3.934 -32.900 1.00 90.62 332 ALA A C 1
ATOM 2604 O O . ALA A 1 332 ? 6.342 2.983 -32.875 1.00 90.62 332 ALA A O 1
ATOM 2605 N N . GLY A 1 333 ? 6.759 5.204 -33.116 1.00 89.81 333 GLY A N 1
ATOM 2606 C CA . GLY A 1 333 ? 5.398 5.663 -33.403 1.00 89.81 333 GLY A CA 1
ATOM 2607 C C . GLY A 1 333 ? 4.634 6.233 -32.205 1.00 89.81 333 GLY A C 1
ATOM 2608 O O . GLY A 1 333 ? 3.439 6.486 -32.331 1.00 89.81 333 GLY A O 1
ATOM 2609 N N . PHE A 1 334 ? 5.280 6.437 -31.054 1.00 91.31 334 PHE A N 1
ATOM 2610 C CA . PHE A 1 334 ? 4.622 7.007 -29.877 1.00 91.31 334 PHE A CA 1
ATOM 2611 C C . PHE A 1 334 ? 4.588 8.541 -29.940 1.00 91.31 334 PHE A C 1
ATOM 2613 O O . PHE A 1 334 ? 5.613 9.162 -30.248 1.00 91.31 334 PHE A O 1
ATOM 2620 N N . PRO A 1 335 ? 3.440 9.173 -29.629 1.00 90.88 335 PRO A N 1
ATOM 2621 C CA . PRO A 1 335 ? 3.355 10.624 -29.554 1.00 90.88 335 PRO A CA 1
ATOM 2622 C C . PRO A 1 335 ? 4.138 11.155 -28.348 1.00 90.88 335 PRO A C 1
ATOM 2624 O O . PRO A 1 335 ? 4.370 10.444 -27.369 1.00 90.88 335 PRO A O 1
ATOM 2627 N N . TYR A 1 336 ? 4.521 12.430 -28.410 1.00 92.75 336 TYR A N 1
ATOM 2628 C CA . TYR A 1 336 ? 4.939 13.165 -27.220 1.00 92.75 336 TYR A CA 1
ATOM 2629 C C . TYR A 1 336 ? 3.696 13.593 -26.437 1.00 92.75 336 TYR A C 1
ATOM 2631 O O . TYR A 1 336 ? 2.799 14.214 -27.010 1.00 92.75 336 TYR A O 1
ATOM 2639 N N . ASN A 1 337 ? 3.665 13.287 -25.144 1.00 90.88 337 ASN A N 1
ATOM 2640 C CA . ASN A 1 337 ? 2.639 13.740 -24.223 1.00 90.88 337 ASN A CA 1
ATOM 2641 C C . ASN A 1 337 ? 3.231 14.811 -23.288 1.00 90.88 337 ASN A C 1
ATOM 2643 O O . ASN A 1 337 ? 4.046 14.486 -22.423 1.00 90.88 337 ASN A O 1
ATOM 2647 N N . PRO A 1 338 ? 2.849 16.092 -23.441 1.00 87.69 338 PRO A N 1
ATOM 2648 C CA . PRO A 1 338 ? 3.381 17.166 -22.609 1.00 87.69 338 PRO A CA 1
ATOM 2649 C C . PRO A 1 338 ? 2.820 17.168 -21.181 1.00 87.69 338 PRO A C 1
ATOM 2651 O O . PRO A 1 338 ? 3.370 17.865 -20.332 1.00 87.69 338 PRO A O 1
ATOM 2654 N N . SER A 1 339 ? 1.725 16.447 -20.906 1.00 86.94 339 SER A N 1
ATOM 2655 C CA . SER A 1 339 ? 1.147 16.358 -19.565 1.00 86.94 339 SER A CA 1
ATOM 2656 C C . SER A 1 339 ? 0.216 15.151 -19.422 1.00 86.94 339 SER A C 1
ATOM 2658 O O . SER A 1 339 ? -0.996 15.251 -19.613 1.00 86.94 339 SER A O 1
ATOM 2660 N N . TYR A 1 340 ? 0.776 14.006 -19.029 1.00 88.69 340 TYR A N 1
ATOM 2661 C CA . TYR A 1 340 ? -0.005 12.780 -18.829 1.00 88.69 340 TYR A CA 1
ATOM 2662 C C . TYR A 1 340 ? -0.985 12.866 -17.650 1.00 88.69 340 TYR A C 1
ATOM 2664 O O . TYR A 1 340 ? -1.958 12.123 -17.615 1.00 88.69 340 TYR A O 1
ATOM 2672 N N . ASN A 1 341 ? -0.770 13.785 -16.706 1.00 89.25 341 ASN A N 1
ATOM 2673 C CA . ASN A 1 341 ? -1.680 13.984 -15.582 1.00 89.25 341 ASN A CA 1
ATOM 2674 C C . ASN A 1 341 ? -2.937 14.777 -15.997 1.00 89.25 341 ASN A C 1
ATOM 2676 O O . ASN A 1 341 ? -4.036 14.466 -15.554 1.00 89.25 341 ASN A O 1
ATOM 2680 N N . HIS A 1 342 ? -2.837 15.764 -16.891 1.00 85.62 342 HIS A N 1
ATOM 2681 C CA . HIS A 1 342 ? -3.958 16.679 -17.172 1.00 85.62 342 HIS A CA 1
ATOM 2682 C C . HIS A 1 342 ? -4.795 16.309 -18.405 1.00 85.62 342 HIS A C 1
ATOM 2684 O O . HIS A 1 342 ? -5.800 16.962 -18.688 1.00 85.62 342 HIS A O 1
ATOM 2690 N N . GLY A 1 343 ? -4.398 15.267 -19.138 1.00 80.06 343 GLY A N 1
ATOM 2691 C CA . GLY A 1 343 ? -5.094 14.792 -20.330 1.00 80.06 343 GLY A CA 1
ATOM 2692 C C . GLY A 1 343 ? -6.256 13.821 -20.057 1.00 80.06 343 GLY A C 1
ATOM 2693 O O . GLY A 1 343 ? -6.425 13.317 -18.945 1.00 80.06 343 GLY A O 1
ATOM 2694 N N . PRO A 1 344 ? -7.061 13.503 -21.090 1.00 75.06 344 PRO A N 1
ATOM 2695 C CA . PRO A 1 344 ? -8.081 12.453 -21.009 1.00 75.06 344 PRO A CA 1
ATOM 2696 C C . PRO A 1 344 ? -7.476 11.043 -20.867 1.00 75.06 344 PRO A C 1
ATOM 2698 O O . PRO A 1 344 ? -8.137 10.140 -20.355 1.00 75.06 344 PRO A O 1
ATOM 2701 N N . ASP A 1 345 ? -6.230 10.853 -21.303 1.00 77.44 345 ASP A N 1
ATOM 2702 C CA . ASP A 1 345 ? -5.421 9.649 -21.125 1.00 77.44 345 ASP A CA 1
ATOM 2703 C C . ASP A 1 345 ? -3.929 10.019 -20.984 1.00 77.44 345 ASP A C 1
ATOM 2705 O O . ASP A 1 345 ? -3.551 11.191 -21.081 1.00 77.44 345 ASP A O 1
ATOM 2709 N N . MET A 1 346 ? -3.089 9.016 -20.716 1.00 89.06 346 MET A N 1
ATOM 2710 C CA . MET A 1 346 ? -1.649 9.197 -20.503 1.00 89.06 346 MET A CA 1
ATOM 2711 C C . MET A 1 346 ? -0.795 8.891 -21.739 1.00 89.06 346 MET A C 1
ATOM 2713 O O . MET A 1 346 ? 0.419 9.043 -21.671 1.00 89.06 346 MET A O 1
ATOM 2717 N N . LEU A 1 347 ? -1.382 8.440 -22.851 1.00 88.44 347 LEU A N 1
ATOM 2718 C CA . LEU A 1 347 ? -0.670 7.772 -23.944 1.00 88.44 347 LEU A CA 1
ATOM 2719 C C . LEU A 1 347 ? 0.524 8.584 -24.474 1.00 88.44 347 LEU A C 1
ATOM 2721 O O . LEU A 1 347 ? 0.391 9.760 -24.808 1.00 88.44 347 LEU A O 1
ATOM 2725 N N . GLY A 1 348 ? 1.674 7.927 -24.638 1.00 91.94 348 GLY A N 1
ATOM 2726 C CA . GLY A 1 348 ? 2.866 8.502 -25.258 1.00 91.94 348 GLY A CA 1
ATOM 2727 C C . GLY A 1 348 ? 4.057 8.663 -24.317 1.00 91.94 348 GLY A C 1
ATOM 2728 O O . GLY A 1 348 ? 4.038 8.255 -23.158 1.00 91.94 348 GLY A O 1
ATOM 2729 N N . MET A 1 349 ? 5.133 9.225 -24.866 1.00 94.81 349 MET A N 1
ATOM 2730 C CA . MET A 1 349 ? 6.364 9.531 -24.137 1.00 94.81 349 MET A CA 1
ATOM 2731 C C . MET A 1 349 ? 6.255 10.904 -23.478 1.00 94.81 349 MET A C 1
ATOM 2733 O O . MET A 1 349 ? 5.883 11.867 -24.150 1.00 94.81 349 MET A O 1
ATOM 2737 N N . ALA A 1 350 ? 6.631 11.011 -22.209 1.00 93.50 350 ALA A N 1
ATOM 2738 C CA . ALA A 1 350 ? 6.558 12.243 -21.433 1.00 93.50 350 ALA A CA 1
ATOM 2739 C C . ALA A 1 350 ? 7.768 12.418 -20.507 1.00 93.50 350 ALA A C 1
ATOM 2741 O O . ALA A 1 350 ? 8.496 11.465 -20.234 1.00 93.50 350 ALA A O 1
ATOM 2742 N N . ASN A 1 351 ? 7.961 13.635 -19.993 1.00 91.62 351 ASN A N 1
ATOM 2743 C CA . ASN A 1 351 ? 8.897 13.865 -18.889 1.00 91.62 351 ASN A CA 1
ATOM 2744 C C . ASN A 1 351 ? 8.266 13.344 -17.595 1.00 91.62 351 ASN A C 1
ATOM 2746 O O . ASN A 1 351 ? 7.113 13.668 -17.311 1.00 91.62 351 ASN A O 1
ATOM 2750 N N . PHE A 1 352 ? 9.002 12.552 -16.819 1.00 91.25 352 PHE A N 1
ATOM 2751 C CA . PHE A 1 352 ? 8.498 11.989 -15.566 1.00 91.25 352 PHE A CA 1
ATOM 2752 C C . PHE A 1 352 ? 8.301 13.089 -14.512 1.00 91.25 352 PHE A C 1
ATOM 2754 O O . PHE A 1 352 ? 9.072 14.042 -14.458 1.00 91.25 352 PHE A O 1
ATOM 2761 N N . VAL A 1 353 ? 7.250 12.989 -13.698 1.00 89.88 353 VAL A N 1
ATOM 2762 C CA . VAL A 1 353 ? 6.897 13.993 -12.679 1.00 89.88 353 VAL A CA 1
ATOM 2763 C C . VAL A 1 353 ? 7.089 13.346 -11.325 1.00 89.88 353 VAL A C 1
ATOM 2765 O O . VAL A 1 353 ? 6.709 12.192 -11.136 1.00 89.88 353 VAL A O 1
ATOM 2768 N N . MET A 1 354 ? 7.671 14.081 -10.383 1.00 90.06 354 MET A N 1
ATOM 2769 C CA . MET A 1 354 ? 8.003 13.557 -9.064 1.00 90.06 354 MET A CA 1
ATOM 2770 C C . MET A 1 354 ? 7.543 14.500 -7.949 1.00 90.06 354 MET A C 1
ATOM 2772 O O . MET A 1 354 ? 7.555 15.724 -8.094 1.00 90.06 354 MET A O 1
ATOM 2776 N N . SER A 1 355 ? 7.160 13.930 -6.807 1.00 90.50 355 SER A N 1
ATOM 2777 C CA . SER A 1 355 ? 6.861 14.651 -5.566 1.00 90.50 355 SER A CA 1
ATOM 2778 C C . SER A 1 355 ? 8.151 14.956 -4.791 1.00 90.50 355 SER A C 1
ATOM 2780 O O . SER A 1 355 ? 8.431 14.362 -3.746 1.00 90.50 355 SER A O 1
ATOM 2782 N N . ILE A 1 356 ? 8.951 15.870 -5.336 1.00 87.50 356 ILE A N 1
ATOM 2783 C CA . ILE A 1 356 ? 10.203 16.384 -4.763 1.00 87.50 356 ILE A CA 1
ATOM 2784 C C . ILE A 1 356 ? 10.159 17.920 -4.726 1.00 87.50 356 ILE A C 1
ATOM 2786 O O . ILE A 1 356 ? 9.329 18.532 -5.395 1.00 87.50 356 ILE A O 1
ATOM 2790 N N . ASN A 1 357 ? 11.008 18.564 -3.927 1.00 83.44 357 ASN A N 1
ATOM 2791 C CA . ASN A 1 357 ? 11.060 20.027 -3.861 1.00 83.44 357 ASN A CA 1
ATOM 2792 C C . ASN A 1 357 ? 11.491 20.659 -5.201 1.00 83.44 357 ASN A C 1
ATOM 2794 O O . ASN A 1 357 ? 12.331 20.131 -5.930 1.00 83.44 357 ASN A O 1
ATOM 2798 N N . ASP A 1 358 ? 10.949 21.844 -5.490 1.00 74.81 358 ASP A N 1
ATOM 2799 C CA . ASP A 1 358 ? 11.408 22.660 -6.613 1.00 74.81 358 ASP A CA 1
ATOM 2800 C C . ASP A 1 358 ? 12.752 23.307 -6.277 1.00 74.81 358 ASP A C 1
ATOM 2802 O O . ASP A 1 358 ? 12.877 24.065 -5.310 1.00 74.81 358 ASP A O 1
ATOM 2806 N N . VAL A 1 359 ? 13.750 22.996 -7.092 1.00 67.19 359 VAL A N 1
ATOM 2807 C CA . VAL A 1 359 ? 15.108 23.522 -6.979 1.00 67.19 359 VAL A CA 1
ATOM 2808 C C . VAL A 1 359 ? 15.479 24.445 -8.155 1.00 67.19 359 VAL A C 1
ATOM 2810 O O . VAL A 1 359 ? 16.566 25.007 -8.156 1.00 67.19 359 VAL A O 1
ATOM 2813 N N . GLY A 1 360 ? 14.582 24.681 -9.125 1.00 60.00 360 GLY A N 1
ATOM 2814 C CA . GLY A 1 360 ? 14.811 25.541 -10.298 1.00 60.00 360 GLY A CA 1
ATOM 2815 C C . GLY A 1 360 ? 15.592 24.886 -11.458 1.00 60.00 360 GLY A C 1
ATOM 2816 O O . GLY A 1 360 ? 16.385 23.968 -11.270 1.00 60.00 360 GLY A O 1
ATOM 2817 N N . THR A 1 361 ? 15.384 25.366 -12.696 1.00 53.34 361 THR A N 1
ATOM 2818 C CA . THR A 1 361 ? 15.854 24.709 -13.944 1.00 53.34 361 THR A CA 1
ATOM 2819 C C . THR A 1 361 ? 17.275 25.075 -14.410 1.00 53.34 361 THR A C 1
ATOM 2821 O O . THR A 1 361 ? 17.792 24.442 -15.326 1.00 53.34 361 THR A O 1
ATOM 2824 N N . ASN A 1 362 ? 17.921 26.090 -13.822 1.00 50.28 362 ASN A N 1
ATOM 2825 C CA . ASN A 1 362 ? 19.219 26.636 -14.266 1.00 50.28 362 ASN A CA 1
ATOM 2826 C C . ASN A 1 362 ? 20.348 26.321 -13.273 1.00 50.28 362 ASN A C 1
ATOM 2828 O O . ASN A 1 362 ? 20.937 27.235 -12.693 1.00 50.28 362 ASN A O 1
ATOM 2832 N N . MET A 1 363 ? 20.640 25.043 -13.031 1.00 53.84 363 MET A N 1
ATOM 2833 C CA . MET A 1 363 ? 21.519 24.669 -11.921 1.00 53.84 363 MET A CA 1
ATOM 2834 C C . MET A 1 363 ? 22.735 23.817 -12.297 1.00 53.84 363 MET A C 1
ATOM 2836 O O . MET A 1 363 ? 22.694 22.966 -13.184 1.00 53.84 363 MET A O 1
ATOM 2840 N N . THR A 1 364 ? 23.839 24.070 -11.584 1.00 53.75 364 THR A N 1
ATOM 2841 C CA . THR A 1 364 ? 25.118 23.351 -11.670 1.00 53.75 364 THR A CA 1
ATOM 2842 C C . THR A 1 364 ? 25.024 21.964 -11.018 1.00 53.75 364 THR A C 1
ATOM 2844 O O . THR A 1 364 ? 24.097 21.672 -10.267 1.00 53.75 364 THR A O 1
ATOM 2847 N N . GLN A 1 365 ? 26.006 21.091 -11.267 1.00 51.97 365 GLN A N 1
ATOM 2848 C CA . GLN A 1 365 ? 26.039 19.715 -10.740 1.00 51.97 365 GLN A CA 1
ATOM 2849 C C . GLN A 1 365 ? 26.008 19.644 -9.196 1.00 51.97 365 GLN A C 1
ATOM 2851 O O . GLN A 1 365 ? 25.437 18.715 -8.642 1.00 51.97 365 GLN A O 1
ATOM 2856 N N . GLN A 1 366 ? 26.503 20.677 -8.503 1.00 45.88 366 GLN A N 1
ATOM 2857 C CA . GLN A 1 366 ? 26.491 20.799 -7.035 1.00 45.88 366 GLN A CA 1
ATOM 2858 C C . GLN A 1 366 ? 25.101 21.095 -6.440 1.00 45.88 366 GLN A C 1
ATOM 2860 O O . GLN A 1 366 ? 24.882 20.917 -5.250 1.00 45.88 366 GLN A O 1
ATOM 2865 N N . ALA A 1 367 ? 24.156 21.547 -7.259 1.00 50.47 367 ALA A N 1
ATOM 2866 C CA . ALA A 1 367 ? 22.803 21.877 -6.836 1.00 50.47 367 ALA A CA 1
ATOM 2867 C C . ALA A 1 367 ? 21.792 20.747 -7.143 1.00 50.47 367 ALA A C 1
ATOM 2869 O O . ALA A 1 367 ? 20.661 20.767 -6.663 1.00 50.47 367 ALA A O 1
ATOM 2870 N N . LYS A 1 368 ? 22.217 19.713 -7.885 1.00 52.19 368 LYS A N 1
ATOM 2871 C CA . LYS A 1 368 ? 21.435 18.495 -8.164 1.00 52.19 368 LYS A CA 1
ATOM 2872 C C . LYS A 1 368 ? 21.321 17.562 -6.948 1.00 52.19 368 LYS A C 1
ATOM 2874 O O . LYS A 1 368 ? 20.397 16.764 -6.902 1.00 52.19 368 LYS A O 1
ATOM 2879 N N . SER A 1 369 ? 22.180 17.725 -5.937 1.00 56.28 369 SER A N 1
ATOM 2880 C CA . SER A 1 369 ? 22.091 17.055 -4.628 1.00 56.28 369 SER A CA 1
ATOM 2881 C C . SER A 1 369 ? 21.145 17.755 -3.635 1.00 56.28 369 SER A C 1
ATOM 2883 O O . SER A 1 369 ? 21.222 17.503 -2.439 1.00 56.28 369 SER A O 1
ATOM 2885 N N . MET A 1 370 ? 20.305 18.696 -4.094 1.00 67.12 370 MET A N 1
ATOM 2886 C CA . MET A 1 370 ? 19.355 19.439 -3.245 1.00 67.12 370 MET A CA 1
ATOM 2887 C C . MET A 1 370 ? 17.904 18.953 -3.375 1.00 67.12 370 MET A C 1
ATOM 2889 O O . MET A 1 370 ? 17.014 19.547 -2.752 1.00 67.12 370 MET A O 1
ATOM 2893 N N . TYR A 1 371 ? 17.646 17.926 -4.196 1.00 82.19 371 TYR A N 1
ATOM 2894 C CA . TYR A 1 371 ? 16.321 17.321 -4.240 1.00 82.19 371 TYR A CA 1
ATOM 2895 C C . TYR A 1 371 ? 16.016 16.652 -2.901 1.00 82.19 371 TYR A C 1
ATOM 2897 O O . TYR A 1 371 ? 16.814 15.887 -2.376 1.00 82.19 371 TYR A O 1
ATOM 2905 N N . ASN A 1 372 ? 14.837 16.942 -2.375 1.00 87.31 372 ASN A N 1
ATOM 2906 C CA . ASN A 1 372 ? 14.277 16.354 -1.179 1.00 87.31 372 ASN A CA 1
ATOM 2907 C C . ASN A 1 372 ? 12.890 15.827 -1.514 1.00 87.31 372 ASN A C 1
ATOM 2909 O O . ASN A 1 372 ? 12.083 16.519 -2.144 1.00 87.31 372 ASN A O 1
ATOM 2913 N N . ARG A 1 373 ? 12.602 14.619 -1.044 1.00 90.12 373 ARG A N 1
ATOM 2914 C CA . ARG A 1 373 ? 11.267 14.032 -1.043 1.00 90.12 373 ARG A CA 1
ATOM 2915 C C . ARG A 1 373 ? 10.263 14.977 -0.390 1.00 90.12 373 ARG A C 1
ATOM 2917 O O . ARG A 1 373 ? 10.510 15.526 0.683 1.00 90.12 373 ARG A O 1
ATOM 2924 N N . VAL A 1 374 ? 9.084 15.084 -0.998 1.00 90.50 374 VAL A N 1
ATOM 2925 C CA . VAL A 1 374 ? 7.934 15.787 -0.428 1.00 90.50 374 VAL A CA 1
ATOM 2926 C C . VAL A 1 374 ? 6.813 14.794 -0.137 1.00 90.50 374 VAL A C 1
ATOM 2928 O O . VAL A 1 374 ? 6.390 14.043 -1.012 1.00 90.50 374 VAL A O 1
ATOM 2931 N N . THR A 1 375 ? 6.307 14.805 1.097 1.00 91.75 375 THR A N 1
ATOM 2932 C CA . THR A 1 375 ? 5.226 13.914 1.553 1.00 91.75 375 THR A CA 1
ATOM 2933 C C . THR A 1 375 ? 4.029 14.705 2.076 1.00 91.75 375 THR A C 1
ATOM 2935 O O . THR A 1 375 ? 4.159 15.863 2.489 1.00 91.75 375 THR A O 1
ATOM 2938 N N . SER A 1 376 ? 2.848 14.078 2.122 1.00 92.38 376 SER A N 1
ATOM 2939 C CA . SER A 1 376 ? 1.677 14.701 2.754 1.00 92.38 376 SER A CA 1
ATOM 2940 C C . SER A 1 376 ? 1.870 14.927 4.256 1.00 92.38 376 SER A C 1
ATOM 2942 O O . SER A 1 376 ? 1.419 15.943 4.775 1.00 92.38 376 SER A O 1
ATOM 2944 N N . TYR A 1 377 ? 2.587 14.045 4.956 1.00 93.25 377 TYR A N 1
ATOM 2945 C CA . TYR A 1 377 ? 2.937 14.244 6.365 1.00 93.25 377 TYR A CA 1
ATOM 2946 C C . TYR A 1 377 ? 3.717 15.545 6.580 1.00 93.25 377 TYR A C 1
ATOM 2948 O O . TYR A 1 377 ? 3.351 16.344 7.441 1.00 93.25 377 TYR A O 1
ATOM 2956 N N . GLN A 1 378 ? 4.722 15.811 5.740 1.00 91.50 378 GLN A N 1
ATOM 2957 C CA . GLN A 1 378 ? 5.487 17.054 5.801 1.00 91.50 378 GLN A CA 1
ATOM 2958 C C . GLN A 1 378 ? 4.602 18.277 5.511 1.00 91.50 378 GLN A C 1
ATOM 2960 O O . GLN A 1 378 ? 4.627 19.259 6.252 1.00 91.50 378 GLN A O 1
ATOM 2965 N N . LYS A 1 379 ? 3.824 18.237 4.421 1.00 91.94 379 LYS A N 1
ATOM 2966 C CA . LYS A 1 379 ? 3.102 19.415 3.907 1.00 91.94 379 LYS A CA 1
ATOM 2967 C C . LYS A 1 379 ? 1.783 19.722 4.610 1.00 91.94 379 LYS A C 1
ATOM 2969 O O . LYS A 1 379 ? 1.376 20.878 4.612 1.00 91.94 379 LYS A O 1
ATOM 2974 N N . TYR A 1 380 ? 1.132 18.724 5.199 1.00 93.56 380 TYR A N 1
ATOM 2975 C CA . TYR A 1 380 ? -0.097 18.907 5.967 1.00 93.56 380 TYR A CA 1
ATOM 2976 C C . TYR A 1 380 ? 0.213 18.912 7.459 1.00 93.56 380 TYR A C 1
ATOM 2978 O O . TYR A 1 380 ? 0.086 19.945 8.108 1.00 93.56 380 TYR A O 1
ATOM 2986 N N . LEU A 1 381 ? 0.653 17.781 8.008 1.00 92.19 381 LEU A N 1
ATOM 2987 C CA . LEU A 1 381 ? 0.701 17.608 9.457 1.00 92.19 381 LEU A CA 1
ATOM 2988 C C . LEU A 1 381 ? 1.844 18.399 10.112 1.00 92.19 381 LEU A C 1
ATOM 2990 O O . LEU A 1 381 ? 1.599 19.174 11.035 1.00 92.19 381 LEU A O 1
ATOM 2994 N N . GLN A 1 382 ? 3.079 18.251 9.619 1.00 91.19 382 GLN A N 1
ATOM 2995 C CA . GLN A 1 382 ? 4.239 18.951 10.189 1.00 91.19 382 GLN A CA 1
ATOM 2996 C C . GLN A 1 382 ? 4.223 20.455 9.921 1.00 91.19 382 GLN A C 1
ATOM 2998 O O . GLN A 1 382 ? 4.687 21.214 10.768 1.00 91.19 382 GLN A O 1
ATOM 3003 N N . ALA A 1 383 ? 3.717 20.884 8.762 1.00 90.81 383 ALA A N 1
ATOM 3004 C CA . ALA A 1 383 ? 3.668 22.296 8.402 1.00 90.81 383 ALA A CA 1
ATOM 3005 C C . ALA A 1 383 ? 2.559 23.068 9.134 1.00 90.81 383 ALA A C 1
ATOM 3007 O O . ALA A 1 383 ? 2.763 24.234 9.463 1.00 90.81 383 ALA A O 1
ATOM 3008 N N . LEU A 1 384 ? 1.394 22.449 9.374 1.00 91.38 384 LEU A N 1
ATOM 3009 C CA . LEU A 1 384 ? 0.233 23.146 9.945 1.00 91.38 384 LEU A CA 1
ATOM 3010 C C . LEU A 1 384 ? 0.109 23.000 11.467 1.00 91.38 384 LEU A C 1
ATOM 3012 O O . LEU A 1 384 ? -0.421 23.910 12.095 1.00 91.38 384 LEU A O 1
ATOM 3016 N N . GLN A 1 385 ? 0.577 21.889 12.051 1.00 91.06 385 GLN A N 1
ATOM 3017 C CA . GLN A 1 385 ? 0.588 21.624 13.504 1.00 91.06 385 GLN A CA 1
ATOM 3018 C C . GLN A 1 385 ? -0.686 22.081 14.254 1.00 91.06 385 GLN A C 1
ATOM 3020 O O . GLN A 1 385 ? -0.608 22.909 15.166 1.00 91.06 385 GLN A O 1
ATOM 3025 N N . PRO A 1 386 ? -1.880 21.585 13.880 1.00 94.44 386 PRO A N 1
ATOM 3026 C CA . PRO A 1 386 ? -3.121 22.039 14.499 1.00 94.44 386 PRO A CA 1
ATOM 3027 C C . PRO A 1 386 ? -3.169 21.688 15.995 1.00 94.44 386 PRO A C 1
ATOM 3029 O O . PRO A 1 386 ? -2.928 20.548 16.387 1.00 94.44 386 PRO A O 1
ATOM 3032 N N . ALA A 1 387 ? -3.505 22.669 16.838 1.00 93.56 387 ALA A N 1
ATOM 3033 C CA . ALA A 1 387 ? -3.387 22.566 18.299 1.00 93.56 387 ALA A CA 1
ATOM 3034 C C . ALA A 1 387 ? -4.335 21.540 18.954 1.00 93.56 387 ALA A C 1
ATOM 3036 O O . ALA A 1 387 ? -4.072 21.070 20.058 1.00 93.56 387 ALA A O 1
ATOM 3037 N N . ASN A 1 388 ? -5.439 21.199 18.289 1.00 95.62 388 ASN A N 1
ATOM 3038 C CA . ASN A 1 388 ? -6.443 20.226 18.727 1.00 95.62 388 ASN A CA 1
ATOM 3039 C C . ASN A 1 388 ? -6.186 18.795 18.213 1.00 95.62 388 ASN A C 1
ATOM 3041 O O . ASN A 1 388 ? -7.021 17.910 18.418 1.00 95.62 388 ASN A O 1
ATOM 3045 N N . LEU A 1 389 ? -5.042 18.557 17.563 1.00 97.38 389 LEU A N 1
ATOM 3046 C CA . LEU A 1 389 ? -4.603 17.244 17.101 1.00 97.38 389 LEU A CA 1
ATOM 3047 C C . LEU A 1 389 ? -3.434 16.749 17.956 1.00 97.38 389 LEU A C 1
ATOM 3049 O O . LEU A 1 389 ? -2.380 17.377 18.019 1.00 97.38 389 LEU A O 1
ATOM 3053 N N . GLN A 1 390 ? -3.597 15.575 18.557 1.00 96.19 390 GLN A N 1
ATOM 3054 C CA . GLN A 1 390 ? -2.529 14.858 19.242 1.00 96.19 390 GLN A CA 1
ATOM 3055 C C . GLN A 1 390 ? -2.034 13.703 18.370 1.00 96.19 390 GLN A C 1
ATOM 3057 O O . GLN A 1 390 ? -2.778 12.763 18.105 1.00 96.19 390 GLN A O 1
ATOM 3062 N N . LEU A 1 391 ? -0.774 13.764 17.940 1.00 95.31 391 LEU A N 1
ATOM 3063 C CA . LEU A 1 391 ? -0.086 12.646 17.296 1.00 95.31 391 LEU A CA 1
ATOM 3064 C C . LEU A 1 391 ? 0.582 11.779 18.367 1.00 95.31 391 LEU A C 1
ATOM 3066 O O . LEU A 1 391 ? 1.301 12.296 19.221 1.00 95.31 391 LEU A O 1
ATOM 3070 N N . VAL A 1 392 ? 0.371 10.467 18.297 1.00 94.06 392 VAL A N 1
ATOM 3071 C CA . VAL A 1 392 ? 1.086 9.469 19.097 1.00 94.06 392 VAL A CA 1
ATOM 3072 C C . VAL A 1 392 ? 1.713 8.424 18.181 1.00 94.06 392 VAL A C 1
ATOM 3074 O O . VAL A 1 392 ? 1.087 7.974 17.224 1.00 94.06 392 VAL A O 1
ATOM 3077 N N . THR A 1 393 ? 2.956 8.051 18.466 1.00 93.12 393 THR A N 1
ATOM 3078 C CA . THR A 1 393 ? 3.747 7.091 17.680 1.00 93.12 393 THR A CA 1
ATOM 3079 C C . THR A 1 393 ? 4.183 5.914 18.550 1.00 93.12 393 THR A C 1
ATOM 3081 O O . THR A 1 393 ? 4.178 6.026 19.774 1.00 93.12 393 THR A O 1
ATOM 3084 N N . GLY A 1 394 ? 4.582 4.795 17.945 1.00 91.50 394 GLY A N 1
ATOM 3085 C CA . GLY A 1 394 ? 4.977 3.580 18.668 1.00 91.50 394 GLY A CA 1
ATOM 3086 C C . GLY A 1 394 ? 3.811 2.823 19.315 1.00 91.50 394 GLY A C 1
ATOM 3087 O O . GLY A 1 394 ? 4.039 1.942 20.145 1.00 91.50 394 GLY A O 1
ATOM 3088 N N . LEU A 1 395 ? 2.566 3.159 18.954 1.00 93.62 395 LEU A N 1
ATOM 3089 C CA . LEU A 1 395 ? 1.364 2.490 19.448 1.00 93.62 395 LEU A CA 1
ATOM 3090 C C . LEU A 1 395 ? 0.649 1.790 18.295 1.00 93.62 395 LEU A C 1
ATOM 3092 O O . LEU A 1 395 ? 0.095 2.427 17.401 1.00 93.62 395 LEU A O 1
ATOM 3096 N N . GLN A 1 396 ? 0.635 0.461 18.319 1.00 95.44 396 GLN A N 1
ATOM 3097 C CA . GLN A 1 396 ? -0.053 -0.331 17.307 1.00 95.44 396 GLN A CA 1
ATOM 3098 C C . GLN A 1 396 ? -1.507 -0.544 17.709 1.00 95.44 396 GLN A C 1
ATOM 3100 O O . GLN A 1 396 ? -1.799 -1.089 18.768 1.00 95.44 396 GLN A O 1
ATOM 3105 N N . VAL A 1 397 ? -2.444 -0.183 16.842 1.00 97.19 397 VAL A N 1
ATOM 3106 C CA . VAL A 1 397 ? -3.847 -0.549 17.061 1.00 97.19 397 VAL A CA 1
ATOM 3107 C C . VAL A 1 397 ? -4.009 -2.046 16.861 1.00 97.19 397 VAL A C 1
ATOM 3109 O O . VAL A 1 397 ? -3.479 -2.606 15.905 1.00 97.19 397 VAL A O 1
ATOM 3112 N N . ILE A 1 398 ? -4.720 -2.694 17.779 1.00 95.88 398 ILE A N 1
ATOM 3113 C CA . ILE A 1 398 ? -4.881 -4.154 17.795 1.00 95.88 398 ILE A CA 1
ATOM 3114 C C . ILE A 1 398 ? -6.337 -4.599 17.623 1.00 95.88 398 ILE A C 1
ATOM 3116 O O . ILE A 1 398 ? -6.586 -5.781 17.394 1.00 95.88 398 ILE A O 1
ATOM 3120 N N . GLY A 1 399 ? -7.295 -3.671 17.700 1.00 95.00 399 GLY A N 1
ATOM 3121 C CA . GLY A 1 399 ? -8.703 -3.896 17.370 1.00 95.00 399 GLY A CA 1
ATOM 3122 C C . GLY A 1 399 ? -9.655 -2.932 18.082 1.00 95.00 399 GLY A C 1
ATOM 3123 O O . GLY A 1 399 ? -9.218 -2.005 18.768 1.00 95.00 399 GLY A O 1
ATOM 3124 N N . PHE A 1 400 ? -10.958 -3.158 17.904 1.00 95.81 400 PHE A N 1
ATOM 3125 C CA . PHE A 1 400 ? -12.028 -2.284 18.403 1.00 95.81 400 PHE A CA 1
ATOM 3126 C C . PHE A 1 400 ? -12.972 -3.001 19.368 1.00 95.81 400 PHE A C 1
ATOM 3128 O O . PHE A 1 400 ? -13.078 -4.231 19.342 1.00 95.81 400 PHE A O 1
ATOM 3135 N N . ASN A 1 401 ? -13.654 -2.220 20.202 1.00 95.06 401 ASN A N 1
ATOM 3136 C CA . ASN A 1 401 ? -14.802 -2.655 20.993 1.00 95.06 401 ASN A CA 1
ATOM 3137 C C . ASN A 1 401 ? -16.057 -1.929 20.518 1.00 95.06 401 ASN A C 1
ATOM 3139 O O . ASN A 1 401 ? -15.991 -0.776 20.079 1.00 95.06 401 ASN A O 1
ATOM 3143 N N . PHE A 1 402 ? -17.191 -2.612 20.635 1.00 96.69 402 PHE A N 1
ATOM 3144 C CA . PHE A 1 402 ? -18.466 -2.150 20.109 1.00 96.69 402 PHE A CA 1
ATOM 3145 C C . PHE A 1 402 ? -19.524 -2.106 21.202 1.00 96.69 402 PHE A C 1
ATOM 3147 O O . PHE A 1 402 ? -19.574 -2.973 22.076 1.00 96.69 402 PHE A O 1
ATOM 3154 N N . THR A 1 403 ? -20.407 -1.124 21.096 1.00 94.75 403 THR A N 1
ATOM 3155 C CA . THR A 1 403 ? -21.747 -1.199 21.678 1.00 94.75 403 THR A CA 1
ATOM 3156 C C . THR A 1 403 ? -22.720 -1.680 20.603 1.00 94.75 403 THR A C 1
ATOM 3158 O O . THR A 1 403 ? -22.467 -1.511 19.410 1.00 94.75 403 THR A O 1
ATOM 3161 N N . ASN A 1 404 ? -23.809 -2.328 21.016 1.00 82.62 404 ASN A N 1
ATOM 3162 C CA . ASN A 1 404 ? -24.785 -2.930 20.108 1.00 82.62 404 ASN A CA 1
ATOM 3163 C C . ASN A 1 404 ? -26.198 -2.445 20.462 1.00 82.62 404 ASN A C 1
ATOM 3165 O O . ASN A 1 404 ? -26.900 -3.155 21.177 1.00 82.62 404 ASN A O 1
ATOM 3169 N N . ASP A 1 405 ? -26.598 -1.255 19.995 1.00 80.81 405 ASP A N 1
ATOM 3170 C CA . ASP A 1 405 ? -28.007 -0.809 19.947 1.00 80.81 405 ASP A CA 1
ATOM 3171 C C . ASP A 1 405 ? -28.142 0.530 19.174 1.00 80.81 405 ASP A C 1
ATOM 3173 O O . ASP A 1 405 ? -27.618 1.536 19.659 1.00 80.81 405 ASP A O 1
ATOM 3177 N N . PRO A 1 406 ? -28.821 0.617 18.005 1.00 83.44 406 PRO A N 1
ATOM 3178 C CA . PRO A 1 406 ? -29.461 -0.444 17.210 1.00 83.44 406 PRO A CA 1
ATOM 3179 C C . PRO A 1 406 ? -28.520 -1.131 16.198 1.00 83.44 406 PRO A C 1
ATOM 3181 O O . PRO A 1 406 ? -28.884 -2.145 15.601 1.00 83.44 406 PRO A O 1
ATOM 3184 N N . LEU A 1 407 ? -27.327 -0.576 15.973 1.00 93.88 407 LEU A N 1
ATOM 3185 C CA . LEU A 1 407 ? -26.278 -1.104 15.097 1.00 93.88 407 LEU A CA 1
ATOM 3186 C C . LEU A 1 407 ? -24.977 -1.278 15.896 1.00 93.88 407 LEU A C 1
ATOM 3188 O O . LEU A 1 407 ? -24.851 -0.687 16.968 1.00 93.88 407 LEU A O 1
ATOM 3192 N N . PRO A 1 408 ? -24.007 -2.069 15.402 1.00 97.12 408 PRO A N 1
ATOM 3193 C CA . PRO A 1 408 ? -22.673 -2.081 15.978 1.00 97.12 408 PRO A CA 1
ATOM 3194 C C . PRO A 1 408 ? -22.028 -0.704 15.854 1.00 97.12 408 PRO A C 1
ATOM 3196 O O . PRO A 1 408 ? -21.832 -0.202 14.743 1.00 97.12 408 PRO A O 1
ATOM 3199 N N . THR A 1 409 ? -21.667 -0.120 16.987 1.00 98.00 409 THR A N 1
ATOM 3200 C CA . THR A 1 409 ? -21.096 1.223 17.071 1.00 98.00 409 THR A CA 1
ATOM 3201 C C . THR A 1 409 ? -19.738 1.133 17.736 1.00 98.00 409 THR A C 1
ATOM 3203 O O . THR A 1 409 ? -19.628 0.620 18.851 1.00 98.00 409 THR A O 1
ATOM 3206 N N . VAL A 1 410 ? -18.692 1.608 17.054 1.00 98.06 410 VAL A N 1
ATOM 3207 C CA . VAL A 1 410 ? -17.345 1.637 17.638 1.00 98.06 410 VAL A CA 1
ATOM 3208 C C . VAL A 1 410 ? -17.352 2.556 18.855 1.00 98.06 410 VAL A C 1
ATOM 3210 O O . VAL A 1 410 ? -17.648 3.745 18.741 1.00 98.06 410 VAL A O 1
ATOM 3213 N N . ASP A 1 411 ? -17.009 1.987 20.005 1.00 96.81 411 ASP A N 1
ATOM 3214 C CA . ASP A 1 411 ? -17.024 2.669 21.299 1.00 96.81 411 ASP A CA 1
ATOM 3215 C C . ASP A 1 411 ? -15.603 2.893 21.830 1.00 96.81 411 ASP A C 1
ATOM 3217 O O . ASP A 1 411 ? -15.301 3.960 22.354 1.00 96.81 411 ASP A O 1
ATOM 3221 N N . HIS A 1 412 ? -14.693 1.933 21.623 1.00 97.62 412 HIS A N 1
ATOM 3222 C CA . HIS A 1 412 ? -13.288 2.066 22.015 1.00 97.62 412 HIS A CA 1
ATOM 3223 C C . HIS A 1 412 ? -12.322 1.478 20.984 1.00 97.62 412 HIS A C 1
ATOM 3225 O O . HIS A 1 412 ? -12.633 0.513 20.280 1.00 97.62 412 HIS A O 1
ATOM 3231 N N . VAL A 1 413 ? -11.102 2.018 20.973 1.00 97.44 413 VAL A N 1
ATOM 3232 C CA . VAL A 1 413 ? -9.938 1.466 20.270 1.00 97.44 413 VAL A CA 1
ATOM 3233 C C . VAL A 1 413 ? -8.945 0.904 21.281 1.00 97.44 413 VAL A C 1
ATOM 3235 O O . VAL A 1 413 ? -8.634 1.556 22.279 1.00 97.44 413 VAL A O 1
ATOM 3238 N N . GLU A 1 414 ? -8.405 -0.284 20.998 1.00 96.56 414 GLU A N 1
ATOM 3239 C CA . GLU A 1 414 ? -7.308 -0.867 21.770 1.00 96.56 414 GLU A CA 1
ATOM 3240 C C . GLU A 1 414 ? -5.949 -0.591 21.115 1.00 96.56 414 GLU A C 1
ATOM 3242 O O . GLU A 1 414 ? -5.713 -0.952 19.958 1.00 96.56 414 GLU A O 1
ATOM 3247 N N . LEU A 1 415 ? -5.052 0.038 21.879 1.00 95.69 415 LEU A N 1
ATOM 3248 C CA . LEU A 1 415 ? -3.722 0.481 21.454 1.00 95.69 415 LEU A CA 1
ATOM 3249 C C . LEU A 1 415 ? -2.647 -0.294 22.213 1.00 95.69 415 LEU A C 1
ATOM 3251 O O . LEU A 1 415 ? -2.591 -0.223 23.436 1.00 95.69 415 LEU A O 1
ATOM 3255 N N . TYR A 1 416 ? -1.784 -1.005 21.507 1.00 94.19 416 TYR A N 1
ATOM 3256 C CA . TYR A 1 416 ? -0.677 -1.773 22.058 1.00 94.19 416 TYR A CA 1
ATOM 3257 C C . TYR A 1 416 ? 0.618 -0.961 22.089 1.00 94.19 416 TYR A C 1
ATOM 3259 O O . TYR A 1 416 ? 1.023 -0.408 21.067 1.00 94.19 416 TYR A O 1
ATOM 3267 N N . SER A 1 417 ? 1.285 -0.942 23.243 1.00 89.25 417 SER A N 1
ATOM 3268 C CA . SER A 1 417 ? 2.649 -0.440 23.398 1.00 89.25 417 SER A CA 1
ATOM 3269 C C . SER A 1 417 ? 3.631 -1.606 23.370 1.00 89.25 417 SER A C 1
ATOM 3271 O O . SER A 1 417 ? 3.584 -2.481 24.236 1.00 89.25 417 SER A O 1
ATOM 3273 N N . GLU A 1 418 ? 4.546 -1.594 22.402 1.00 83.44 418 GLU A N 1
ATOM 3274 C CA . GLU A 1 418 ? 5.629 -2.578 22.334 1.00 83.44 418 GLU A CA 1
ATOM 3275 C C . GLU A 1 418 ? 6.636 -2.389 23.480 1.00 83.44 418 GLU A C 1
ATOM 3277 O O . GLU A 1 418 ? 7.105 -3.368 24.051 1.00 83.44 418 GLU A O 1
ATOM 3282 N N . GLU A 1 419 ? 6.903 -1.148 23.889 1.00 83.19 419 GLU A N 1
ATOM 3283 C CA . GLU A 1 419 ? 7.805 -0.837 25.007 1.00 83.19 419 GLU A CA 1
ATOM 3284 C C . GLU A 1 419 ? 7.308 -1.437 26.331 1.00 83.19 419 GLU A C 1
ATOM 3286 O O . GLU A 1 419 ? 8.077 -2.044 27.075 1.00 83.19 419 GLU A O 1
ATOM 3291 N N . TYR A 1 420 ? 6.010 -1.306 26.616 1.00 84.88 420 TYR A N 1
ATOM 3292 C CA . TYR A 1 420 ? 5.428 -1.745 27.888 1.00 84.88 420 TYR A CA 1
ATOM 3293 C C . TYR A 1 420 ? 4.718 -3.099 27.819 1.00 84.88 420 TYR A C 1
ATOM 3295 O O . TYR A 1 420 ? 4.245 -3.579 28.852 1.00 84.88 420 TYR A O 1
ATOM 3303 N N . GLN A 1 421 ? 4.632 -3.703 26.628 1.00 86.81 421 GLN A N 1
ATOM 3304 C CA . GLN A 1 421 ? 3.966 -4.985 26.369 1.00 86.81 421 GLN A CA 1
ATOM 3305 C C . GLN A 1 421 ? 2.534 -5.025 26.920 1.00 86.81 421 GLN A C 1
ATOM 3307 O O . GLN A 1 421 ? 2.085 -6.028 27.472 1.00 86.81 421 GLN A O 1
ATOM 3312 N N . CYS A 1 422 ? 1.816 -3.913 26.804 1.00 89.12 422 CYS A N 1
ATOM 3313 C CA . CYS A 1 422 ? 0.486 -3.746 27.369 1.00 89.12 422 CYS A CA 1
ATOM 3314 C C . CYS A 1 422 ? -0.406 -2.943 26.428 1.00 89.12 422 CYS A C 1
ATOM 3316 O O . CYS A 1 422 ? 0.066 -2.324 25.471 1.00 89.12 422 CYS A O 1
ATOM 3318 N N . LYS A 1 423 ? -1.712 -2.953 26.698 1.00 92.44 423 LYS A N 1
ATOM 3319 C CA . LYS A 1 423 ? -2.702 -2.210 25.924 1.00 92.44 423 LYS A CA 1
ATOM 3320 C C . LYS A 1 423 ? -3.385 -1.091 26.700 1.00 92.44 423 LYS A C 1
ATOM 3322 O O . LYS A 1 423 ? -3.680 -1.207 27.893 1.00 92.44 423 LYS A O 1
ATOM 3327 N N . HIS A 1 424 ? -3.692 -0.025 25.977 1.00 92.69 424 HIS A N 1
ATOM 3328 C CA . HIS A 1 424 ? -4.578 1.060 26.369 1.00 92.69 424 HIS A CA 1
ATOM 3329 C C . HIS A 1 424 ? -5.932 0.881 25.680 1.00 92.69 424 HIS A C 1
ATOM 3331 O O . HIS A 1 424 ? -6.001 0.342 24.579 1.00 92.69 424 HIS A O 1
ATOM 3337 N N . SER A 1 425 ? -6.996 1.360 26.321 1.00 94.12 425 SER A N 1
ATOM 3338 C CA . SER A 1 425 ? -8.330 1.472 25.728 1.00 94.12 425 SER A CA 1
ATOM 3339 C C . SER A 1 425 ? -8.702 2.947 25.717 1.00 94.12 425 SER A C 1
ATOM 3341 O O . SER A 1 425 ? -8.601 3.591 26.762 1.00 94.12 425 SER A O 1
ATOM 3343 N N . VAL A 1 426 ? -9.075 3.475 24.553 1.00 96.75 426 VAL A N 1
ATOM 3344 C CA . VAL A 1 426 ? -9.408 4.895 24.358 1.00 96.75 426 VAL A CA 1
ATOM 3345 C C . VAL A 1 426 ? -10.791 4.995 23.728 1.00 96.75 426 VAL A C 1
ATOM 3347 O O . VAL A 1 426 ? -11.040 4.331 22.721 1.00 96.75 426 VAL A O 1
ATOM 3350 N N . ALA A 1 427 ? -11.681 5.793 24.318 1.00 98.25 427 ALA A N 1
ATOM 3351 C CA . ALA A 1 427 ? -13.059 5.909 23.850 1.00 98.25 427 ALA A CA 1
ATOM 3352 C C . ALA A 1 427 ? -13.180 6.804 22.605 1.00 98.25 427 ALA A C 1
ATOM 3354 O O . ALA A 1 427 ? -12.456 7.796 22.453 1.00 98.25 427 ALA A O 1
ATOM 3355 N N . VAL A 1 428 ? -14.117 6.450 21.725 1.00 98.38 428 VAL A N 1
ATOM 3356 C CA . VAL A 1 428 ? -14.430 7.144 20.470 1.00 98.38 428 VAL A CA 1
ATOM 3357 C C . VAL A 1 428 ? -15.787 7.827 20.602 1.00 98.38 428 VAL A C 1
ATOM 3359 O O . VAL A 1 428 ? -16.831 7.180 20.520 1.00 98.38 428 VAL A O 1
ATOM 3362 N N . GLU A 1 429 ? -15.796 9.150 20.757 1.00 97.81 429 GLU A N 1
ATOM 3363 C CA . GLU A 1 429 ? -17.039 9.894 21.009 1.00 97.81 429 GLU A CA 1
ATOM 3364 C C . GLU A 1 429 ? -17.861 10.124 19.736 1.00 97.81 429 GLU A C 1
ATOM 3366 O O . GLU A 1 429 ? -19.093 10.148 19.785 1.00 97.81 429 GLU A O 1
ATOM 3371 N N . LYS A 1 430 ? -17.200 10.298 18.583 1.00 97.25 430 LYS A N 1
ATOM 3372 C CA . LYS A 1 430 ? -17.883 10.593 17.316 1.00 97.25 430 LYS A CA 1
ATOM 3373 C C . LYS A 1 430 ? -17.448 9.697 16.169 1.00 97.25 430 LYS A C 1
ATOM 3375 O O . LYS A 1 430 ? -18.316 9.151 15.493 1.00 97.25 430 LYS A O 1
ATOM 3380 N N . GLU A 1 431 ? -16.149 9.543 15.919 1.00 96.88 431 GLU A N 1
ATOM 3381 C CA . GLU A 1 431 ? -15.700 8.818 14.726 1.00 96.88 431 GLU A CA 1
ATOM 3382 C C . GLU A 1 431 ? -14.323 8.158 14.852 1.00 96.88 431 GLU A C 1
ATOM 3384 O O . GLU A 1 431 ? -13.360 8.750 15.331 1.00 96.88 431 GLU A O 1
ATOM 3389 N N . LEU A 1 432 ? -14.224 6.929 14.358 1.00 98.75 432 LEU A N 1
ATOM 3390 C CA . LEU A 1 432 ? -12.992 6.205 14.095 1.00 98.75 432 LEU A CA 1
ATOM 3391 C C . LEU A 1 432 ? -12.745 6.177 12.584 1.00 98.75 432 LEU A C 1
ATOM 3393 O O . LEU A 1 432 ? -13.600 5.753 11.803 1.00 98.75 432 LEU A O 1
ATOM 3397 N N . ILE A 1 433 ? -11.552 6.592 12.172 1.00 98.88 433 ILE A N 1
ATOM 3398 C CA . ILE A 1 433 ? -11.119 6.612 10.776 1.00 98.88 433 ILE A CA 1
ATOM 3399 C C . ILE A 1 433 ? -9.926 5.673 10.623 1.00 98.88 433 ILE A C 1
ATOM 3401 O O . ILE A 1 433 ? -8.877 5.884 11.232 1.00 98.88 433 ILE A O 1
ATOM 3405 N N . LEU A 1 434 ? -10.072 4.644 9.792 1.00 98.88 434 LEU A N 1
ATOM 3406 C CA . LEU A 1 434 ? -8.978 3.748 9.434 1.00 98.88 434 LEU A CA 1
ATOM 3407 C C . LEU A 1 434 ? -8.221 4.297 8.227 1.00 98.88 434 LEU A C 1
ATOM 3409 O O . LEU A 1 434 ? -8.783 4.443 7.145 1.00 98.88 434 LEU A O 1
ATOM 3413 N N . SER A 1 435 ? -6.935 4.557 8.427 1.00 98.50 435 SER A N 1
ATOM 3414 C CA . SER A 1 435 ? -5.954 4.917 7.403 1.00 98.50 435 SER A CA 1
ATOM 3415 C C . SER A 1 435 ? -4.699 4.035 7.519 1.00 98.50 435 SER A C 1
ATOM 3417 O O . SER A 1 435 ? -3.580 4.481 7.255 1.00 98.50 435 SER A O 1
ATOM 3419 N N . ALA A 1 436 ? -4.877 2.779 7.948 1.00 97.69 436 ALA A N 1
ATOM 3420 C CA . ALA A 1 436 ? -3.793 1.841 8.250 1.00 97.69 436 ALA A CA 1
ATOM 3421 C C . ALA A 1 436 ? -3.184 1.189 6.992 1.00 97.69 436 ALA A C 1
ATOM 3423 O O . ALA A 1 436 ? -2.196 0.458 7.084 1.00 97.69 436 ALA A O 1
ATOM 3424 N N . GLY A 1 437 ? -3.754 1.459 5.816 1.00 97.19 437 GLY A N 1
ATOM 3425 C CA . GLY A 1 437 ? -3.280 0.965 4.531 1.00 97.19 437 GLY A CA 1
ATOM 3426 C C . GLY A 1 437 ? -3.868 -0.393 4.151 1.00 97.19 437 GLY A C 1
ATOM 3427 O O . GLY A 1 437 ? -4.472 -1.100 4.960 1.00 97.19 437 GLY A O 1
ATOM 3428 N N . THR A 1 438 ? -3.648 -0.777 2.893 1.00 98.00 438 THR A N 1
ATOM 3429 C CA . THR A 1 438 ? -4.295 -1.917 2.220 1.00 98.00 438 THR A CA 1
ATOM 3430 C C . THR A 1 438 ? -4.142 -3.261 2.936 1.00 98.00 438 THR A C 1
ATOM 3432 O O . THR A 1 438 ? -5.003 -4.124 2.792 1.00 98.00 438 THR A O 1
ATOM 3435 N N . ILE A 1 439 ? -3.094 -3.457 3.738 1.00 98.38 439 ILE A N 1
ATOM 3436 C CA . ILE A 1 439 ? -2.868 -4.712 4.472 1.00 98.38 439 ILE A CA 1
ATOM 3437 C C . ILE A 1 439 ? -3.422 -4.650 5.900 1.00 98.38 439 ILE A C 1
ATOM 3439 O O . ILE A 1 439 ? -4.156 -5.544 6.325 1.00 98.38 439 ILE A O 1
ATOM 3443 N N . ASN A 1 440 ? -3.102 -3.597 6.656 1.00 98.19 440 ASN A N 1
ATOM 3444 C CA . ASN A 1 440 ? -3.468 -3.532 8.072 1.00 98.19 440 ASN A CA 1
ATOM 3445 C C . ASN A 1 440 ? -4.943 -3.178 8.292 1.00 98.19 440 ASN A C 1
ATOM 3447 O O . ASN A 1 440 ? -5.540 -3.686 9.237 1.00 98.19 440 ASN A O 1
ATOM 3451 N N . THR A 1 441 ? -5.565 -2.381 7.420 1.00 98.75 441 THR A N 1
ATOM 3452 C CA . THR A 1 441 ? -6.997 -2.053 7.521 1.00 98.75 441 THR A CA 1
ATOM 3453 C C . THR A 1 441 ? -7.894 -3.302 7.506 1.00 98.75 441 THR A C 1
ATOM 3455 O O . THR A 1 441 ? -8.611 -3.515 8.489 1.00 98.75 441 THR A O 1
ATOM 3458 N N . PRO A 1 442 ? -7.852 -4.194 6.491 1.00 98.75 442 PRO A N 1
ATOM 3459 C CA . PRO A 1 442 ? -8.683 -5.400 6.499 1.00 98.75 442 PRO A CA 1
ATOM 3460 C C . PRO A 1 442 ? -8.304 -6.377 7.617 1.00 98.75 442 PRO A C 1
ATOM 3462 O O . PRO A 1 442 ? -9.177 -7.084 8.118 1.00 98.75 442 PRO A O 1
ATOM 3465 N N . LYS A 1 443 ? -7.031 -6.421 8.036 1.00 98.50 443 LYS A N 1
ATOM 3466 C CA . LYS A 1 443 ? -6.588 -7.216 9.191 1.00 98.50 443 LYS A CA 1
ATOM 3467 C C . LYS A 1 443 ? -7.293 -6.760 10.472 1.00 98.50 443 LYS A C 1
ATOM 3469 O O . LYS A 1 443 ? -7.840 -7.590 11.194 1.00 98.50 443 LYS A O 1
ATOM 3474 N N . LEU A 1 444 ? -7.302 -5.453 10.746 1.00 98.38 444 LEU A N 1
ATOM 3475 C CA . LEU A 1 444 ? -7.935 -4.881 11.938 1.00 98.38 444 LEU A CA 1
ATOM 3476 C C . LEU A 1 444 ? -9.446 -5.109 11.959 1.00 98.38 444 LEU A C 1
ATOM 3478 O O . LEU A 1 444 ? -9.994 -5.428 13.013 1.00 98.38 444 LEU A O 1
ATOM 3482 N N . LEU A 1 445 ? -10.107 -4.992 10.805 1.00 98.81 445 LEU A N 1
ATOM 3483 C CA . LEU A 1 445 ? -11.531 -5.301 10.673 1.00 98.81 445 LEU A CA 1
ATOM 3484 C C . LEU A 1 445 ? -11.813 -6.773 10.994 1.00 98.81 445 LEU A C 1
ATOM 3486 O O . LEU A 1 445 ? -12.657 -7.049 11.846 1.00 98.81 445 LEU A O 1
ATOM 3490 N N . GLN A 1 446 ? -11.054 -7.704 10.402 1.00 98.69 446 GLN A N 1
ATOM 3491 C CA . GLN A 1 446 ? -11.215 -9.143 10.644 1.00 98.69 446 GLN A CA 1
ATOM 3492 C C . GLN A 1 446 ? -10.991 -9.507 12.120 1.00 98.69 446 GLN A C 1
ATOM 3494 O O . GLN A 1 446 ? -11.822 -10.197 12.709 1.00 98.69 446 GLN A O 1
ATOM 3499 N N . LEU A 1 447 ? -9.924 -8.992 12.746 1.00 97.75 447 LEU A N 1
ATOM 3500 C CA . LEU A 1 447 ? -9.645 -9.186 14.180 1.00 97.75 447 LEU A CA 1
ATOM 3501 C C . LEU A 1 447 ? -10.728 -8.589 15.088 1.00 97.75 447 LEU A C 1
ATOM 3503 O O . LEU A 1 447 ? -10.874 -9.010 16.233 1.00 97.75 447 LEU A O 1
ATOM 3507 N N . SER A 1 448 ? -11.476 -7.607 14.586 1.00 97.75 448 SER A N 1
ATOM 3508 C CA . SER A 1 448 ? -12.567 -6.938 15.300 1.00 97.75 448 SER A CA 1
ATOM 3509 C C . SER A 1 448 ? -13.945 -7.510 14.947 1.00 97.75 448 SER A C 1
ATOM 3511 O O . SER A 1 448 ? -14.955 -6.887 15.259 1.00 97.75 448 SER A O 1
ATOM 3513 N N . GLY A 1 449 ? -14.013 -8.670 14.284 1.00 97.81 449 GLY A N 1
ATOM 3514 C CA . GLY A 1 449 ? -15.278 -9.340 13.976 1.00 97.81 449 GLY A CA 1
ATOM 3515 C C . GLY A 1 449 ? -16.032 -8.784 12.763 1.00 97.81 449 GLY A C 1
ATOM 3516 O O . GLY A 1 449 ? -17.202 -9.118 12.570 1.00 97.81 449 GLY A O 1
ATOM 3517 N N . ILE A 1 450 ? -15.396 -7.947 11.940 1.00 98.69 450 ILE A N 1
ATOM 3518 C CA . ILE A 1 450 ? -15.968 -7.391 10.708 1.00 98.69 450 ILE A CA 1
ATOM 3519 C C . ILE A 1 450 ? -15.302 -8.070 9.507 1.00 98.69 450 ILE A C 1
ATOM 3521 O O . ILE A 1 450 ? -14.117 -7.874 9.240 1.00 98.69 450 ILE A O 1
ATOM 3525 N N . GLY A 1 451 ? -16.055 -8.877 8.766 1.00 98.62 451 GLY A N 1
ATOM 3526 C CA . GLY A 1 451 ? -15.531 -9.621 7.619 1.00 98.62 451 GLY A CA 1
ATOM 3527 C C . GLY A 1 451 ? -16.421 -10.791 7.223 1.00 98.62 451 GLY A C 1
ATOM 3528 O O . GLY A 1 451 ? -17.583 -10.833 7.611 1.00 98.62 451 GLY A O 1
ATOM 3529 N N . ASN A 1 452 ? -15.895 -11.753 6.459 1.00 98.50 452 ASN A N 1
ATOM 3530 C CA . ASN A 1 452 ? -16.658 -12.942 6.070 1.00 98.50 452 ASN A CA 1
ATOM 3531 C C . ASN A 1 452 ? -17.062 -13.766 7.305 1.00 98.50 452 ASN A C 1
ATOM 3533 O O . ASN A 1 452 ? -16.217 -14.400 7.940 1.00 98.50 452 ASN A O 1
ATOM 3537 N N . ALA A 1 453 ? -18.357 -13.808 7.619 1.00 98.50 453 ALA A N 1
ATOM 3538 C CA . ALA A 1 453 ? -18.847 -14.412 8.856 1.00 98.50 453 ALA A CA 1
ATOM 3539 C C . ALA A 1 453 ? -18.491 -15.897 9.009 1.00 98.50 453 ALA A C 1
ATOM 3541 O O . ALA A 1 453 ? -18.243 -16.359 10.122 1.00 98.50 453 ALA A O 1
ATOM 3542 N N . THR A 1 454 ? -18.472 -16.659 7.912 1.00 98.19 454 THR A N 1
ATOM 3543 C CA . THR A 1 454 ? -18.130 -18.090 7.955 1.00 98.19 454 THR A CA 1
ATOM 3544 C C . THR A 1 454 ? -16.653 -18.277 8.288 1.00 98.19 454 THR A C 1
ATOM 3546 O O . THR A 1 454 ? -16.314 -19.091 9.147 1.00 98.19 454 THR A O 1
ATOM 3549 N N . TYR A 1 455 ? -15.784 -17.487 7.655 1.00 97.25 455 TYR A N 1
ATOM 3550 C CA . TYR A 1 455 ? -14.348 -17.517 7.905 1.00 97.25 455 TYR A CA 1
ATOM 3551 C C . TYR A 1 455 ? -14.010 -17.092 9.339 1.00 97.25 455 TYR A C 1
ATOM 3553 O O . TYR A 1 455 ? -13.333 -17.828 10.052 1.00 97.25 455 TYR A O 1
ATOM 3561 N N . LEU A 1 456 ? -14.554 -15.967 9.808 1.00 97.56 456 LEU A N 1
ATOM 3562 C CA . LEU A 1 456 ? -14.304 -15.469 11.165 1.00 97.56 456 LEU A CA 1
ATOM 3563 C C . LEU A 1 456 ? -14.754 -16.463 12.248 1.00 97.56 456 LEU A C 1
ATOM 3565 O O . LEU A 1 456 ? -13.997 -16.752 13.174 1.00 97.56 456 LEU A O 1
ATOM 3569 N N . LYS A 1 457 ? -15.936 -17.077 12.090 1.00 97.12 457 LYS A N 1
ATOM 3570 C CA . LYS A 1 457 ? -16.418 -18.130 13.003 1.00 97.12 457 LYS A CA 1
ATOM 3571 C C . LYS A 1 457 ? -15.499 -19.349 13.027 1.00 97.12 457 LYS A C 1
ATOM 3573 O O . LYS A 1 457 ? -15.325 -19.942 14.086 1.00 97.12 457 LYS A O 1
ATOM 3578 N N . SER A 1 458 ? -14.900 -19.715 11.890 1.00 94.50 458 SER A N 1
ATOM 3579 C CA . SER A 1 458 ? -13.951 -20.838 11.825 1.00 94.50 458 SER A CA 1
ATOM 3580 C C . SER A 1 458 ? -12.673 -20.596 12.639 1.00 94.50 458 SER A C 1
ATOM 3582 O O . SER A 1 458 ? -12.060 -21.553 13.101 1.00 94.50 458 SER A O 1
ATOM 3584 N N . LEU A 1 459 ? -12.328 -19.326 12.879 1.00 90.94 459 LEU A N 1
ATOM 3585 C CA . LEU A 1 459 ? -11.213 -18.895 13.727 1.00 90.94 459 LEU A CA 1
ATOM 3586 C C . LEU A 1 459 ? -11.631 -18.640 15.187 1.00 90.94 459 LEU A C 1
ATOM 3588 O O . LEU A 1 459 ? -10.802 -18.243 16.000 1.00 90.94 459 LEU A O 1
ATOM 3592 N N . GLY A 1 460 ? -12.908 -18.841 15.533 1.00 91.88 460 GLY A N 1
ATOM 3593 C CA . GLY A 1 460 ? -13.439 -18.562 16.870 1.00 91.88 460 GLY A CA 1
ATOM 3594 C C . GLY A 1 460 ? -13.682 -17.077 17.164 1.00 91.88 460 GLY A C 1
ATOM 3595 O O . GLY A 1 460 ? -13.811 -16.710 18.329 1.00 91.88 460 GLY A O 1
ATOM 3596 N N . ILE A 1 461 ? -13.754 -16.222 16.138 1.00 94.56 461 ILE A N 1
ATOM 3597 C CA . ILE A 1 461 ? -14.026 -14.786 16.287 1.00 94.56 461 ILE A CA 1
ATOM 3598 C C . ILE A 1 461 ? -15.538 -14.541 16.267 1.00 94.56 461 ILE A C 1
ATOM 3600 O O . ILE A 1 461 ? -16.252 -15.024 15.381 1.00 94.56 461 ILE A O 1
ATOM 3604 N N . GLU A 1 462 ? -16.032 -13.763 17.231 1.00 94.94 462 GLU A N 1
ATOM 3605 C CA . GLU A 1 462 ? -17.415 -13.288 17.231 1.00 94.94 462 GLU A CA 1
ATOM 3606 C C . GLU A 1 462 ? -17.649 -12.327 16.060 1.00 94.94 462 GLU A C 1
ATOM 3608 O O . GLU A 1 462 ? -16.892 -11.385 15.836 1.00 94.94 462 GLU A O 1
ATOM 3613 N N . VAL A 1 463 ? -18.711 -12.572 15.294 1.00 97.62 463 VAL A N 1
ATOM 3614 C CA . VAL A 1 463 ? -19.037 -11.748 14.129 1.00 97.62 463 VAL A CA 1
ATOM 3615 C C . VAL A 1 463 ? -19.849 -10.542 14.580 1.00 97.62 463 VAL A C 1
ATOM 3617 O O . VAL A 1 463 ? -21.017 -10.679 14.933 1.00 97.62 463 VAL A O 1
ATOM 3620 N N . VAL A 1 464 ? -19.237 -9.367 14.485 1.00 97.81 464 VAL A N 1
ATOM 3621 C CA . VAL A 1 464 ? -19.877 -8.060 14.670 1.00 97.81 464 VAL A CA 1
ATOM 3622 C C . VAL A 1 464 ? -20.671 -7.685 13.422 1.00 97.81 464 VAL A C 1
ATOM 3624 O O . VAL A 1 464 ? -21.827 -7.268 13.503 1.00 97.81 464 VAL A O 1
ATOM 3627 N N . LYS A 1 465 ? -20.070 -7.868 12.241 1.00 98.00 465 LYS A N 1
ATOM 3628 C CA . LYS A 1 465 ? -20.722 -7.584 10.962 1.00 98.00 465 LYS A CA 1
ATOM 3629 C C . LYS A 1 465 ? -20.200 -8.498 9.858 1.00 98.00 465 LYS A C 1
ATOM 3631 O O . LYS A 1 465 ? -18.998 -8.562 9.609 1.00 98.00 465 LYS A O 1
ATOM 3636 N N . ASP A 1 466 ? -21.124 -9.155 9.159 1.00 98.44 466 ASP A N 1
ATOM 3637 C CA . ASP A 1 466 ? -20.804 -9.907 7.945 1.00 98.44 466 ASP A CA 1
ATOM 3638 C C . ASP A 1 466 ? -20.596 -8.942 6.770 1.00 98.44 466 ASP A C 1
ATOM 3640 O O . ASP A 1 466 ? -21.554 -8.366 6.249 1.00 98.44 466 ASP A O 1
ATOM 3644 N N . LEU A 1 467 ? -19.333 -8.743 6.399 1.00 98.62 467 LEU A N 1
ATOM 3645 C CA . LEU A 1 467 ? -18.900 -8.011 5.209 1.00 98.62 467 LEU A CA 1
ATOM 3646 C C . LEU A 1 467 ? -17.890 -8.892 4.466 1.00 98.62 467 LEU A C 1
ATOM 3648 O O . LEU A 1 467 ? -16.682 -8.758 4.679 1.00 98.62 467 LEU A O 1
ATOM 3652 N N . PRO A 1 468 ? -18.340 -9.809 3.591 1.00 98.50 468 PRO A N 1
ATOM 3653 C CA . PRO A 1 468 ? -17.447 -10.750 2.912 1.00 98.50 468 PRO A CA 1
ATOM 3654 C C . PRO A 1 468 ? -16.438 -10.070 1.972 1.00 98.50 468 PRO A C 1
ATOM 3656 O O . PRO A 1 468 ? -15.484 -10.718 1.549 1.00 98.50 468 PRO A O 1
ATOM 3659 N N . GLY A 1 469 ? -16.636 -8.780 1.678 1.00 98.62 469 GLY A N 1
ATOM 3660 C CA . GLY A 1 469 ? -15.708 -7.911 0.956 1.00 98.62 469 GLY A CA 1
ATOM 3661 C C . GLY A 1 469 ? -14.409 -7.565 1.696 1.00 98.62 469 GLY A C 1
ATOM 3662 O O . GLY A 1 469 ? -13.435 -7.171 1.061 1.00 98.62 469 GLY A O 1
ATOM 3663 N N . VAL A 1 470 ? -14.364 -7.701 3.026 1.00 98.88 470 VAL A N 1
ATOM 3664 C CA . VAL A 1 470 ? -13.167 -7.351 3.806 1.00 98.88 470 VAL A CA 1
ATOM 3665 C C . VAL A 1 470 ? -12.038 -8.332 3.509 1.00 98.88 470 VAL A C 1
ATOM 3667 O O . VAL A 1 470 ? -12.170 -9.537 3.720 1.00 98.88 470 VAL A O 1
ATOM 3670 N N . GLY A 1 471 ? -10.901 -7.796 3.071 1.00 98.75 471 GLY A N 1
ATOM 3671 C CA . GLY A 1 471 ? -9.698 -8.563 2.780 1.00 98.75 471 GLY A CA 1
ATOM 3672 C C . GLY A 1 471 ? -9.739 -9.309 1.449 1.00 98.75 471 GLY A C 1
ATOM 3673 O O . GLY A 1 471 ? -8.870 -10.136 1.212 1.00 98.75 471 GLY A O 1
ATOM 3674 N N . ILE A 1 472 ? -10.702 -9.053 0.565 1.00 98.25 472 ILE A N 1
ATOM 3675 C CA . ILE A 1 472 ? -10.693 -9.585 -0.810 1.00 98.25 472 ILE A CA 1
ATOM 3676 C C . ILE A 1 472 ? -10.468 -8.451 -1.811 1.00 98.25 472 ILE A C 1
ATOM 3678 O O . ILE A 1 472 ? -10.484 -7.294 -1.419 1.00 98.25 472 ILE A O 1
ATOM 3682 N N . ASN A 1 473 ? -10.283 -8.761 -3.099 1.00 97.62 473 ASN A N 1
ATOM 3683 C CA . ASN A 1 473 ? -9.995 -7.754 -4.133 1.00 97.62 473 ASN A CA 1
ATOM 3684 C C . ASN A 1 473 ? -8.671 -7.008 -3.873 1.00 97.62 473 ASN A C 1
ATOM 3686 O O . ASN A 1 473 ? -8.517 -5.859 -4.279 1.00 97.62 473 ASN A O 1
ATOM 3690 N N . LEU A 1 474 ? -7.695 -7.672 -3.232 1.00 98.56 474 LEU A N 1
ATOM 3691 C CA . LEU A 1 474 ? -6.325 -7.161 -3.194 1.00 98.56 474 LEU A CA 1
ATOM 3692 C C . LEU A 1 474 ? -5.820 -7.072 -4.632 1.00 98.56 474 LEU A C 1
ATOM 3694 O O . LEU A 1 474 ? -5.822 -8.064 -5.358 1.00 98.56 474 LEU A O 1
ATOM 3698 N N . ARG A 1 475 ? -5.396 -5.888 -5.043 1.00 96.31 475 ARG A N 1
ATOM 3699 C CA . ARG A 1 475 ? -4.809 -5.656 -6.360 1.00 96.31 475 ARG A CA 1
ATOM 3700 C C . ARG A 1 475 ? -3.488 -4.953 -6.194 1.00 96.31 475 ARG A C 1
ATOM 3702 O O . ARG A 1 475 ? -3.310 -4.190 -5.250 1.00 96.31 475 ARG A O 1
ATOM 3709 N N . ASP A 1 476 ? -2.601 -5.219 -7.128 1.00 96.81 476 ASP A N 1
ATOM 3710 C CA . ASP A 1 476 ? -1.307 -4.582 -7.240 1.00 96.81 476 ASP A CA 1
ATOM 3711 C C . ASP A 1 476 ? -0.879 -4.624 -8.708 1.00 96.81 476 ASP A C 1
ATOM 3713 O O . ASP A 1 476 ? -1.387 -5.436 -9.492 1.00 96.81 476 ASP A O 1
ATOM 3717 N N . ASP A 1 477 ? 0.043 -3.746 -9.064 1.00 95.44 477 ASP A N 1
ATOM 3718 C CA . ASP A 1 477 ? 0.687 -3.789 -10.363 1.00 95.44 477 ASP A CA 1
ATOM 3719 C C . ASP A 1 477 ? 1.828 -4.817 -10.358 1.00 95.44 477 ASP A C 1
ATOM 3721 O O . ASP A 1 477 ? 2.344 -5.219 -9.309 1.00 95.44 477 ASP A O 1
ATOM 3725 N N . VAL A 1 478 ? 2.242 -5.244 -11.550 1.00 96.56 478 VAL A N 1
ATOM 3726 C CA . VAL A 1 478 ? 3.369 -6.169 -11.728 1.00 96.56 478 VAL A CA 1
ATOM 3727 C C . VAL A 1 478 ? 4.506 -5.459 -12.442 1.00 96.56 478 VAL A C 1
ATOM 3729 O O . VAL A 1 478 ? 4.306 -4.880 -13.504 1.00 96.56 478 VAL A O 1
ATOM 3732 N N . VAL A 1 479 ? 5.718 -5.563 -11.908 1.00 96.94 479 VAL A N 1
ATOM 3733 C CA . VAL A 1 479 ? 6.932 -5.012 -12.514 1.00 96.94 479 VAL A CA 1
ATOM 3734 C C . VAL A 1 479 ? 7.860 -6.135 -12.959 1.00 96.94 479 VAL A C 1
ATOM 3736 O O . VAL A 1 479 ? 8.050 -7.136 -12.266 1.00 96.94 479 VAL A O 1
ATOM 3739 N N . VAL A 1 480 ? 8.496 -5.935 -14.109 1.00 96.88 480 VAL A N 1
ATOM 3740 C CA . VAL A 1 480 ? 9.702 -6.660 -14.523 1.00 96.88 480 VAL A CA 1
ATOM 3741 C C . VAL A 1 480 ? 10.815 -5.650 -14.779 1.00 96.88 480 VAL A C 1
ATOM 3743 O O . VAL A 1 480 ? 10.561 -4.578 -15.317 1.00 96.88 480 VAL A O 1
ATOM 3746 N N . ASN A 1 481 ? 12.051 -5.974 -14.404 1.00 95.69 481 ASN A N 1
ATOM 3747 C CA . ASN A 1 481 ? 13.206 -5.127 -14.705 1.00 95.69 481 ASN A CA 1
ATOM 3748 C C . ASN A 1 481 ? 13.962 -5.694 -15.903 1.00 95.69 481 ASN A C 1
ATOM 3750 O O . ASN A 1 481 ? 14.368 -6.858 -15.898 1.00 95.69 481 ASN A O 1
ATOM 3754 N N . LEU A 1 482 ? 14.147 -4.863 -16.924 1.00 96.75 482 LEU A N 1
ATOM 3755 C CA . LEU A 1 482 ? 14.868 -5.196 -18.144 1.00 96.75 482 LEU A CA 1
ATOM 3756 C C . LEU A 1 482 ? 16.156 -4.383 -18.157 1.00 96.75 482 LEU A C 1
ATOM 3758 O O . LEU A 1 482 ? 16.118 -3.155 -18.079 1.00 96.75 482 LEU A O 1
ATOM 3762 N N . VAL A 1 483 ? 17.292 -5.063 -18.233 1.00 96.19 483 VAL A N 1
ATOM 3763 C CA . VAL A 1 483 ? 18.604 -4.449 -18.018 1.00 96.19 483 VAL A CA 1
ATOM 3764 C C . VAL A 1 483 ? 19.421 -4.559 -19.293 1.00 96.19 483 VAL A C 1
ATOM 3766 O O . VAL A 1 483 ? 19.544 -5.640 -19.880 1.00 96.19 483 VAL A O 1
ATOM 3769 N N . TYR A 1 484 ? 19.988 -3.428 -19.707 1.00 96.38 484 TYR A N 1
ATOM 3770 C CA . TYR A 1 484 ? 20.774 -3.290 -20.922 1.00 96.38 484 TYR A CA 1
ATOM 3771 C C . TYR A 1 484 ? 22.120 -2.628 -20.610 1.00 96.38 484 TYR A C 1
ATOM 3773 O O . TYR A 1 484 ? 22.171 -1.438 -20.302 1.00 96.38 484 TYR A O 1
ATOM 3781 N N . THR A 1 485 ? 23.217 -3.380 -20.685 1.00 95.75 485 THR A N 1
ATOM 3782 C CA . THR A 1 485 ? 24.564 -2.894 -20.334 1.00 95.75 485 THR A CA 1
ATOM 3783 C C . THR A 1 485 ? 25.292 -2.299 -21.536 1.00 95.75 485 THR A C 1
ATOM 3785 O O . THR A 1 485 ? 24.979 -2.602 -22.691 1.00 95.75 485 THR A O 1
ATOM 3788 N N . THR A 1 486 ? 26.277 -1.439 -21.281 1.00 94.00 486 THR A N 1
ATOM 3789 C CA . THR A 1 486 ? 27.171 -0.899 -22.313 1.00 94.00 486 THR A CA 1
ATOM 3790 C C . THR A 1 486 ? 28.608 -0.809 -21.812 1.00 94.00 486 THR A C 1
ATOM 3792 O O . THR A 1 486 ? 28.851 -0.528 -20.645 1.00 94.00 486 THR A O 1
ATOM 3795 N N . ASP A 1 487 ? 29.560 -1.005 -22.724 1.00 93.56 487 ASP A N 1
ATOM 3796 C CA . ASP A 1 487 ? 30.997 -0.800 -22.493 1.00 93.56 487 ASP A CA 1
ATOM 3797 C C . ASP A 1 487 ? 31.530 0.429 -23.266 1.00 93.56 487 ASP A C 1
ATOM 3799 O O . ASP A 1 487 ? 32.734 0.664 -23.331 1.00 93.56 487 ASP A O 1
ATOM 3803 N N . PHE A 1 488 ? 30.641 1.196 -23.913 1.00 91.56 488 PHE A N 1
ATOM 3804 C CA . PHE A 1 488 ? 31.003 2.274 -24.845 1.00 91.56 488 PHE A CA 1
ATOM 3805 C C . PHE A 1 488 ? 31.003 3.654 -24.192 1.00 91.56 488 PHE A C 1
ATOM 3807 O O . PHE A 1 488 ? 31.787 4.523 -24.573 1.00 91.56 488 PHE A O 1
ATOM 3814 N N . VAL A 1 489 ? 30.085 3.874 -23.252 1.00 88.94 489 VAL A N 1
ATOM 3815 C CA . VAL A 1 489 ? 29.866 5.158 -22.584 1.00 88.94 489 VAL A CA 1
ATOM 3816 C C . VAL A 1 489 ? 29.551 4.876 -21.124 1.00 88.94 489 VAL A C 1
ATOM 3818 O O . VAL A 1 489 ? 28.737 4.002 -20.835 1.00 88.94 489 VAL A O 1
ATOM 3821 N N . GLU A 1 490 ? 30.186 5.612 -20.221 1.00 89.19 490 GLU A N 1
ATOM 3822 C CA . GLU A 1 490 ? 29.854 5.588 -18.798 1.00 89.19 490 GLU A CA 1
ATOM 3823 C C . GLU A 1 490 ? 28.546 6.353 -18.549 1.00 89.19 490 GLU A C 1
ATOM 3825 O O . GLU A 1 490 ? 28.394 7.495 -18.983 1.00 89.19 490 GLU A O 1
ATOM 3830 N N . ILE A 1 491 ? 27.594 5.711 -17.876 1.00 87.38 491 ILE A N 1
ATOM 3831 C CA . ILE A 1 491 ? 26.269 6.245 -17.564 1.00 87.38 491 ILE A CA 1
ATOM 3832 C C . ILE A 1 491 ? 26.252 6.699 -16.103 1.00 87.38 491 ILE A C 1
ATOM 3834 O O . ILE A 1 491 ? 26.438 5.902 -15.187 1.00 87.38 491 ILE A O 1
ATOM 3838 N N . GLU A 1 492 ? 25.989 7.986 -15.887 1.00 81.31 492 GLU A N 1
ATOM 3839 C CA . GLU A 1 492 ? 25.868 8.584 -14.553 1.00 81.31 492 GLU A CA 1
ATOM 3840 C C . GLU A 1 492 ? 24.523 8.253 -13.885 1.00 81.31 492 GLU A C 1
ATOM 3842 O O . GLU A 1 492 ? 23.512 8.051 -14.562 1.00 81.31 492 GLU A O 1
ATOM 3847 N N . SER A 1 493 ? 24.506 8.206 -12.547 1.00 79.50 493 SER A N 1
ATOM 3848 C CA . SER A 1 493 ? 23.271 8.029 -11.774 1.00 79.50 493 SER A CA 1
ATOM 3849 C C . SER A 1 493 ? 22.391 9.276 -11.887 1.00 79.50 493 SER A C 1
ATOM 3851 O O . SER A 1 493 ? 22.892 10.389 -11.697 1.00 79.50 493 SER A O 1
ATOM 3853 N N . PRO A 1 494 ? 21.075 9.138 -12.113 1.00 80.62 494 PRO A N 1
ATOM 3854 C CA . PRO A 1 494 ? 20.168 10.266 -12.006 1.00 80.62 494 PRO A CA 1
ATOM 3855 C C . PRO A 1 494 ? 20.077 10.743 -10.545 1.00 80.62 494 PRO A C 1
ATOM 3857 O O . PRO A 1 494 ? 19.931 9.919 -9.639 1.00 80.62 494 PRO A O 1
ATOM 3860 N N . PRO A 1 495 ? 20.078 12.064 -10.295 1.00 76.38 495 PRO A N 1
ATOM 3861 C CA . PRO A 1 495 ? 20.027 12.614 -8.938 1.00 76.38 495 PRO A CA 1
ATOM 3862 C C . PRO A 1 495 ? 18.703 12.336 -8.206 1.00 76.38 495 PRO A C 1
ATOM 3864 O O . PRO A 1 495 ? 18.659 12.400 -6.986 1.00 76.38 495 PRO A O 1
ATOM 3867 N N . ALA A 1 496 ? 17.627 12.021 -8.934 1.00 76.94 496 ALA A N 1
ATOM 3868 C CA . ALA A 1 496 ? 16.305 11.720 -8.379 1.00 76.94 496 ALA A CA 1
ATOM 3869 C C . ALA A 1 496 ? 15.895 10.244 -8.587 1.00 76.94 496 ALA A C 1
ATOM 3871 O O . ALA A 1 496 ? 14.718 9.955 -8.773 1.00 76.94 496 ALA A O 1
ATOM 3872 N N . SER A 1 497 ? 16.858 9.312 -8.622 1.00 81.12 497 SER A N 1
ATOM 3873 C CA . SER A 1 497 ? 16.688 7.859 -8.871 1.00 81.12 497 SER A CA 1
ATOM 3874 C C . SER A 1 497 ? 16.200 7.437 -10.261 1.00 81.12 497 SER A C 1
ATOM 3876 O O . SER A 1 497 ? 16.627 6.395 -10.755 1.00 81.12 497 SER A O 1
ATOM 3878 N N . PHE A 1 498 ? 15.350 8.224 -10.917 1.00 88.12 498 PHE A N 1
ATOM 3879 C CA . PHE A 1 498 ? 14.819 7.937 -12.251 1.00 88.12 498 PHE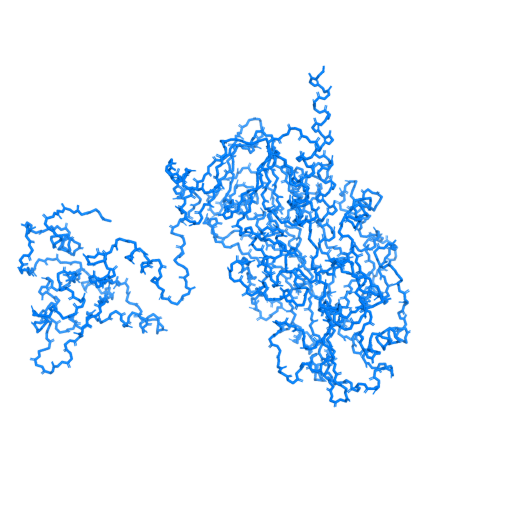 A CA 1
ATOM 3880 C C . PHE A 1 498 ? 15.268 8.981 -13.268 1.00 88.12 498 PHE A C 1
ATOM 3882 O O . PHE A 1 498 ? 15.512 10.144 -12.942 1.00 88.12 498 PHE A O 1
ATOM 3889 N N . LEU A 1 499 ? 15.361 8.561 -14.529 1.00 89.19 499 LEU A N 1
ATOM 3890 C CA . LEU A 1 499 ? 15.525 9.492 -15.636 1.00 89.19 499 LEU A CA 1
ATOM 3891 C C . LEU A 1 499 ? 14.231 10.300 -15.809 1.00 89.19 499 LEU A C 1
ATOM 3893 O O . LEU A 1 499 ? 13.136 9.796 -15.566 1.00 89.19 499 LEU A O 1
ATOM 3897 N N . SER A 1 500 ? 14.343 11.539 -16.291 1.00 89.75 500 SER A N 1
ATOM 3898 C CA . SER A 1 500 ? 13.192 12.407 -16.588 1.00 89.75 500 SER A CA 1
ATOM 3899 C C . SER A 1 500 ? 12.472 11.980 -17.882 1.00 89.75 500 SER A C 1
ATOM 3901 O O . SER A 1 500 ? 12.336 12.733 -18.841 1.00 89.75 500 SER A O 1
ATOM 3903 N N . ALA A 1 501 ? 12.054 10.717 -17.946 1.00 92.44 501 ALA A N 1
ATOM 3904 C CA . ALA A 1 501 ? 11.355 10.111 -19.068 1.00 92.44 501 ALA A CA 1
ATOM 3905 C C . ALA A 1 501 ? 10.445 8.985 -18.567 1.00 92.44 501 ALA A C 1
ATOM 3907 O O . ALA A 1 501 ? 10.839 8.188 -17.718 1.00 92.44 501 ALA A O 1
ATOM 3908 N N . VAL A 1 502 ? 9.247 8.892 -19.132 1.00 95.38 502 VAL A N 1
ATOM 3909 C CA . VAL A 1 502 ? 8.306 7.793 -18.903 1.00 95.38 502 VAL A CA 1
ATOM 3910 C C . VAL A 1 502 ? 7.513 7.543 -20.179 1.00 95.38 502 VAL A C 1
ATOM 3912 O O . VAL A 1 502 ? 7.087 8.486 -20.852 1.00 95.38 502 VAL A O 1
ATOM 3915 N N . LEU A 1 503 ? 7.323 6.272 -20.531 1.00 95.81 503 LEU A N 1
ATOM 3916 C CA . LEU A 1 503 ? 6.452 5.883 -21.636 1.00 95.81 503 LEU A CA 1
ATOM 3917 C C . LEU A 1 503 ? 5.172 5.261 -21.095 1.00 95.81 503 LEU A C 1
ATOM 3919 O O . LEU A 1 503 ? 5.204 4.232 -20.429 1.00 95.81 503 LEU A O 1
ATOM 3923 N N . PHE A 1 504 ? 4.048 5.834 -21.494 1.00 93.88 504 PHE A N 1
ATOM 3924 C CA . PHE A 1 504 ? 2.728 5.271 -21.279 1.00 93.88 504 PHE A CA 1
ATOM 3925 C C . PHE A 1 504 ? 2.245 4.608 -22.565 1.00 93.88 504 PHE A C 1
ATOM 3927 O O . PHE A 1 504 ? 2.098 5.266 -23.599 1.00 93.88 504 PHE A O 1
ATOM 3934 N N . ALA A 1 505 ? 2.006 3.301 -22.514 1.00 91.06 505 ALA A N 1
ATOM 3935 C CA . ALA A 1 505 ? 1.598 2.511 -23.667 1.00 91.06 505 ALA A CA 1
ATOM 3936 C C . ALA A 1 505 ? 0.394 1.609 -23.373 1.00 91.06 505 ALA A C 1
ATOM 3938 O O . ALA A 1 505 ? -0.018 1.402 -22.230 1.00 91.06 505 ALA A O 1
ATOM 3939 N N . VAL A 1 506 ? -0.159 1.080 -24.460 1.00 85.62 506 VAL A N 1
ATOM 3940 C CA . VAL A 1 506 ? -1.232 0.092 -24.467 1.00 85.62 506 VAL A CA 1
ATOM 3941 C C . VAL A 1 506 ? -0.639 -1.225 -24.947 1.00 85.62 506 VAL A C 1
ATOM 3943 O O . VAL A 1 506 ? 0.047 -1.249 -25.973 1.00 85.62 506 VAL A O 1
ATOM 3946 N N . ASP A 1 507 ? -0.883 -2.319 -24.234 1.00 73.50 507 ASP A N 1
ATOM 3947 C CA . ASP A 1 507 ? -0.509 -3.635 -24.737 1.00 73.50 507 ASP A CA 1
ATOM 3948 C C . ASP A 1 507 ? -1.360 -4.006 -25.977 1.00 73.50 507 ASP A C 1
ATOM 3950 O O . ASP A 1 507 ? -2.565 -3.757 -26.038 1.00 73.50 507 ASP A O 1
ATOM 3954 N N . ASN A 1 508 ? -0.748 -4.625 -26.988 1.00 60.12 508 ASN A N 1
ATOM 3955 C CA . ASN A 1 508 ? -1.432 -4.970 -28.242 1.00 60.12 508 ASN A CA 1
ATOM 3956 C C . ASN A 1 508 ? -2.435 -6.138 -28.117 1.00 60.12 508 ASN A C 1
ATOM 3958 O O . ASN A 1 508 ? -3.145 -6.418 -29.080 1.00 60.12 508 ASN A O 1
ATOM 3962 N N . SER A 1 509 ? -2.537 -6.824 -26.972 1.00 50.06 509 SER A N 1
ATOM 3963 C CA . SER A 1 509 ? -3.596 -7.826 -26.754 1.00 50.06 509 SER A CA 1
ATOM 3964 C C . SER A 1 509 ? -4.963 -7.168 -26.532 1.00 50.06 509 SER A C 1
ATOM 3966 O O . SER A 1 509 ? -6.000 -7.761 -26.825 1.00 50.06 509 SER A O 1
ATOM 3968 N N . THR A 1 510 ? -4.975 -5.900 -26.113 1.00 48.56 510 THR A N 1
ATOM 3969 C CA . THR A 1 510 ? -6.200 -5.095 -25.988 1.00 48.56 510 THR A CA 1
ATOM 3970 C C . THR A 1 510 ? -6.693 -4.513 -27.319 1.00 48.56 510 THR A C 1
ATOM 3972 O O . THR A 1 510 ? -7.885 -4.237 -27.456 1.00 48.56 510 THR A O 1
ATOM 3975 N N . THR A 1 511 ? -5.832 -4.377 -28.337 1.00 42.81 511 THR A N 1
ATOM 3976 C CA . THR A 1 511 ? -6.199 -3.736 -29.618 1.00 42.81 511 THR A CA 1
ATOM 3977 C C . THR A 1 511 ? -7.009 -4.638 -30.553 1.00 42.81 511 THR A C 1
ATOM 3979 O O . THR A 1 511 ? -7.676 -4.126 -31.449 1.00 42.81 511 THR A O 1
ATOM 3982 N N . GLN A 1 512 ? -7.008 -5.962 -30.345 1.00 36.31 512 GLN A N 1
ATOM 3983 C CA . GLN A 1 512 ? -7.778 -6.911 -31.167 1.00 36.31 512 GLN A CA 1
ATOM 3984 C C . GLN A 1 512 ? -9.121 -7.352 -30.559 1.00 36.31 512 GLN A C 1
ATOM 3986 O O . GLN A 1 512 ? -9.911 -7.971 -31.269 1.00 36.31 512 GLN A O 1
ATOM 3991 N N . GLN A 1 513 ? -9.410 -7.045 -29.287 1.00 36.25 513 GLN A N 1
ATOM 3992 C CA . GLN A 1 513 ? -10.604 -7.567 -28.598 1.00 36.25 513 GLN A CA 1
ATOM 3993 C C . GLN A 1 513 ? -11.514 -6.535 -27.935 1.00 36.25 513 GLN A C 1
ATOM 3995 O O . GLN A 1 513 ? -12.583 -6.927 -27.477 1.00 36.25 513 GLN A O 1
ATOM 4000 N N . VAL A 1 514 ? -11.164 -5.249 -27.894 1.00 36.22 514 VAL A N 1
ATOM 4001 C CA . VAL A 1 514 ? -12.071 -4.240 -27.334 1.00 36.22 514 VAL A CA 1
ATOM 4002 C C . VAL A 1 514 ? -12.773 -3.518 -28.486 1.00 36.22 514 VAL A C 1
ATOM 4004 O O . VAL A 1 514 ? -12.214 -2.565 -29.036 1.00 36.22 514 VAL A O 1
ATOM 4007 N N . PRO A 1 515 ? -13.989 -3.936 -28.905 1.00 33.16 515 PRO A N 1
ATOM 4008 C CA . PRO A 1 515 ? -14.869 -2.994 -29.565 1.00 33.16 515 PRO A CA 1
ATOM 4009 C C . PRO A 1 515 ? -14.987 -1.778 -28.646 1.00 33.16 515 PRO A C 1
ATOM 4011 O O . PRO A 1 515 ? -15.106 -1.903 -27.432 1.00 33.16 515 PRO A O 1
ATOM 4014 N N . TYR A 1 516 ? -14.931 -0.599 -29.251 1.00 45.47 516 TYR A N 1
ATOM 4015 C CA . TYR A 1 516 ? -15.009 0.739 -28.654 1.00 45.47 516 TYR A CA 1
ATOM 4016 C C . TYR A 1 516 ? -16.307 0.996 -27.838 1.00 45.47 516 TYR A C 1
ATOM 4018 O O . TYR A 1 516 ? -16.683 2.140 -27.607 1.00 45.47 516 TYR A O 1
ATOM 4026 N N . VAL A 1 517 ? -17.042 -0.053 -27.462 1.00 36.88 517 VAL A N 1
ATOM 4027 C CA . VAL A 1 517 ? -18.448 -0.051 -27.051 1.00 36.88 517 VAL A CA 1
ATOM 4028 C C . VAL A 1 517 ? -18.619 -0.294 -25.542 1.00 36.88 517 VAL A C 1
ATOM 4030 O O . VAL A 1 517 ? -19.694 -0.025 -25.019 1.00 36.88 517 VAL A O 1
ATOM 4033 N N . ASP A 1 518 ? -17.560 -0.670 -24.817 1.00 39.94 518 ASP A N 1
ATOM 4034 C CA . ASP A 1 518 ? -17.635 -0.949 -23.371 1.00 39.94 518 ASP A CA 1
ATOM 4035 C C . ASP A 1 518 ? -16.934 0.139 -22.522 1.00 39.94 518 ASP A C 1
ATOM 4037 O O . ASP A 1 518 ? -17.076 0.186 -21.308 1.00 39.94 518 ASP A O 1
ATOM 4041 N N . GLY A 1 519 ? -16.217 1.064 -23.171 1.00 46.47 519 GLY A N 1
ATOM 4042 C CA . GLY A 1 519 ? -16.223 2.485 -22.806 1.00 46.47 519 GLY A CA 1
ATOM 4043 C C . GLY A 1 519 ? -15.601 2.976 -21.496 1.00 46.47 519 GLY A C 1
ATOM 4044 O O . GLY A 1 519 ? -15.793 4.155 -21.216 1.00 46.47 519 GLY A O 1
ATOM 4045 N N . THR A 1 520 ? -14.856 2.195 -20.708 1.00 41.34 520 THR A N 1
ATOM 4046 C CA . THR A 1 520 ? -14.401 2.699 -19.394 1.00 41.34 520 THR A CA 1
ATOM 4047 C C . THR A 1 520 ? -13.030 2.204 -18.924 1.00 41.34 520 THR A C 1
ATOM 4049 O O . THR A 1 520 ? -12.753 1.007 -18.963 1.00 41.34 520 THR A O 1
ATOM 4052 N N . GLY A 1 521 ? -12.195 3.131 -18.435 1.00 51.91 521 GLY A N 1
ATOM 4053 C CA . GLY A 1 521 ? -10.797 2.911 -18.044 1.00 51.91 521 GLY A CA 1
ATOM 4054 C C . GLY A 1 521 ? -9.821 3.684 -18.940 1.00 51.91 521 GLY A C 1
ATOM 4055 O O . GLY A 1 521 ? -10.125 3.995 -20.094 1.00 51.91 521 GLY A O 1
ATOM 4056 N N . SER A 1 522 ? -8.640 4.039 -18.423 1.00 59.50 522 SER A N 1
ATOM 4057 C CA . SER A 1 522 ? -7.572 4.577 -19.279 1.00 59.50 522 SER A CA 1
ATOM 4058 C C . SER A 1 522 ? -7.104 3.485 -20.245 1.00 59.50 522 SER A C 1
ATOM 4060 O O . SER A 1 522 ? -6.952 2.333 -19.842 1.00 59.50 522 SER A O 1
ATOM 4062 N N . LEU A 1 523 ? -6.859 3.843 -21.511 1.00 66.31 523 LEU A N 1
ATOM 4063 C CA . LEU A 1 523 ? -6.324 2.914 -22.518 1.00 66.31 523 LEU A CA 1
ATOM 4064 C C . LEU A 1 523 ? -4.923 2.414 -22.140 1.00 66.31 523 LEU A C 1
ATOM 4066 O O . LEU A 1 523 ? -4.515 1.332 -22.544 1.00 66.31 523 LEU A O 1
ATOM 4070 N N . THR A 1 524 ? -4.186 3.213 -21.373 1.00 85.00 524 THR A N 1
ATOM 4071 C CA . THR A 1 524 ? -2.819 2.916 -20.963 1.00 85.00 524 THR A CA 1
ATOM 4072 C C . THR A 1 524 ? -2.797 1.875 -19.856 1.00 85.00 524 THR A C 1
ATOM 4074 O O . THR A 1 524 ? -3.400 2.082 -18.807 1.00 85.00 524 THR A O 1
ATOM 4077 N N . ASN A 1 525 ? -2.037 0.804 -20.047 1.00 88.69 525 ASN A N 1
ATOM 4078 C CA . ASN A 1 525 ? -1.835 -0.240 -19.041 1.00 88.69 525 ASN A CA 1
ATOM 4079 C C . ASN A 1 525 ? -0.361 -0.639 -18.863 1.00 88.69 525 ASN A C 1
ATOM 4081 O O . ASN A 1 525 ? -0.051 -1.560 -18.110 1.00 88.69 525 ASN A O 1
ATOM 4085 N N . ILE A 1 526 ? 0.544 0.076 -19.531 1.00 92.75 526 ILE A N 1
ATOM 4086 C CA . ILE A 1 526 ? 1.986 -0.023 -19.337 1.00 92.75 526 ILE A CA 1
ATOM 4087 C C . ILE A 1 526 ? 2.497 1.370 -18.977 1.00 92.75 526 ILE A C 1
ATOM 4089 O O . ILE A 1 526 ? 2.378 2.298 -19.779 1.00 92.75 526 ILE A O 1
ATOM 4093 N N . GLU A 1 527 ? 3.101 1.492 -17.801 1.00 95.19 527 GLU A N 1
ATOM 4094 C CA . GLU A 1 527 ? 3.934 2.619 -17.385 1.00 95.19 527 GLU A CA 1
ATOM 4095 C C . GLU A 1 527 ? 5.391 2.147 -17.403 1.00 95.19 527 GLU A C 1
A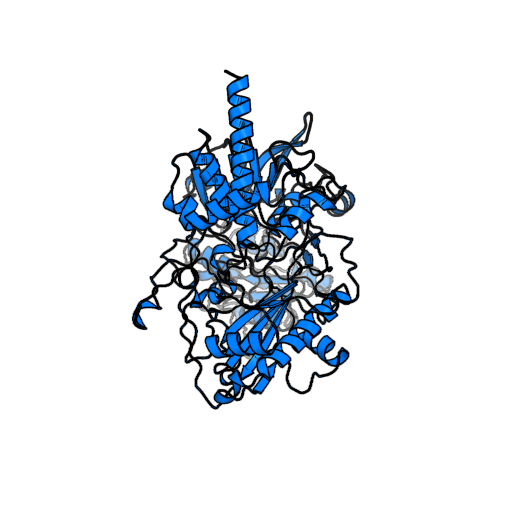TOM 4097 O O . GLU A 1 527 ? 5.815 1.367 -16.560 1.00 95.19 527 GLU A O 1
ATOM 4102 N N . MET A 1 528 ? 6.172 2.567 -18.391 1.00 96.75 528 MET A N 1
ATOM 4103 C CA . MET A 1 528 ? 7.573 2.172 -18.514 1.00 96.75 528 MET A CA 1
ATOM 4104 C C . MET A 1 528 ? 8.472 3.286 -17.995 1.00 96.75 528 MET A C 1
ATOM 4106 O O . MET A 1 528 ? 8.660 4.309 -18.661 1.00 96.75 528 MET A O 1
ATOM 4110 N N . LEU A 1 529 ? 9.023 3.055 -16.805 1.00 95.50 529 LEU A N 1
ATOM 4111 C CA . LEU A 1 529 ? 10.011 3.921 -16.176 1.00 95.50 529 LEU A CA 1
ATOM 4112 C C . LEU A 1 529 ? 11.410 3.609 -16.708 1.00 95.50 529 LEU A C 1
ATOM 4114 O O . LEU A 1 529 ? 11.729 2.461 -17.031 1.00 95.50 529 LEU A O 1
ATOM 4118 N N . PHE A 1 530 ? 12.250 4.639 -16.765 1.00 94.19 530 PHE A N 1
ATOM 4119 C CA . PHE A 1 530 ? 13.644 4.528 -17.180 1.00 94.19 530 PHE A CA 1
ATOM 4120 C C . PHE A 1 530 ? 14.552 4.920 -16.014 1.00 94.19 530 PHE A C 1
ATOM 4122 O O . PHE A 1 530 ? 14.410 5.994 -15.431 1.00 94.19 530 PHE A O 1
ATOM 4129 N N . SER A 1 531 ? 15.497 4.050 -15.678 1.00 92.31 531 SER A N 1
ATOM 4130 C CA . SER A 1 531 ? 16.514 4.281 -14.648 1.00 92.31 531 SER A CA 1
ATOM 4131 C C . SER A 1 531 ? 17.858 3.711 -15.104 1.00 92.31 531 SER A C 1
ATOM 4133 O O . SER A 1 531 ? 18.016 3.308 -16.257 1.00 92.31 531 SER A O 1
ATOM 4135 N N . THR A 1 532 ? 18.850 3.710 -14.226 1.00 90.88 532 THR A N 1
ATOM 4136 C CA . THR A 1 532 ? 20.212 3.263 -14.526 1.00 90.88 532 THR A CA 1
ATOM 4137 C C . THR A 1 532 ? 20.653 2.173 -13.552 1.00 90.88 532 THR A C 1
ATOM 4139 O O . THR A 1 532 ? 20.144 2.057 -12.434 1.00 90.88 532 THR A O 1
ATOM 4142 N N . GLY A 1 533 ? 21.623 1.361 -13.974 1.00 86.94 533 GLY A N 1
ATOM 4143 C CA . GLY A 1 533 ? 22.163 0.248 -13.183 1.00 86.94 533 GLY A CA 1
ATOM 4144 C C . GLY A 1 533 ? 22.812 0.633 -11.855 1.00 86.94 533 GLY A C 1
ATOM 4145 O O . GLY A 1 533 ? 22.961 -0.208 -10.975 1.00 86.94 533 GLY A O 1
ATOM 4146 N N . ASN A 1 534 ? 23.199 1.894 -11.703 1.00 82.19 534 ASN A N 1
ATOM 4147 C CA . ASN A 1 534 ? 23.879 2.467 -10.540 1.00 82.19 534 ASN A CA 1
ATOM 4148 C C . ASN A 1 534 ? 22.918 3.155 -9.548 1.00 82.19 534 ASN A C 1
ATOM 4150 O O . ASN A 1 534 ? 23.342 3.992 -8.750 1.00 82.19 534 ASN A O 1
ATOM 4154 N N . MET A 1 535 ? 21.622 2.836 -9.603 1.00 81.44 535 MET A N 1
ATOM 4155 C CA . MET A 1 535 ? 20.653 3.258 -8.591 1.00 81.44 535 MET A CA 1
ATOM 4156 C C . MET A 1 535 ? 21.026 2.687 -7.213 1.00 81.44 535 MET A C 1
ATOM 4158 O O . MET A 1 535 ? 21.214 1.481 -7.053 1.00 81.44 535 MET A O 1
ATOM 4162 N N . ILE A 1 536 ? 21.137 3.561 -6.211 1.00 79.88 536 ILE A N 1
ATOM 4163 C CA . ILE A 1 536 ? 21.596 3.197 -4.864 1.00 79.88 536 ILE A CA 1
ATOM 4164 C C . ILE A 1 536 ? 20.589 2.252 -4.194 1.00 79.88 536 ILE A C 1
ATOM 4166 O O . ILE A 1 536 ? 19.380 2.435 -4.307 1.00 79.88 536 ILE A O 1
ATOM 4170 N N . GLY A 1 537 ? 21.097 1.234 -3.494 1.00 73.62 537 GLY A N 1
ATOM 4171 C CA . GLY A 1 537 ? 20.287 0.245 -2.775 1.00 73.62 537 GLY A CA 1
ATOM 4172 C C . GLY A 1 537 ? 19.875 -0.967 -3.615 1.00 73.62 537 GLY A C 1
ATOM 4173 O O . GLY A 1 537 ? 19.377 -1.946 -3.062 1.00 73.62 537 GLY A O 1
ATOM 4174 N N . ASN A 1 538 ? 20.123 -0.969 -4.932 1.00 77.12 538 ASN A N 1
ATOM 4175 C CA . ASN A 1 538 ? 19.967 -2.191 -5.717 1.00 77.12 538 ASN A CA 1
ATOM 4176 C C . ASN A 1 538 ? 21.053 -3.226 -5.345 1.00 77.12 538 ASN A C 1
ATOM 4178 O O . ASN A 1 538 ? 22.171 -2.888 -4.963 1.00 77.12 538 ASN A O 1
ATOM 4182 N N . SER A 1 539 ? 20.711 -4.512 -5.431 1.00 77.12 539 SER A N 1
ATOM 4183 C CA . SER A 1 539 ? 21.640 -5.626 -5.166 1.00 77.12 539 SER A CA 1
ATOM 4184 C C . SER A 1 539 ? 22.164 -6.249 -6.464 1.00 77.12 539 SER A C 1
ATOM 4186 O O . SER A 1 539 ? 22.371 -7.461 -6.543 1.00 77.12 539 SER A O 1
ATOM 4188 N N . TRP A 1 540 ? 22.293 -5.449 -7.525 1.00 85.06 540 TRP A N 1
ATOM 4189 C CA . TRP A 1 540 ? 22.713 -5.955 -8.830 1.00 85.06 540 TRP A CA 1
ATOM 4190 C C . TRP A 1 540 ? 24.232 -6.157 -8.910 1.00 85.06 540 TRP A C 1
ATOM 4192 O O . TRP A 1 540 ? 24.987 -5.487 -8.201 1.00 85.06 540 TRP A O 1
ATOM 4202 N N . PRO A 1 541 ? 24.700 -7.075 -9.777 1.00 88.06 541 PRO A N 1
ATOM 4203 C CA . PRO A 1 541 ? 26.119 -7.246 -10.064 1.00 88.06 541 PRO A CA 1
ATOM 4204 C C . PRO A 1 541 ? 26.811 -5.928 -10.440 1.00 88.06 541 PRO A C 1
ATOM 4206 O O . PRO A 1 541 ? 26.235 -5.076 -11.118 1.00 88.06 541 PRO A O 1
ATOM 4209 N N . SER A 1 542 ? 28.066 -5.751 -10.016 1.00 83.56 542 SER A N 1
ATOM 4210 C CA . SER A 1 542 ? 28.813 -4.505 -10.241 1.00 83.56 542 SER A CA 1
ATOM 4211 C C . SER A 1 542 ? 29.041 -4.197 -11.724 1.00 83.56 542 SER A C 1
ATOM 4213 O O . SER A 1 542 ? 29.041 -3.034 -12.118 1.00 83.56 542 SER A O 1
ATOM 4215 N N . ASP A 1 543 ? 29.164 -5.221 -12.566 1.00 84.75 543 ASP A N 1
ATOM 4216 C CA . ASP A 1 543 ? 29.264 -5.100 -14.022 1.00 84.75 543 ASP A CA 1
ATOM 4217 C C . ASP A 1 543 ? 27.949 -4.655 -14.686 1.00 84.75 543 ASP A C 1
ATOM 4219 O O . ASP A 1 543 ? 27.941 -4.297 -15.863 1.00 84.75 543 ASP A O 1
ATOM 4223 N N . TRP A 1 544 ? 26.834 -4.628 -13.947 1.00 89.81 544 TRP A N 1
ATOM 4224 C CA . TRP A 1 544 ? 25.554 -4.109 -14.433 1.00 89.81 544 TRP A CA 1
ATOM 4225 C C . TRP A 1 544 ? 25.340 -2.640 -14.073 1.00 89.81 544 TRP A C 1
ATOM 4227 O O . TRP A 1 544 ? 24.378 -2.043 -14.552 1.00 89.81 544 TRP A O 1
ATOM 4237 N N . GLN A 1 545 ? 26.223 -2.027 -13.276 1.00 85.00 545 GLN A N 1
ATOM 4238 C CA . GLN A 1 545 ? 26.072 -0.629 -12.859 1.00 85.00 545 GLN A CA 1
ATOM 4239 C C . GLN A 1 545 ? 26.094 0.341 -14.048 1.00 85.00 545 GLN A C 1
ATOM 4241 O O . GLN A 1 545 ? 25.367 1.333 -14.040 1.00 85.00 545 GLN A O 1
ATOM 4246 N N . ASN A 1 546 ? 26.844 0.016 -15.108 1.00 91.62 546 ASN A N 1
ATOM 4247 C CA . ASN A 1 546 ? 26.847 0.773 -16.358 1.00 91.62 546 ASN A CA 1
ATOM 4248 C C . ASN A 1 546 ? 25.750 0.286 -17.326 1.00 91.62 546 ASN A C 1
ATOM 4250 O O . ASN A 1 546 ? 26.019 -0.356 -18.348 1.00 91.62 546 ASN A O 1
ATOM 4254 N N . SER A 1 547 ? 24.488 0.546 -16.979 1.00 93.88 547 SER A N 1
ATOM 4255 C CA . SER A 1 547 ? 23.331 0.090 -17.757 1.00 93.88 547 SER A CA 1
ATOM 4256 C C . SER A 1 547 ? 22.187 1.094 -17.811 1.00 93.88 547 SER A C 1
ATOM 4258 O O . SER A 1 547 ? 22.039 1.953 -16.941 1.00 93.88 547 SER A O 1
ATOM 4260 N N . LEU A 1 548 ? 21.355 0.938 -18.842 1.00 94.62 548 LEU A N 1
ATOM 4261 C CA . LEU A 1 548 ? 20.002 1.475 -18.899 1.00 94.62 548 LEU A CA 1
ATOM 4262 C C . LEU A 1 548 ? 19.028 0.385 -18.440 1.00 94.62 548 LEU A C 1
ATOM 4264 O O . LEU A 1 548 ? 19.060 -0.746 -18.931 1.00 94.62 548 LEU A O 1
ATOM 4268 N N . VAL A 1 549 ? 18.144 0.749 -17.519 1.00 94.94 549 VAL A N 1
ATOM 4269 C CA . VAL A 1 549 ? 17.116 -0.128 -16.966 1.00 94.94 549 VAL A CA 1
ATOM 4270 C C . VAL A 1 549 ? 15.759 0.379 -17.414 1.00 94.94 549 VAL A C 1
ATOM 4272 O O . VAL A 1 549 ? 15.419 1.548 -17.217 1.00 94.94 549 VAL A O 1
ATOM 4275 N N . LEU A 1 550 ? 14.978 -0.513 -18.009 1.00 97.06 550 LEU A N 1
ATOM 4276 C CA . LEU A 1 550 ? 13.575 -0.285 -18.315 1.00 97.06 550 LEU A CA 1
ATOM 4277 C C . LEU A 1 550 ? 12.753 -1.088 -17.314 1.00 97.06 550 LEU A C 1
ATOM 4279 O O . LEU A 1 550 ? 12.911 -2.307 -17.225 1.00 97.06 550 LEU A O 1
ATOM 4283 N N . SER A 1 551 ? 11.851 -0.415 -16.608 1.00 96.62 551 SER A N 1
ATOM 4284 C CA . SER A 1 551 ? 10.973 -1.028 -15.611 1.00 96.62 551 SER A CA 1
ATOM 4285 C C . SER A 1 551 ? 9.516 -0.835 -16.031 1.00 96.62 551 SER A C 1
ATOM 4287 O O . SER A 1 551 ? 8.876 0.124 -15.594 1.00 96.62 551 SER A O 1
ATOM 4289 N N . PRO A 1 552 ? 8.978 -1.684 -16.930 1.00 96.56 552 PRO A N 1
ATOM 4290 C CA . PRO A 1 552 ? 7.552 -1.693 -17.211 1.00 96.56 552 PRO A CA 1
ATOM 4291 C C . PRO A 1 552 ? 6.761 -2.091 -15.963 1.00 96.56 552 PRO A C 1
ATOM 4293 O O . PRO A 1 552 ? 6.837 -3.232 -15.507 1.00 96.56 552 PRO A O 1
ATOM 4296 N N . ASN A 1 553 ? 5.992 -1.141 -15.446 1.00 95.81 553 ASN A N 1
ATOM 4297 C CA . ASN A 1 553 ? 4.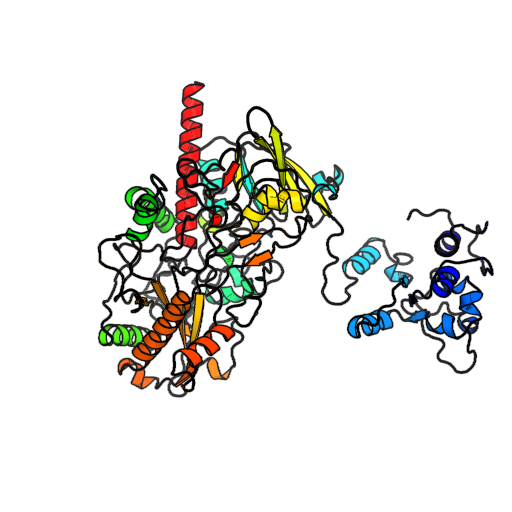934 -1.328 -14.472 1.00 95.81 553 ASN A CA 1
ATOM 4298 C C . ASN A 1 553 ? 3.624 -1.659 -15.208 1.00 95.81 553 ASN A C 1
ATOM 4300 O O . ASN A 1 553 ? 3.119 -0.864 -16.009 1.00 95.81 553 ASN A O 1
ATOM 4304 N N . ILE A 1 554 ? 3.116 -2.871 -14.993 1.00 94.69 554 ILE A N 1
ATOM 4305 C CA . ILE A 1 554 ? 1.954 -3.436 -15.682 1.00 94.69 554 ILE A CA 1
ATOM 4306 C C . ILE A 1 554 ? 0.714 -3.217 -14.830 1.00 94.69 554 ILE A C 1
ATOM 4308 O O . ILE A 1 554 ? 0.495 -3.888 -13.820 1.00 94.69 554 ILE A O 1
ATOM 4312 N N . GLN A 1 555 ? -0.101 -2.277 -15.292 1.00 91.00 555 GLN A N 1
ATOM 4313 C CA . GLN A 1 555 ? -1.312 -1.817 -14.631 1.00 91.00 555 GLN A CA 1
ATOM 4314 C C . GLN A 1 555 ? -2.541 -2.591 -15.117 1.00 91.00 555 GLN A C 1
ATOM 4316 O O . GLN A 1 555 ? -2.526 -3.304 -16.129 1.00 91.00 555 GLN A O 1
ATOM 4321 N N . GLN A 1 556 ? -3.651 -2.427 -14.396 1.00 87.12 556 GLN A N 1
ATOM 4322 C CA . GLN A 1 556 ? -4.944 -3.037 -14.715 1.00 87.12 556 GLN A CA 1
ATOM 4323 C C . GLN A 1 556 ? -4.928 -4.572 -14.794 1.00 87.12 556 GLN A C 1
ATOM 4325 O O . GLN A 1 556 ? -5.772 -5.148 -15.490 1.00 87.12 556 GLN A O 1
ATOM 4330 N N . CYS A 1 557 ? -3.986 -5.249 -14.128 1.00 89.25 557 CYS A N 1
ATOM 4331 C CA . CYS A 1 557 ? -3.959 -6.712 -14.071 1.00 89.25 557 CYS A CA 1
ATOM 4332 C C . CYS A 1 557 ? -5.323 -7.261 -13.614 1.00 89.25 557 CYS A C 1
ATOM 4334 O O . CYS A 1 557 ? -5.984 -6.705 -12.728 1.00 89.25 557 CYS A O 1
ATOM 4336 N N . LYS A 1 558 ? -5.774 -8.344 -14.255 1.00 90.62 558 LYS A N 1
ATOM 4337 C CA . LYS A 1 558 ? -7.061 -8.981 -13.941 1.00 90.62 558 LYS A CA 1
ATOM 4338 C C . LYS A 1 558 ? -6.990 -9.824 -12.677 1.00 90.62 558 LYS A C 1
ATOM 4340 O O . LYS A 1 558 ? -8.022 -10.023 -12.040 1.00 90.62 558 LYS A O 1
ATOM 4345 N N . SER A 1 559 ? -5.799 -10.305 -12.338 1.00 94.38 559 SER A N 1
ATOM 4346 C CA . SER A 1 559 ? -5.513 -11.018 -11.099 1.00 94.38 559 SER A CA 1
ATOM 4347 C C . SER A 1 559 ? -5.992 -10.224 -9.877 1.00 94.38 559 SER A C 1
ATOM 4349 O O . SER A 1 559 ? -5.773 -9.017 -9.773 1.00 94.38 559 SER A O 1
ATOM 4351 N N . THR A 1 560 ? -6.667 -10.912 -8.956 1.00 96.12 560 THR A N 1
ATOM 4352 C CA . THR A 1 560 ? -7.136 -10.347 -7.686 1.00 96.12 560 THR A CA 1
ATOM 4353 C C . THR A 1 560 ? -6.876 -11.311 -6.553 1.00 96.12 560 THR A C 1
ATOM 4355 O O . THR A 1 560 ? -7.149 -12.505 -6.672 1.00 96.12 560 THR A O 1
ATOM 4358 N N . GLY A 1 561 ? -6.445 -10.754 -5.437 1.00 98.06 561 GLY A N 1
ATOM 4359 C CA . GLY A 1 561 ? -5.964 -11.471 -4.284 1.00 98.06 561 GLY A CA 1
ATOM 4360 C C . GLY A 1 561 ? -6.773 -11.262 -3.008 1.00 98.06 561 GLY A C 1
ATOM 4361 O O . GLY A 1 561 ? -7.883 -10.712 -3.012 1.00 98.06 561 GLY A O 1
ATOM 4362 N N . THR A 1 562 ? -6.175 -11.669 -1.888 1.00 98.81 562 THR A N 1
ATOM 4363 C CA . THR A 1 562 ? -6.741 -11.550 -0.543 1.00 98.81 562 THR A CA 1
ATOM 4364 C C . THR A 1 562 ? -5.714 -11.150 0.523 1.00 98.81 562 THR A C 1
ATOM 4366 O O . THR A 1 562 ? -4.516 -11.368 0.372 1.00 98.81 562 THR A O 1
ATOM 4369 N N . VAL A 1 563 ? -6.205 -10.586 1.626 1.00 98.81 563 VAL A N 1
ATOM 4370 C CA . VAL A 1 563 ? -5.507 -10.374 2.898 1.00 98.81 563 VAL A CA 1
ATOM 4371 C C . VAL A 1 563 ? -6.350 -11.017 3.990 1.00 98.81 563 VAL A C 1
ATOM 4373 O O . VAL A 1 563 ? -7.452 -10.545 4.280 1.00 98.81 563 VAL A O 1
ATOM 4376 N N . LYS A 1 564 ? -5.854 -12.091 4.602 1.00 97.94 564 LYS A N 1
ATOM 4377 C CA . LYS A 1 564 ? -6.607 -12.881 5.582 1.00 97.94 564 LYS A CA 1
ATOM 4378 C C . LYS A 1 564 ? -5.826 -13.063 6.865 1.00 97.94 564 LYS A C 1
ATOM 4380 O O . LYS A 1 564 ? -4.640 -13.364 6.842 1.00 97.94 564 LYS A O 1
ATOM 4385 N N . ILE A 1 565 ? -6.499 -12.927 7.998 1.00 96.88 565 ILE A N 1
ATOM 4386 C CA . ILE A 1 565 ? -5.904 -13.346 9.268 1.00 96.88 565 ILE A CA 1
ATOM 4387 C C . ILE A 1 565 ? -5.891 -14.871 9.351 1.00 96.88 565 ILE A C 1
ATOM 4389 O O . ILE A 1 565 ? -6.894 -15.508 9.051 1.00 96.88 565 ILE A O 1
ATOM 4393 N N . GLU A 1 566 ? -4.771 -15.452 9.762 1.00 89.69 566 GLU A N 1
ATOM 4394 C CA . GLU A 1 566 ? -4.654 -16.888 10.081 1.00 89.69 566 GLU A CA 1
ATOM 4395 C C . GLU A 1 566 ? -4.334 -17.111 11.566 1.00 89.69 566 GLU A C 1
ATOM 4397 O O . GLU A 1 566 ? -4.369 -18.233 12.065 1.00 89.69 566 GLU A O 1
ATOM 4402 N N . ASN A 1 567 ? -4.046 -16.023 12.283 1.00 87.81 567 ASN A N 1
ATOM 4403 C CA . ASN A 1 567 ? -3.662 -16.013 13.682 1.00 87.81 567 ASN A CA 1
ATOM 4404 C C . ASN A 1 567 ? -4.461 -14.933 14.434 1.00 87.81 567 ASN A C 1
ATOM 4406 O O . ASN A 1 567 ? -4.718 -13.855 13.893 1.00 87.81 567 ASN A O 1
ATOM 4410 N N . LEU A 1 568 ? -4.863 -15.234 15.671 1.00 90.12 568 LEU A N 1
ATOM 4411 C CA . LEU A 1 568 ? -5.620 -14.323 16.538 1.00 90.12 568 LEU A CA 1
ATOM 4412 C C . LEU A 1 568 ? -4.727 -13.312 17.269 1.00 90.12 568 LEU A C 1
ATOM 4414 O O . LEU A 1 568 ? -5.234 -12.327 17.815 1.00 90.12 568 LEU A O 1
ATOM 4418 N N . ASN A 1 569 ? -3.411 -13.529 17.279 1.00 90.25 569 ASN A N 1
ATOM 4419 C CA . ASN A 1 569 ? -2.453 -12.568 17.787 1.00 90.25 569 ASN A CA 1
ATOM 4420 C C . ASN A 1 569 ? -2.396 -11.357 16.834 1.00 90.25 569 ASN A C 1
ATOM 4422 O O . ASN A 1 569 ? -1.924 -11.477 15.698 1.00 90.25 569 ASN A O 1
ATOM 4426 N N . PRO A 1 570 ? -2.826 -10.165 17.285 1.00 91.94 570 PRO A N 1
ATOM 4427 C CA . PRO A 1 570 ? -2.920 -8.982 16.434 1.00 91.94 570 PRO A CA 1
ATOM 4428 C C . PRO A 1 570 ? -1.549 -8.442 15.993 1.00 91.94 570 PRO A C 1
ATOM 4430 O O . PRO A 1 570 ? -1.483 -7.580 15.112 1.00 91.94 570 PRO A O 1
ATOM 4433 N N . LEU A 1 571 ? -0.454 -8.933 16.576 1.00 91.06 571 LEU A N 1
ATOM 4434 C CA . LEU A 1 571 ? 0.917 -8.526 16.267 1.00 91.06 571 LEU A CA 1
ATOM 4435 C C . LEU A 1 571 ? 1.526 -9.339 15.115 1.00 91.06 571 LEU A C 1
ATOM 4437 O O . LEU A 1 571 ? 2.509 -8.907 14.525 1.00 91.06 571 LEU A O 1
ATOM 4441 N N . ILE A 1 572 ? 0.905 -10.460 14.732 1.00 90.25 572 ILE A N 1
ATOM 4442 C CA . ILE A 1 572 ? 1.359 -11.311 13.625 1.00 90.25 572 ILE A CA 1
ATOM 4443 C C . ILE A 1 572 ? 0.793 -10.795 12.295 1.00 90.25 572 ILE A C 1
ATOM 4445 O O . ILE A 1 572 ? -0.345 -10.319 12.223 1.00 90.25 572 ILE A O 1
ATOM 4449 N N . ALA A 1 573 ? 1.602 -10.818 11.234 1.00 93.25 573 ALA A N 1
ATOM 4450 C CA . ALA A 1 573 ? 1.178 -10.415 9.893 1.00 93.25 573 ALA A CA 1
ATOM 4451 C C . ALA A 1 573 ? 0.036 -11.314 9.365 1.00 93.25 573 ALA A C 1
ATOM 4453 O O . ALA A 1 573 ? -0.017 -12.497 9.700 1.00 93.25 573 ALA A O 1
ATOM 4454 N N . PRO A 1 574 ? -0.895 -10.781 8.554 1.00 97.06 574 PRO A N 1
ATOM 4455 C CA . PRO A 1 574 ? -1.898 -11.610 7.898 1.00 97.06 574 PRO A CA 1
ATOM 4456 C C . PRO A 1 574 ? -1.257 -12.409 6.750 1.00 97.06 574 PRO A C 1
ATOM 4458 O O . PRO A 1 574 ? -0.193 -12.045 6.252 1.00 97.06 574 PRO A O 1
ATOM 4461 N N . ALA A 1 575 ? -1.933 -13.452 6.274 1.00 98.06 575 ALA A N 1
ATOM 4462 C CA . ALA A 1 575 ? -1.628 -14.054 4.984 1.00 98.06 575 ALA A CA 1
ATOM 4463 C C . ALA A 1 575 ? -2.004 -13.070 3.869 1.00 98.06 575 ALA A C 1
ATOM 4465 O O . ALA A 1 575 ? -3.154 -12.628 3.774 1.00 98.06 575 ALA A O 1
ATOM 4466 N N . ILE A 1 576 ? -1.025 -12.710 3.038 1.00 98.75 576 ILE A N 1
ATOM 4467 C CA . ILE A 1 576 ? -1.179 -11.744 1.948 1.00 98.75 576 ILE A CA 1
ATOM 4468 C C . ILE A 1 576 ? -0.963 -12.483 0.637 1.00 98.75 576 ILE A C 1
ATOM 4470 O O . ILE A 1 576 ? 0.120 -13.000 0.377 1.00 98.75 576 ILE A O 1
ATOM 4474 N N . ASP A 1 577 ? -1.987 -12.536 -0.200 1.00 98.62 577 ASP A N 1
ATOM 4475 C CA . ASP A 1 577 ? -1.927 -13.218 -1.484 1.00 98.62 577 ASP A CA 1
ATOM 4476 C C . ASP A 1 577 ? -2.436 -12.299 -2.586 1.00 98.62 577 ASP A C 1
ATOM 4478 O O . ASP A 1 577 ? -3.643 -12.246 -2.784 1.00 98.62 577 ASP A O 1
ATOM 4482 N N . PRO A 1 578 ? -1.574 -11.569 -3.310 1.00 97.94 578 PRO A N 1
ATOM 4483 C CA . PRO A 1 578 ? -1.979 -10.781 -4.476 1.00 97.94 578 PRO A CA 1
ATOM 4484 C C . PRO A 1 578 ? -2.440 -11.645 -5.659 1.00 97.94 578 PRO A C 1
ATOM 4486 O O . PRO A 1 578 ? -3.031 -11.118 -6.601 1.00 97.94 578 PRO A O 1
ATOM 4489 N N . ALA A 1 579 ? -2.173 -12.958 -5.618 1.00 97.75 579 ALA A N 1
ATOM 4490 C CA . ALA A 1 579 ? -2.423 -13.903 -6.696 1.00 97.75 579 ALA A CA 1
ATOM 4491 C C . ALA A 1 579 ? -1.813 -13.441 -8.032 1.00 97.75 579 ALA A C 1
ATOM 4493 O O . ALA A 1 579 ? -2.468 -13.520 -9.078 1.00 97.75 579 ALA A O 1
ATOM 4494 N N . TYR A 1 580 ? -0.573 -12.929 -7.996 1.00 98.19 580 TYR A N 1
ATOM 4495 C CA . TYR A 1 580 ? 0.089 -12.332 -9.159 1.00 98.19 580 TYR A CA 1
ATOM 4496 C C . TYR A 1 580 ? 0.043 -13.261 -10.369 1.00 98.19 580 TYR A C 1
ATOM 4498 O O . TYR A 1 580 ? 0.454 -14.415 -10.274 1.00 98.19 580 TYR A O 1
ATOM 4506 N N . LEU A 1 581 ? -0.409 -12.736 -11.511 1.00 97.06 581 LEU A N 1
ATOM 4507 C CA . LEU A 1 581 ? -0.486 -13.453 -12.791 1.00 97.06 581 LEU A CA 1
ATOM 4508 C C . LEU A 1 581 ? -1.286 -14.771 -12.723 1.00 97.06 581 LEU A C 1
ATOM 4510 O O . LEU A 1 581 ? -1.039 -15.702 -13.489 1.00 97.06 581 LEU A O 1
ATOM 4514 N N . SER A 1 582 ? -2.263 -14.860 -11.815 1.00 96.75 582 SER A N 1
ATOM 4515 C CA . SER A 1 582 ? -3.202 -15.990 -11.742 1.00 96.75 582 SER A CA 1
ATOM 4516 C C . SER A 1 582 ? -4.137 -16.067 -12.955 1.00 96.75 582 SER A C 1
ATOM 4518 O O . SER A 1 582 ? -4.694 -17.128 -13.238 1.00 96.75 582 SER A O 1
ATOM 4520 N N . VAL A 1 583 ? -4.281 -14.966 -13.699 1.00 94.44 583 VAL A N 1
ATOM 4521 C CA . VAL A 1 583 ? -5.023 -14.898 -14.962 1.00 94.44 583 VAL A CA 1
ATOM 4522 C C . VAL A 1 583 ? -4.049 -14.882 -16.139 1.00 94.44 583 VAL A C 1
ATOM 4524 O O . VAL A 1 583 ? -3.195 -14.005 -16.231 1.00 94.44 583 VAL A O 1
ATOM 4527 N N . GLU A 1 584 ? -4.214 -15.810 -17.088 1.00 91.50 584 GLU A N 1
ATOM 4528 C CA . GLU A 1 584 ? -3.275 -15.989 -18.209 1.00 91.50 584 GLU A CA 1
ATOM 4529 C C . GLU A 1 584 ? -3.060 -14.714 -19.040 1.00 91.50 584 GLU A C 1
ATOM 4531 O O . GLU A 1 584 ? -1.929 -14.414 -19.414 1.00 91.50 584 GLU A O 1
ATOM 4536 N N . SER A 1 585 ? -4.109 -13.917 -19.270 1.00 89.69 585 SER A N 1
ATOM 4537 C CA . SER A 1 585 ? -3.979 -12.680 -20.048 1.00 89.69 585 SER A CA 1
ATOM 4538 C C . SER A 1 585 ? -3.019 -11.666 -19.423 1.00 89.69 585 SER A C 1
ATOM 4540 O O . SER A 1 585 ? -2.499 -10.822 -20.144 1.00 89.69 585 SER A O 1
ATOM 4542 N N . ASP A 1 586 ? -2.770 -11.728 -18.110 1.00 93.31 586 ASP A N 1
ATOM 4543 C CA . ASP A 1 586 ? -1.812 -10.830 -17.459 1.00 93.31 586 ASP A CA 1
ATOM 4544 C C . ASP A 1 586 ? -0.365 -11.158 -17.883 1.00 93.31 586 ASP A C 1
ATOM 4546 O O . ASP A 1 586 ? 0.437 -10.240 -18.047 1.00 93.31 586 ASP A O 1
ATOM 4550 N N . PHE A 1 587 ? -0.037 -12.429 -18.175 1.00 95.50 587 PHE A N 1
ATOM 4551 C CA . PHE A 1 587 ? 1.262 -12.785 -18.767 1.00 95.50 587 PHE A CA 1
ATOM 4552 C C . PHE A 1 587 ? 1.450 -12.138 -20.137 1.00 95.50 587 PHE A C 1
ATOM 4554 O O . PHE A 1 587 ? 2.518 -11.594 -20.414 1.00 95.50 587 PHE A O 1
ATOM 4561 N N . ASP A 1 588 ? 0.419 -12.151 -20.985 1.00 92.06 588 ASP A N 1
ATOM 4562 C CA . ASP A 1 588 ? 0.506 -11.565 -22.325 1.00 92.06 588 ASP A CA 1
ATOM 4563 C C . ASP A 1 588 ? 0.791 -10.055 -22.260 1.00 92.06 588 ASP A C 1
ATOM 4565 O O . ASP A 1 588 ? 1.545 -9.530 -23.083 1.00 92.06 588 ASP A O 1
ATOM 4569 N N . ARG A 1 589 ? 0.273 -9.352 -21.243 1.00 91.56 589 ARG A N 1
ATOM 4570 C CA . ARG A 1 589 ? 0.591 -7.932 -21.009 1.00 91.56 589 ARG A CA 1
ATOM 4571 C C . ARG A 1 589 ? 2.057 -7.712 -20.665 1.00 91.56 589 ARG A C 1
ATOM 4573 O O . ARG A 1 589 ? 2.698 -6.841 -21.255 1.00 91.56 589 ARG A O 1
ATOM 4580 N N . VAL A 1 590 ? 2.595 -8.518 -19.749 1.00 96.06 590 VAL A N 1
ATOM 4581 C CA . VAL A 1 590 ? 4.012 -8.459 -19.360 1.00 96.06 590 VAL A CA 1
ATOM 4582 C C . VAL A 1 590 ? 4.903 -8.781 -20.567 1.00 96.06 590 VAL A C 1
ATOM 4584 O O . VAL A 1 590 ? 5.866 -8.075 -20.840 1.00 96.06 590 VAL A O 1
ATOM 4587 N N . ILE A 1 591 ? 4.561 -9.797 -21.360 1.00 96.50 591 ILE A N 1
ATOM 4588 C CA . ILE A 1 591 ? 5.303 -10.156 -22.579 1.00 96.50 591 ILE A CA 1
ATOM 4589 C C . ILE A 1 591 ? 5.293 -9.006 -23.589 1.00 96.50 591 ILE A C 1
ATOM 4591 O O . ILE A 1 591 ? 6.338 -8.646 -24.135 1.00 96.50 591 ILE A O 1
ATOM 4595 N N . ASN A 1 592 ? 4.134 -8.386 -23.813 1.00 93.88 592 ASN A N 1
ATOM 4596 C CA . ASN A 1 592 ? 4.014 -7.247 -24.716 1.00 93.88 592 ASN A CA 1
ATOM 4597 C C . ASN A 1 592 ? 4.867 -6.054 -24.270 1.00 93.88 592 ASN A C 1
ATOM 4599 O O . ASN A 1 592 ? 5.434 -5.367 -25.123 1.00 93.88 592 ASN A O 1
ATOM 4603 N N . SER A 1 593 ? 5.013 -5.822 -22.963 1.00 95.38 593 SER A N 1
ATOM 4604 C CA . SER A 1 593 ? 5.884 -4.762 -22.459 1.00 95.38 593 SER A CA 1
ATOM 4605 C C . SER A 1 593 ? 7.370 -5.074 -22.694 1.00 95.38 593 SER A C 1
ATOM 4607 O O . SER A 1 593 ? 8.102 -4.192 -23.140 1.00 95.38 593 SER A O 1
ATOM 4609 N N . ILE A 1 594 ? 7.801 -6.334 -22.533 1.00 96.69 594 ILE A N 1
ATOM 4610 C CA . ILE A 1 594 ? 9.170 -6.786 -22.847 1.00 96.69 594 ILE A CA 1
ATOM 4611 C C . ILE A 1 594 ? 9.483 -6.585 -24.336 1.00 96.69 594 ILE A C 1
ATOM 4613 O O . ILE A 1 594 ? 10.524 -6.028 -24.696 1.00 96.69 594 ILE A O 1
ATOM 4617 N N . LEU A 1 595 ? 8.571 -7.000 -25.222 1.00 95.50 595 LEU A N 1
ATOM 4618 C CA . LEU A 1 595 ? 8.730 -6.831 -26.670 1.00 95.50 595 LEU A CA 1
ATOM 4619 C C . LEU A 1 595 ? 8.770 -5.350 -27.070 1.00 95.50 595 LEU A C 1
ATOM 4621 O O . LEU A 1 595 ? 9.557 -4.957 -27.936 1.00 95.50 595 LEU A O 1
ATOM 4625 N N . LEU A 1 596 ? 7.958 -4.515 -26.417 1.00 94.75 596 LEU A N 1
ATOM 4626 C CA . LEU A 1 596 ? 7.982 -3.070 -26.605 1.00 94.75 596 LEU A CA 1
ATOM 4627 C C . LEU A 1 596 ? 9.333 -2.470 -26.188 1.00 94.75 596 LEU A C 1
ATOM 4629 O O . LEU A 1 596 ? 9.909 -1.689 -26.947 1.00 94.75 596 LEU A O 1
ATOM 4633 N N . SER A 1 597 ? 9.873 -2.860 -25.035 1.00 95.50 597 SER A N 1
ATOM 4634 C CA . SER A 1 597 ? 11.191 -2.413 -24.575 1.00 95.50 597 SER A CA 1
ATOM 4635 C C . SER A 1 597 ? 12.301 -2.789 -25.557 1.00 95.50 597 SER A C 1
ATOM 4637 O O . SER A 1 597 ? 13.095 -1.927 -25.934 1.00 95.50 597 SER A O 1
ATOM 4639 N N . ARG A 1 598 ? 12.306 -4.026 -26.073 1.00 96.31 598 ARG A N 1
ATOM 4640 C CA . ARG A 1 598 ? 13.251 -4.455 -27.123 1.00 96.31 598 ARG A CA 1
ATOM 4641 C C . ARG A 1 598 ? 13.117 -3.615 -28.397 1.00 96.31 598 ARG A C 1
ATOM 4643 O O . ARG A 1 598 ? 14.119 -3.176 -28.962 1.00 96.31 598 ARG A O 1
ATOM 4650 N N . LYS A 1 599 ? 11.884 -3.323 -28.832 1.00 94.88 599 LYS A N 1
ATOM 4651 C CA . LYS A 1 599 ? 11.626 -2.448 -29.989 1.00 94.88 599 LYS A CA 1
ATOM 4652 C C . LYS A 1 599 ? 12.195 -1.042 -29.770 1.00 94.88 599 LYS A C 1
ATOM 4654 O O . LYS A 1 599 ? 12.798 -0.498 -30.697 1.00 94.88 599 LYS A O 1
ATOM 4659 N N . LEU A 1 600 ? 12.030 -0.457 -28.583 1.00 94.88 600 LEU A N 1
ATOM 4660 C CA . LEU A 1 600 ? 12.588 0.862 -28.257 1.00 94.88 600 LEU A CA 1
ATOM 4661 C C . LEU A 1 600 ? 14.119 0.848 -28.279 1.00 94.88 600 LEU A C 1
ATOM 4663 O O . LEU A 1 600 ? 14.724 1.716 -28.901 1.00 94.88 600 LEU A O 1
ATOM 4667 N N . LEU A 1 601 ? 14.747 -0.156 -27.667 1.00 95.06 601 LEU A N 1
ATOM 4668 C CA . LEU A 1 601 ? 16.209 -0.247 -27.595 1.00 95.06 601 LEU A CA 1
ATOM 4669 C C . LEU A 1 601 ? 16.870 -0.563 -28.941 1.00 95.06 601 LEU A C 1
ATOM 4671 O O . LEU A 1 601 ? 18.035 -0.234 -29.140 1.00 95.06 601 LEU A O 1
ATOM 4675 N N . SER A 1 602 ? 16.124 -1.125 -29.897 1.00 94.69 602 SER A N 1
ATOM 4676 C CA . SER A 1 602 ? 16.609 -1.348 -31.266 1.00 94.69 602 SER A CA 1
ATOM 4677 C C . SER A 1 602 ? 16.707 -0.076 -32.127 1.00 94.69 602 SER A C 1
ATOM 4679 O O . SER A 1 602 ? 17.180 -0.141 -33.262 1.00 94.69 602 SER A O 1
ATOM 4681 N N . GLN A 1 603 ? 16.239 1.080 -31.636 1.00 97.00 603 GLN A N 1
ATOM 4682 C CA . GLN A 1 603 ? 16.189 2.302 -32.441 1.00 97.00 603 GLN A CA 1
ATOM 4683 C C . GLN A 1 603 ? 17.582 2.928 -32.657 1.00 97.00 603 GLN A C 1
ATOM 4685 O O . GLN A 1 603 ? 18.409 2.929 -31.741 1.00 97.00 603 GLN A O 1
ATOM 4690 N N . PRO A 1 604 ? 17.845 3.556 -33.827 1.00 97.06 604 PRO A N 1
ATOM 4691 C CA . PRO A 1 604 ? 19.158 4.129 -34.148 1.00 97.06 604 PRO A CA 1
ATOM 4692 C C . PRO A 1 604 ? 19.655 5.215 -33.185 1.00 97.06 604 PRO A C 1
ATOM 4694 O O . PRO A 1 604 ? 20.858 5.460 -33.115 1.00 97.06 604 PRO A O 1
ATOM 4697 N N . SER A 1 605 ? 18.761 5.869 -32.435 1.00 96.31 605 SER A N 1
ATOM 4698 C CA . SER A 1 605 ? 19.139 6.884 -31.444 1.00 96.31 605 SER A CA 1
ATOM 4699 C C . SER A 1 605 ? 20.019 6.329 -30.321 1.00 96.31 605 SER A C 1
ATOM 4701 O O . SER A 1 605 ? 20.769 7.093 -29.721 1.00 96.31 605 SER A O 1
ATOM 4703 N N . PHE A 1 606 ? 20.007 5.013 -30.080 1.00 96.19 606 PHE A N 1
ATOM 4704 C CA . PHE A 1 606 ? 20.859 4.358 -29.086 1.00 96.19 606 PHE A CA 1
ATOM 4705 C C . PHE A 1 606 ? 22.217 3.872 -29.626 1.00 96.19 606 PHE A C 1
ATOM 4707 O O . PHE A 1 606 ? 23.006 3.308 -28.866 1.00 96.19 606 PHE A O 1
ATOM 4714 N N . ALA A 1 607 ? 22.543 4.119 -30.903 1.00 94.81 607 ALA A N 1
ATOM 4715 C CA . ALA A 1 607 ? 23.764 3.606 -31.540 1.00 94.81 607 ALA A CA 1
ATOM 4716 C C . ALA A 1 607 ? 25.065 3.999 -30.811 1.00 94.81 607 ALA A C 1
ATOM 4718 O O . ALA A 1 607 ? 26.019 3.227 -30.810 1.00 94.81 607 ALA A O 1
ATOM 4719 N N . LYS A 1 608 ? 25.094 5.168 -30.153 1.00 93.56 608 LYS A N 1
ATOM 4720 C CA . LYS A 1 608 ? 26.235 5.639 -29.346 1.00 93.56 608 LYS A CA 1
ATOM 4721 C C . LYS A 1 608 ? 26.545 4.710 -28.162 1.00 93.56 608 LYS A C 1
ATOM 4723 O O . LYS A 1 608 ? 27.713 4.527 -27.838 1.00 93.56 608 LYS A O 1
ATOM 4728 N N . TRP A 1 609 ? 25.519 4.157 -27.515 1.00 94.19 609 TRP A N 1
ATOM 4729 C CA . TRP A 1 609 ? 25.680 3.288 -26.347 1.00 94.19 609 TRP A CA 1
ATOM 4730 C C . TRP A 1 609 ? 25.830 1.819 -26.740 1.00 94.19 609 TRP A C 1
ATOM 4732 O O . TRP A 1 609 ? 26.452 1.074 -25.998 1.00 94.19 609 TRP A O 1
ATOM 4742 N N . ASN A 1 610 ? 25.296 1.389 -27.889 1.00 94.69 610 ASN A N 1
ATOM 4743 C CA . ASN A 1 610 ? 25.380 -0.004 -28.351 1.00 94.69 610 ASN A CA 1
ATOM 4744 C C . ASN A 1 610 ? 25.014 -1.017 -27.243 1.00 94.69 610 ASN A C 1
ATOM 4746 O O . ASN A 1 610 ? 25.784 -1.914 -26.894 1.00 94.69 610 ASN A O 1
ATOM 4750 N N . PHE A 1 611 ? 23.849 -0.794 -26.639 1.00 95.56 611 PHE A N 1
ATOM 4751 C CA . PHE A 1 611 ? 23.358 -1.553 -25.499 1.00 95.56 611 PHE A CA 1
ATOM 4752 C C . PHE A 1 611 ? 23.230 -3.057 -25.786 1.00 95.56 611 PHE A C 1
ATOM 4754 O O . PHE A 1 611 ? 22.747 -3.464 -26.843 1.00 95.56 611 PHE A O 1
ATOM 4761 N N . ARG A 1 612 ? 23.600 -3.883 -24.803 1.00 94.94 612 ARG A N 1
ATOM 4762 C CA . ARG A 1 612 ? 23.447 -5.342 -24.815 1.00 94.94 612 ARG A CA 1
ATOM 4763 C C . ARG A 1 612 ? 22.425 -5.764 -23.766 1.00 94.94 612 ARG A C 1
ATOM 4765 O O . ARG A 1 612 ? 22.576 -5.439 -22.595 1.00 94.94 612 ARG A O 1
ATOM 4772 N N . GLU A 1 613 ? 21.398 -6.500 -24.180 1.00 96.31 613 GLU A N 1
ATOM 4773 C CA . GLU A 1 613 ? 20.382 -7.031 -23.264 1.00 96.31 613 GLU A CA 1
ATOM 4774 C C . GLU A 1 613 ? 20.988 -8.109 -22.352 1.00 96.31 613 GLU A C 1
ATOM 4776 O O . GLU A 1 613 ? 21.477 -9.130 -22.843 1.00 96.31 613 GLU A O 1
ATOM 4781 N N . VAL A 1 614 ? 20.929 -7.895 -21.034 1.00 95.38 614 VAL A N 1
ATOM 4782 C CA . VAL A 1 614 ? 21.321 -8.896 -20.026 1.00 95.38 614 VAL A CA 1
ATOM 4783 C C . VAL A 1 614 ? 20.113 -9.494 -19.309 1.00 95.38 614 VAL A C 1
ATOM 4785 O O . VAL A 1 614 ? 20.135 -10.681 -19.000 1.00 95.38 614 VAL A O 1
ATOM 4788 N N . LEU A 1 615 ? 19.040 -8.718 -19.117 1.00 95.06 615 LEU A N 1
ATOM 4789 C CA . LEU A 1 615 ? 17.758 -9.203 -18.602 1.00 95.06 615 LEU A CA 1
ATOM 4790 C C . LEU A 1 615 ? 16.611 -8.775 -19.528 1.00 95.06 615 LEU A C 1
ATOM 4792 O O . LEU A 1 615 ? 16.487 -7.573 -19.783 1.00 95.06 615 LEU A O 1
ATOM 4796 N N . PRO A 1 616 ? 15.754 -9.707 -19.994 1.00 96.19 616 PRO A N 1
ATOM 4797 C CA . PRO A 1 616 ? 15.798 -11.163 -19.793 1.00 96.19 616 PRO A CA 1
ATOM 4798 C C . PRO A 1 616 ? 17.029 -11.856 -20.378 1.00 96.19 616 PRO A C 1
ATOM 4800 O O . PRO A 1 616 ? 17.482 -12.872 -19.854 1.00 96.19 616 PRO A O 1
ATOM 4803 N N . GLY A 1 617 ? 17.571 -11.291 -21.454 1.00 93.62 617 GLY A N 1
ATOM 4804 C CA . GLY A 1 617 ? 18.694 -11.842 -22.195 1.00 93.62 617 GLY A CA 1
ATOM 4805 C C . GLY A 1 617 ? 18.250 -12.502 -23.500 1.00 93.62 617 GLY A C 1
ATOM 4806 O O . GLY A 1 617 ? 17.096 -12.900 -23.686 1.00 93.62 617 GLY A O 1
ATOM 4807 N N . ALA A 1 618 ? 19.202 -12.642 -24.423 1.00 89.81 618 ALA A N 1
ATOM 4808 C CA . ALA A 1 618 ? 18.938 -13.040 -25.807 1.00 89.81 618 ALA A CA 1
ATOM 4809 C C . ALA A 1 618 ? 18.347 -14.454 -25.982 1.00 89.81 618 ALA A C 1
ATOM 4811 O O . ALA A 1 618 ? 17.831 -14.758 -27.054 1.00 89.81 618 ALA A O 1
ATOM 4812 N N . ASN A 1 619 ? 18.380 -15.307 -24.955 1.00 92.75 619 ASN A N 1
ATOM 4813 C CA . ASN A 1 619 ? 17.855 -16.673 -25.030 1.00 92.75 619 ASN A CA 1
ATOM 4814 C C . ASN A 1 619 ? 16.333 -16.767 -24.830 1.00 92.75 619 ASN A C 1
ATOM 4816 O O . ASN A 1 619 ? 15.769 -17.818 -25.099 1.00 92.75 619 ASN A O 1
ATOM 4820 N N . TYR A 1 620 ? 15.664 -15.703 -24.373 1.00 95.88 620 TYR A N 1
ATOM 4821 C CA . TYR A 1 620 ? 14.219 -15.714 -24.129 1.00 95.88 620 TYR A CA 1
ATOM 4822 C C . TYR A 1 620 ? 13.483 -15.010 -25.273 1.00 95.88 620 TYR A C 1
ATOM 4824 O O . TYR A 1 620 ? 13.336 -13.783 -25.258 1.00 95.88 620 TYR A O 1
ATOM 4832 N N . GLN A 1 621 ? 13.067 -15.763 -26.294 1.00 93.56 621 GLN A N 1
ATOM 4833 C CA . GLN A 1 621 ? 12.501 -15.216 -27.538 1.00 93.56 621 GLN A CA 1
ATOM 4834 C C . GLN A 1 621 ? 11.042 -15.612 -27.759 1.00 93.56 621 GLN A C 1
ATOM 4836 O O . GLN A 1 621 ? 10.258 -14.831 -28.299 1.00 93.56 621 GLN A O 1
ATOM 4841 N N . THR A 1 622 ? 10.670 -16.821 -27.356 1.00 96.50 622 THR A N 1
ATOM 4842 C CA . THR A 1 622 ? 9.311 -17.344 -27.506 1.00 96.50 622 THR A CA 1
ATOM 4843 C C . THR A 1 622 ? 8.428 -16.962 -26.319 1.00 96.50 622 THR A C 1
ATOM 4845 O O . THR A 1 622 ? 8.914 -16.581 -25.254 1.00 96.50 622 THR A O 1
ATOM 4848 N N . ARG A 1 623 ? 7.104 -17.083 -26.492 1.00 95.31 623 ARG A N 1
ATOM 4849 C CA . ARG A 1 623 ? 6.134 -16.839 -25.414 1.00 95.31 623 ARG A CA 1
ATOM 4850 C C . ARG A 1 623 ? 6.431 -17.705 -24.186 1.00 95.31 623 ARG A C 1
ATOM 4852 O O . ARG A 1 623 ? 6.482 -17.173 -23.086 1.00 95.31 623 ARG A O 1
ATOM 4859 N N . ASP A 1 624 ? 6.664 -19.001 -24.378 1.00 97.12 624 ASP A N 1
ATOM 4860 C CA . ASP A 1 624 ? 6.870 -19.949 -23.275 1.00 97.12 624 ASP A CA 1
ATOM 4861 C C . ASP A 1 624 ? 8.181 -19.682 -22.523 1.00 97.12 624 ASP A C 1
ATOM 4863 O O . ASP A 1 624 ? 8.204 -19.695 -21.294 1.00 97.12 624 ASP A O 1
ATOM 4867 N N . GLU A 1 625 ? 9.257 -19.354 -23.246 1.00 97.88 625 GLU A N 1
ATOM 4868 C CA . GLU A 1 625 ? 10.523 -18.932 -22.636 1.00 97.88 625 GLU A CA 1
ATOM 4869 C C . GLU A 1 625 ? 10.343 -17.651 -21.812 1.00 97.88 625 GLU A C 1
ATOM 4871 O O . GLU A 1 625 ? 10.826 -17.561 -20.683 1.00 97.88 625 GLU A O 1
ATOM 4876 N N . LEU A 1 626 ? 9.621 -16.662 -22.348 1.00 98.06 626 LEU A N 1
ATOM 4877 C CA . LEU A 1 626 ? 9.339 -15.424 -21.625 1.00 98.06 626 LEU A CA 1
ATOM 4878 C C . LEU A 1 626 ? 8.452 -15.669 -20.402 1.00 98.06 626 LEU A C 1
ATOM 4880 O O . LEU A 1 626 ? 8.710 -15.066 -19.366 1.00 98.06 626 LEU A O 1
ATOM 4884 N N . ILE A 1 627 ? 7.464 -16.567 -20.475 1.00 98.12 627 ILE A N 1
ATOM 4885 C CA . ILE A 1 627 ? 6.668 -16.967 -19.306 1.00 98.12 627 ILE A CA 1
ATOM 4886 C C . ILE A 1 627 ? 7.579 -17.531 -18.221 1.00 98.12 627 ILE A C 1
ATOM 4888 O O . ILE A 1 627 ? 7.473 -17.097 -17.076 1.00 98.12 627 ILE A O 1
ATOM 4892 N N . GLU A 1 628 ? 8.487 -18.448 -18.554 1.00 97.25 628 GLU A N 1
ATOM 4893 C CA . GLU A 1 628 ? 9.394 -19.021 -17.555 1.00 97.25 628 GLU A CA 1
ATOM 4894 C C . GLU A 1 628 ? 10.286 -17.949 -16.919 1.00 97.25 628 GLU A C 1
ATOM 4896 O O . GLU A 1 628 ? 10.437 -17.895 -15.696 1.00 97.25 628 GLU A O 1
ATOM 4901 N N . TRP A 1 629 ? 10.802 -17.018 -17.723 1.00 97.94 629 TRP A N 1
ATOM 4902 C CA . TRP A 1 629 ? 11.562 -15.893 -17.190 1.00 97.94 629 TRP A CA 1
ATOM 4903 C C . TRP A 1 629 ? 10.716 -15.001 -16.267 1.00 97.94 629 TRP A C 1
ATOM 4905 O O . TRP A 1 629 ? 11.158 -14.664 -15.166 1.00 97.94 629 TRP A O 1
ATOM 4915 N N . ILE A 1 630 ? 9.487 -14.660 -16.669 1.00 98.44 630 ILE A N 1
ATOM 4916 C CA . ILE A 1 630 ? 8.545 -13.850 -15.881 1.00 98.44 630 ILE A CA 1
ATOM 4917 C C . ILE A 1 630 ? 8.251 -14.530 -14.541 1.00 98.44 630 ILE A C 1
ATOM 4919 O O . ILE A 1 630 ? 8.309 -13.874 -13.501 1.00 98.44 630 ILE A O 1
ATOM 4923 N N . ARG A 1 631 ? 8.008 -15.846 -14.532 1.00 98.06 631 ARG A N 1
ATOM 4924 C CA . ARG A 1 631 ? 7.753 -16.615 -13.303 1.00 98.06 631 ARG A CA 1
ATOM 4925 C C . ARG A 1 631 ? 8.875 -16.444 -12.279 1.00 98.06 631 ARG A C 1
ATOM 4927 O O . ARG A 1 631 ? 8.593 -16.307 -11.088 1.00 98.06 631 ARG A O 1
ATOM 4934 N N . GLY A 1 632 ? 10.126 -16.400 -12.738 1.00 97.00 632 GLY A N 1
ATOM 4935 C CA . GLY A 1 632 ? 11.307 -16.202 -11.897 1.00 97.00 632 GLY A CA 1
ATOM 4936 C C . GLY A 1 632 ? 11.631 -14.748 -11.532 1.00 97.00 632 GLY A C 1
ATOM 4937 O O . GLY A 1 632 ? 12.306 -14.538 -10.528 1.00 97.00 632 GLY A O 1
ATOM 4938 N N . ASN A 1 633 ? 11.161 -13.754 -12.299 1.00 96.25 633 ASN A N 1
ATOM 4939 C CA . ASN A 1 633 ? 11.682 -12.377 -12.222 1.00 96.25 633 ASN A CA 1
ATOM 4940 C C . ASN A 1 633 ? 10.631 -11.280 -12.001 1.00 96.25 633 ASN A C 1
ATOM 4942 O O . ASN A 1 633 ? 10.996 -10.189 -11.566 1.00 96.25 633 ASN A O 1
ATOM 4946 N N . ALA A 1 634 ? 9.347 -11.534 -12.264 1.00 97.69 634 ALA A N 1
ATOM 4947 C CA . ALA A 1 634 ? 8.298 -10.560 -11.973 1.00 97.69 634 ALA A CA 1
ATOM 4948 C C . ALA A 1 634 ? 8.208 -10.279 -10.468 1.00 97.69 634 ALA A C 1
ATOM 4950 O O . ALA A 1 634 ? 8.434 -11.169 -9.640 1.00 97.69 634 ALA A O 1
ATOM 4951 N N . THR A 1 635 ? 7.885 -9.042 -10.119 1.00 95.50 635 THR A N 1
ATOM 4952 C CA . THR A 1 635 ? 7.752 -8.576 -8.740 1.00 95.50 635 THR A CA 1
ATOM 4953 C C . THR A 1 635 ? 6.621 -7.553 -8.631 1.00 95.50 635 THR A C 1
ATOM 4955 O O . THR A 1 635 ? 5.968 -7.224 -9.620 1.00 95.50 635 THR A O 1
ATOM 4958 N N . THR A 1 636 ? 6.374 -7.079 -7.418 1.00 95.19 636 THR A N 1
ATOM 4959 C CA . THR A 1 636 ? 5.367 -6.066 -7.093 1.00 95.19 636 THR A CA 1
ATOM 4960 C C . THR A 1 636 ? 5.699 -4.692 -7.691 1.00 95.19 636 THR A C 1
ATOM 4962 O O . THR A 1 636 ? 6.867 -4.297 -7.751 1.00 95.19 636 THR A O 1
ATOM 4965 N N . GLY A 1 637 ? 4.665 -3.954 -8.108 1.00 93.94 637 GLY A N 1
ATOM 4966 C CA . GLY A 1 637 ? 4.737 -2.516 -8.388 1.00 93.94 637 GLY A CA 1
ATOM 4967 C C . GLY A 1 637 ? 4.593 -1.629 -7.144 1.00 93.94 637 GLY A C 1
ATOM 4968 O O . GLY A 1 637 ? 4.707 -0.413 -7.248 1.00 93.94 637 GLY A O 1
ATOM 4969 N N . PHE A 1 638 ? 4.384 -2.224 -5.966 1.00 94.06 638 PHE A N 1
ATOM 4970 C CA . PHE A 1 638 ? 4.155 -1.564 -4.677 1.00 94.06 638 PHE A CA 1
ATOM 4971 C C . PHE A 1 638 ? 2.892 -0.675 -4.646 1.00 94.06 638 PHE A C 1
ATOM 4973 O O . PHE A 1 638 ? 2.816 0.316 -3.916 1.00 94.06 638 PHE A O 1
ATOM 4980 N N . HIS A 1 639 ? 1.867 -1.046 -5.415 1.00 95.81 639 HIS A N 1
ATOM 4981 C CA . HIS A 1 639 ? 0.621 -0.310 -5.645 1.00 95.81 639 HIS A CA 1
ATOM 4982 C C . HIS A 1 639 ? -0.609 -1.059 -5.111 1.00 95.81 639 HIS A C 1
ATOM 4984 O O . HIS A 1 639 ? -1.638 -1.196 -5.771 1.00 95.81 639 HIS A O 1
ATOM 4990 N N . TYR A 1 640 ? -0.519 -1.508 -3.862 1.00 96.19 640 TYR A N 1
ATOM 4991 C CA . TYR A 1 640 ? -1.556 -2.316 -3.223 1.00 96.19 640 TYR A CA 1
ATOM 4992 C C . TYR A 1 640 ? -2.845 -1.533 -2.969 1.00 96.19 640 TYR A C 1
ATOM 4994 O O . TYR A 1 640 ? -2.834 -0.536 -2.241 1.00 96.19 640 TYR A O 1
ATOM 5002 N N . ILE A 1 641 ? -3.978 -2.040 -3.452 1.00 97.56 641 ILE A N 1
ATOM 5003 C CA . ILE A 1 641 ? -5.302 -1.431 -3.256 1.00 97.56 641 ILE A CA 1
ATOM 5004 C C . ILE A 1 641 ? -6.416 -2.465 -3.023 1.00 97.56 641 ILE A C 1
ATOM 5006 O O . ILE A 1 641 ? -6.221 -3.668 -3.192 1.00 97.56 641 ILE A O 1
ATOM 5010 N N . GLY A 1 642 ? -7.607 -1.970 -2.678 1.00 97.69 642 GLY A N 1
ATOM 5011 C CA . GLY A 1 642 ? -8.888 -2.640 -2.945 1.00 97.69 642 GLY A CA 1
ATOM 5012 C C . GLY A 1 642 ? -9.413 -3.638 -1.919 1.00 97.69 642 GLY A C 1
ATOM 5013 O O . GLY A 1 642 ? -10.523 -4.145 -2.082 1.00 97.69 642 GLY A O 1
ATOM 5014 N N . THR A 1 643 ? -8.675 -3.866 -0.833 1.00 98.75 643 THR A N 1
ATOM 5015 C CA . THR A 1 643 ? -9.025 -4.841 0.212 1.00 98.75 643 THR A CA 1
ATOM 5016 C C . THR A 1 643 ? -10.235 -4.479 1.070 1.00 98.75 643 THR A C 1
ATOM 5018 O O . THR A 1 643 ? -10.708 -5.315 1.837 1.00 98.75 643 THR A O 1
ATOM 5021 N N . CYS A 1 644 ? -10.729 -3.246 0.990 1.00 98.62 644 CYS A N 1
ATOM 5022 C CA . CYS A 1 644 ? -11.942 -2.772 1.652 1.00 98.62 644 CYS A CA 1
ATOM 5023 C C . CYS A 1 644 ? -12.726 -1.870 0.695 1.00 98.62 644 CYS A C 1
ATOM 5025 O O . CYS A 1 644 ? -13.065 -0.736 1.040 1.00 98.62 644 CYS A O 1
ATOM 5027 N N . LYS A 1 645 ? -12.966 -2.356 -0.529 1.00 97.44 645 LYS A N 1
ATOM 5028 C CA . LYS A 1 645 ? -13.473 -1.518 -1.615 1.00 97.44 645 LYS A CA 1
ATOM 5029 C C . LYS A 1 645 ? -14.741 -0.734 -1.265 1.00 97.44 645 LYS A C 1
ATOM 5031 O O . LYS A 1 645 ? -15.658 -1.246 -0.611 1.00 97.44 645 LYS A O 1
ATOM 5036 N N . MET A 1 646 ? -14.812 0.496 -1.760 1.00 96.94 646 MET A N 1
ATOM 5037 C CA . MET A 1 646 ? -16.051 1.261 -1.789 1.00 96.94 646 MET A CA 1
ATOM 5038 C C . MET A 1 646 ? -16.958 0.794 -2.926 1.00 96.94 646 MET A C 1
ATOM 5040 O O . MET A 1 646 ? -16.484 0.333 -3.961 1.00 96.94 646 MET A O 1
ATOM 5044 N N . GLY A 1 647 ? -18.267 0.914 -2.735 1.00 95.75 647 GLY A N 1
ATOM 5045 C CA . GLY A 1 647 ? -19.251 0.547 -3.748 1.00 95.75 647 GLY A CA 1
ATOM 5046 C C . GLY A 1 647 ? -20.622 0.260 -3.153 1.00 95.75 647 GLY A C 1
ATOM 5047 O O . GLY A 1 647 ? -20.881 0.524 -1.977 1.00 95.75 647 GLY A O 1
ATOM 5048 N N . THR A 1 648 ? -21.500 -0.293 -3.982 1.00 93.88 648 THR A N 1
ATOM 5049 C CA . THR A 1 648 ? -22.878 -0.658 -3.604 1.00 93.88 648 THR A CA 1
ATOM 5050 C C . THR A 1 648 ? -23.211 -2.126 -3.879 1.00 93.88 648 THR A C 1
ATOM 5052 O O . THR A 1 648 ? -24.308 -2.583 -3.561 1.00 93.88 648 THR A O 1
ATOM 5055 N N . ASP A 1 649 ? -22.272 -2.885 -4.448 1.00 94.19 649 ASP A N 1
ATOM 5056 C CA . ASP A 1 649 ? -22.427 -4.317 -4.685 1.00 94.19 649 ASP A CA 1
ATOM 5057 C C . ASP A 1 649 ? -22.217 -5.147 -3.398 1.00 94.19 649 ASP A C 1
ATOM 5059 O O . ASP A 1 649 ? -21.701 -4.634 -2.404 1.00 94.19 649 ASP A O 1
ATOM 5063 N N . PRO A 1 650 ? -22.569 -6.447 -3.389 1.00 95.44 650 PRO A N 1
ATOM 5064 C CA . PRO A 1 650 ? -22.483 -7.286 -2.188 1.00 95.44 650 PRO A CA 1
ATOM 5065 C C . PRO A 1 650 ? -21.080 -7.460 -1.585 1.00 95.44 650 PRO A C 1
ATOM 5067 O O . PRO A 1 650 ? -20.966 -7.944 -0.459 1.00 95.44 650 PRO A O 1
ATOM 5070 N N . LEU A 1 651 ? -20.015 -7.117 -2.319 1.00 96.50 651 LEU A N 1
ATOM 5071 C CA . LEU A 1 651 ? -18.635 -7.156 -1.831 1.00 96.50 651 LEU A CA 1
ATOM 5072 C C . LEU A 1 651 ? -18.122 -5.773 -1.408 1.00 96.50 651 LEU A C 1
ATOM 5074 O O . LEU A 1 651 ? -16.953 -5.645 -1.051 1.00 96.50 651 LEU A O 1
ATOM 5078 N N . ALA A 1 652 ? -18.953 -4.732 -1.460 1.00 97.56 652 ALA A N 1
ATOM 5079 C CA . ALA A 1 652 ? -18.585 -3.415 -0.970 1.00 97.56 652 ALA A CA 1
ATOM 5080 C C . ALA A 1 652 ? -18.439 -3.419 0.558 1.00 97.56 652 ALA A C 1
ATOM 5082 O O . ALA A 1 652 ? -19.289 -3.926 1.290 1.00 97.56 652 ALA A O 1
ATOM 5083 N N . VAL A 1 653 ? -17.359 -2.811 1.042 1.00 98.69 653 VAL A N 1
ATOM 5084 C CA . VAL A 1 653 ? -17.087 -2.611 2.474 1.00 98.69 653 VAL A CA 1
ATOM 5085 C C . VAL A 1 653 ? -17.421 -1.183 2.887 1.00 98.69 653 VAL A C 1
ATOM 5087 O O . VAL A 1 653 ? -17.910 -0.960 3.994 1.00 98.69 653 VAL A O 1
ATOM 5090 N N . VAL A 1 654 ? -17.205 -0.230 1.982 1.00 98.44 654 VAL A N 1
ATOM 5091 C CA . VAL A 1 654 ? -17.346 1.204 2.237 1.00 98.44 654 VAL A CA 1
ATOM 5092 C C . VAL A 1 654 ? -18.468 1.796 1.383 1.00 98.44 654 VAL A C 1
ATOM 5094 O O . VAL A 1 654 ? -18.574 1.518 0.187 1.00 98.44 654 VAL A O 1
ATOM 5097 N N . ASN A 1 655 ? -19.306 2.636 1.982 1.00 97.19 655 ASN A N 1
ATOM 5098 C CA . ASN A 1 655 ? -20.293 3.428 1.261 1.00 97.19 655 ASN A CA 1
ATOM 5099 C C . ASN A 1 655 ? -19.585 4.577 0.525 1.00 97.19 655 ASN A C 1
ATOM 5101 O O . ASN A 1 655 ? -18.963 5.411 1.180 1.00 97.19 655 ASN A O 1
ATOM 5105 N N . PRO A 1 656 ? -19.681 4.684 -0.811 1.00 95.25 656 PRO A N 1
ATOM 5106 C CA . PRO A 1 656 ? -18.967 5.719 -1.556 1.00 95.25 656 PRO A CA 1
ATOM 5107 C C . PRO A 1 656 ? -19.484 7.140 -1.280 1.00 95.25 656 PRO A C 1
ATOM 5109 O O . PRO A 1 656 ? -18.773 8.109 -1.524 1.00 95.25 656 PRO A O 1
ATOM 5112 N N . THR A 1 657 ? -20.698 7.304 -0.751 1.00 94.81 657 THR A N 1
ATOM 5113 C CA . THR A 1 657 ? -21.275 8.641 -0.520 1.00 94.81 657 THR A CA 1
ATOM 5114 C C . THR A 1 657 ? -20.641 9.343 0.680 1.00 94.81 657 THR A C 1
ATOM 5116 O O . THR A 1 657 ? -20.472 10.561 0.672 1.00 94.81 657 THR A O 1
ATOM 5119 N N . ASP A 1 658 ? -20.294 8.584 1.717 1.00 95.31 658 ASP A N 1
ATOM 5120 C CA . ASP A 1 658 ? -19.806 9.112 2.990 1.00 95.31 658 ASP A CA 1
ATOM 5121 C C . ASP A 1 658 ? -18.573 8.368 3.523 1.00 95.31 658 ASP A C 1
ATOM 5123 O O . ASP A 1 658 ? -18.078 8.686 4.591 1.00 95.31 658 ASP A O 1
ATOM 5127 N N . MET A 1 659 ? -18.005 7.404 2.811 1.00 97.38 659 MET A N 1
ATOM 5128 C CA . MET A 1 659 ? -16.834 6.640 3.258 1.00 97.38 659 MET A CA 1
ATOM 5129 C C . MET A 1 659 ? -17.044 5.841 4.559 1.00 97.38 659 MET A C 1
ATOM 5131 O O . MET A 1 659 ? -16.067 5.387 5.163 1.00 97.38 659 MET A O 1
ATOM 5135 N N . LYS A 1 660 ? -18.293 5.646 5.011 1.00 98.44 660 LYS A N 1
ATOM 5136 C CA . LYS A 1 660 ? -18.602 4.815 6.185 1.00 98.44 660 LYS A CA 1
ATOM 5137 C C . LYS A 1 660 ? -18.542 3.336 5.846 1.00 98.44 660 LYS A C 1
ATOM 5139 O O . LYS A 1 660 ? -18.894 2.925 4.743 1.00 98.44 660 LYS A O 1
ATOM 5144 N N . VAL A 1 661 ? -18.135 2.526 6.816 1.00 98.69 661 VAL A N 1
ATOM 5145 C CA . VAL A 1 661 ? -18.221 1.068 6.710 1.00 98.69 661 VAL A CA 1
ATOM 5146 C C . VAL A 1 661 ? -19.687 0.644 6.735 1.00 98.69 661 VAL A C 1
ATOM 5148 O O . VAL A 1 661 ? -20.466 1.080 7.585 1.00 98.69 661 VAL A O 1
ATOM 5151 N N . TRP A 1 662 ? -20.082 -0.215 5.798 1.00 98.00 662 TRP A N 1
ATOM 5152 C CA . TRP A 1 662 ? -21.473 -0.630 5.654 1.00 98.00 662 TRP A CA 1
ATOM 5153 C C . TRP A 1 662 ? -22.005 -1.328 6.912 1.00 98.00 662 TRP A C 1
ATOM 5155 O O . TRP A 1 662 ? -21.584 -2.424 7.282 1.00 98.00 662 TRP A O 1
ATOM 5165 N N . GLY A 1 663 ? -23.008 -0.713 7.543 1.00 96.75 663 GLY A N 1
ATOM 5166 C CA . GLY A 1 663 ? -23.705 -1.277 8.700 1.00 96.75 663 GLY A CA 1
ATOM 5167 C C . GLY A 1 663 ? -22.900 -1.283 10.000 1.00 96.75 663 GLY A C 1
ATOM 5168 O O . GLY A 1 663 ? -23.228 -2.084 10.872 1.00 96.75 663 GLY A O 1
ATOM 5169 N N . VAL A 1 664 ? -21.879 -0.426 10.112 1.00 98.12 664 VAL A N 1
ATOM 5170 C CA . VAL A 1 664 ? -21.134 -0.162 11.351 1.00 98.12 664 VAL A CA 1
ATOM 5171 C C . VAL A 1 664 ? -21.103 1.346 11.583 1.00 98.12 664 VAL A C 1
ATOM 5173 O O . VAL A 1 664 ? -20.701 2.114 10.709 1.00 98.12 664 VAL A O 1
ATOM 5176 N N . GLU A 1 665 ? -21.547 1.792 12.750 1.00 97.50 665 GLU A N 1
ATOM 5177 C CA . GLU A 1 665 ? -21.566 3.210 13.089 1.00 97.50 665 GLU A CA 1
ATOM 5178 C C . GLU A 1 665 ? -20.206 3.699 13.589 1.00 97.50 665 GLU A C 1
ATOM 5180 O O . GLU A 1 665 ? -19.415 2.950 14.170 1.00 97.50 665 GLU A O 1
ATOM 5185 N N . ARG A 1 666 ? -19.962 5.001 13.383 1.00 97.06 666 ARG A N 1
ATOM 5186 C CA . ARG A 1 666 ? -18.729 5.707 13.768 1.00 97.06 666 ARG A CA 1
ATOM 5187 C C . ARG A 1 666 ? -17.456 5.137 13.141 1.00 97.06 666 ARG A C 1
ATOM 5189 O O . ARG A 1 666 ? -16.380 5.408 13.652 1.00 97.06 666 ARG A O 1
ATOM 5196 N N . LEU A 1 667 ? -17.544 4.384 12.046 1.00 98.69 667 LEU A N 1
ATOM 5197 C CA . LEU A 1 667 ? -16.378 3.790 11.395 1.00 98.69 667 LEU A CA 1
ATOM 5198 C C . LEU A 1 667 ? -16.288 4.201 9.926 1.00 98.69 667 LEU A C 1
ATOM 5200 O O . LEU A 1 667 ? -17.207 3.944 9.147 1.00 98.69 667 LEU A O 1
ATOM 5204 N N . ARG A 1 668 ? -15.159 4.798 9.538 1.00 98.75 668 ARG A N 1
ATOM 5205 C CA . ARG A 1 668 ? -14.802 5.094 8.142 1.00 98.75 668 ARG A CA 1
ATOM 5206 C C . ARG A 1 668 ? -13.475 4.463 7.765 1.00 98.75 668 ARG A C 1
ATOM 5208 O O . ARG A 1 668 ? -12.633 4.215 8.626 1.00 98.75 668 ARG A O 1
ATOM 5215 N N . ILE A 1 669 ? -13.276 4.268 6.467 1.00 98.88 669 ILE A N 1
ATOM 5216 C CA . ILE A 1 669 ? -11.990 3.853 5.904 1.00 98.88 669 ILE A CA 1
ATOM 5217 C C . ILE A 1 669 ? -11.571 4.888 4.871 1.00 98.88 669 ILE A C 1
ATOM 5219 O O . ILE A 1 669 ? -12.342 5.243 3.983 1.00 98.88 669 ILE A O 1
ATOM 5223 N N . ILE A 1 670 ? -10.356 5.401 5.025 1.00 98.69 670 ILE A N 1
ATOM 5224 C CA . ILE A 1 670 ? -9.773 6.443 4.187 1.00 98.69 670 ILE A CA 1
ATOM 5225 C C . ILE A 1 670 ? -8.300 6.084 3.979 1.00 98.69 670 ILE A C 1
ATOM 5227 O O . ILE A 1 670 ? -7.409 6.595 4.657 1.00 98.69 670 ILE A O 1
ATOM 5231 N N . ASP A 1 671 ? -8.051 5.161 3.055 1.00 98.38 671 ASP A N 1
ATOM 5232 C CA . ASP A 1 671 ? -6.730 4.782 2.548 1.00 98.38 671 ASP A CA 1
ATOM 5233 C C . ASP A 1 671 ? -6.866 4.049 1.197 1.00 98.38 671 ASP A C 1
ATOM 5235 O O . ASP A 1 671 ? -7.944 3.996 0.610 1.00 98.38 671 ASP A O 1
ATOM 5239 N N . ALA A 1 672 ? -5.770 3.482 0.690 1.00 97.56 672 ALA A N 1
ATOM 5240 C CA . ALA A 1 672 ? -5.720 2.749 -0.577 1.00 97.56 672 ALA A CA 1
ATOM 5241 C C . ALA A 1 672 ? -6.626 1.497 -0.639 1.00 97.56 672 ALA A C 1
ATOM 5243 O O . ALA A 1 672 ? -6.971 1.042 -1.733 1.00 97.56 672 ALA A O 1
ATOM 5244 N N . SER A 1 673 ? -7.050 0.943 0.503 1.00 98.56 673 SER A N 1
ATOM 5245 C CA . SER A 1 673 ? -7.921 -0.239 0.541 1.00 98.56 673 SER A CA 1
ATOM 5246 C C . SER A 1 673 ? -9.298 0.018 -0.071 1.00 98.56 673 SER A C 1
ATOM 5248 O O . SER A 1 673 ? -9.949 -0.933 -0.498 1.00 98.56 673 SER A O 1
ATOM 5250 N N . VAL A 1 674 ? -9.736 1.279 -0.153 1.00 98.12 674 VAL A N 1
ATOM 5251 C CA . VAL A 1 674 ? -11.087 1.623 -0.616 1.00 98.12 674 VAL A CA 1
ATOM 5252 C C . VAL A 1 674 ? -11.232 1.631 -2.131 1.00 98.12 674 VAL A C 1
ATOM 5254 O O . VAL A 1 674 ? -12.361 1.660 -2.608 1.00 98.12 674 VAL A O 1
ATOM 5257 N N . ALA A 1 675 ? -10.141 1.602 -2.901 1.00 95.75 675 ALA A N 1
ATOM 5258 C CA . ALA A 1 675 ? -10.242 1.645 -4.358 1.00 95.75 675 ALA A CA 1
ATOM 5259 C C . ALA A 1 675 ? -11.080 0.457 -4.886 1.00 95.75 675 ALA A C 1
ATOM 5261 O O . ALA A 1 675 ? -10.815 -0.686 -4.515 1.00 95.75 675 ALA A O 1
ATOM 5262 N N . PRO A 1 676 ? -12.090 0.681 -5.739 1.00 93.00 676 PRO A N 1
ATOM 5263 C CA . PRO A 1 676 ? -12.974 -0.384 -6.204 1.00 93.00 676 PRO A CA 1
ATOM 5264 C C . PRO A 1 676 ? -12.269 -1.357 -7.162 1.00 93.00 676 PRO A C 1
ATOM 5266 O O . PRO A 1 676 ? -12.411 -2.579 -7.037 1.00 93.00 676 PRO A O 1
ATOM 5269 N N . SER A 1 677 ? -11.401 -0.832 -8.025 1.00 88.62 677 SER A N 1
ATOM 5270 C CA . SER A 1 677 ? -10.667 -1.580 -9.042 1.00 88.62 677 SER A CA 1
ATOM 5271 C C . SER A 1 677 ? -9.280 -0.989 -9.305 1.00 88.62 677 SER A C 1
ATOM 5273 O O . SER A 1 677 ? -8.911 0.060 -8.772 1.00 88.62 677 SER A O 1
ATOM 5275 N N . SER A 1 678 ? -8.494 -1.690 -10.130 1.00 84.12 678 SER A N 1
ATOM 5276 C CA . SER A 1 678 ? -7.227 -1.166 -10.646 1.00 84.12 678 SER A CA 1
ATOM 5277 C C . SER A 1 678 ? -7.474 -0.012 -11.617 1.00 84.12 678 SER A C 1
ATOM 5279 O O . SER A 1 678 ? -8.454 0.004 -12.360 1.00 84.12 678 SER A O 1
ATOM 5281 N N . PHE A 1 679 ? -6.558 0.946 -11.615 1.00 85.31 679 PHE A N 1
ATOM 5282 C CA . PHE A 1 679 ? -6.621 2.175 -12.388 1.00 85.31 679 PHE A CA 1
ATOM 5283 C C . PHE A 1 679 ? -5.223 2.498 -12.922 1.00 85.31 679 PHE A C 1
ATOM 5285 O O . PHE A 1 679 ? -4.222 2.005 -12.408 1.00 85.31 679 PHE A O 1
ATOM 5292 N N . SER A 1 680 ? -5.143 3.308 -13.976 1.00 87.38 680 SER A N 1
ATOM 5293 C CA . SER A 1 680 ? -3.856 3.625 -14.605 1.00 87.38 680 SER A CA 1
ATOM 5294 C C . SER A 1 680 ? -3.230 4.857 -13.970 1.00 87.38 680 SER A C 1
ATOM 5296 O O . SER A 1 680 ? -3.393 5.967 -14.483 1.00 87.38 680 SER A O 1
ATOM 5298 N N . ALA A 1 681 ? -2.570 4.660 -12.834 1.00 89.38 681 ALA A N 1
ATOM 5299 C CA . ALA A 1 681 ? -1.785 5.661 -12.122 1.00 89.38 681 ALA A CA 1
ATOM 5300 C C . ALA A 1 681 ? -0.984 5.019 -10.982 1.00 89.38 681 ALA A C 1
ATOM 5302 O O . ALA A 1 681 ? -1.172 3.848 -10.665 1.00 89.38 681 ALA A O 1
ATOM 5303 N N . ASN A 1 682 ? -0.110 5.795 -10.338 1.00 92.31 682 ASN A N 1
ATOM 5304 C CA . ASN A 1 682 ? 0.507 5.360 -9.088 1.00 92.31 682 ASN A CA 1
ATOM 5305 C C . ASN A 1 682 ? -0.446 5.637 -7.923 1.00 92.31 682 ASN A C 1
ATOM 5307 O O . ASN A 1 682 ? -1.151 6.648 -7.891 1.00 92.31 682 ASN A O 1
ATOM 5311 N N . THR A 1 683 ? -0.428 4.775 -6.912 1.00 93.75 683 THR A N 1
ATOM 5312 C CA . THR A 1 683 ? -1.413 4.824 -5.821 1.00 93.75 683 THR A CA 1
ATOM 5313 C C . THR A 1 683 ? -1.322 6.056 -4.935 1.00 93.75 683 THR A C 1
ATOM 5315 O O . THR A 1 683 ? -2.334 6.450 -4.356 1.00 93.75 683 THR A O 1
ATOM 5318 N N . GLN A 1 684 ? -0.160 6.712 -4.849 1.00 93.44 684 GLN A N 1
ATOM 5319 C CA . GLN A 1 684 ? -0.003 7.875 -3.971 1.00 93.44 684 GLN A CA 1
ATOM 5320 C C . GLN A 1 684 ? -0.960 9.026 -4.308 1.00 93.44 684 GLN A C 1
ATOM 5322 O O . GLN A 1 684 ? -1.527 9.640 -3.407 1.00 93.44 684 GLN A O 1
ATOM 5327 N N . SER A 1 685 ? -1.165 9.300 -5.597 1.00 91.12 685 SER A N 1
ATOM 5328 C CA . SER A 1 685 ? -1.972 10.426 -6.064 1.00 91.12 685 SER A CA 1
ATOM 5329 C C . SER A 1 685 ? -3.443 10.196 -5.706 1.00 91.12 685 SER A C 1
ATOM 5331 O O . SER A 1 685 ? -4.078 11.064 -5.104 1.00 91.12 685 SER A O 1
ATOM 5333 N N . LEU A 1 686 ? -3.949 8.987 -5.981 1.00 91.25 686 LEU A N 1
ATOM 5334 C CA . LEU A 1 686 ? -5.292 8.554 -5.606 1.00 91.25 686 LEU A CA 1
ATOM 5335 C C . LEU A 1 686 ? -5.508 8.681 -4.097 1.00 91.25 686 LEU A C 1
ATOM 5337 O O . LEU A 1 686 ? -6.503 9.260 -3.668 1.00 91.25 686 LEU A O 1
ATOM 5341 N N . VAL A 1 687 ? -4.588 8.148 -3.288 1.00 96.50 687 VAL A N 1
ATOM 5342 C CA . VAL A 1 687 ? -4.717 8.144 -1.823 1.00 96.50 687 VAL A CA 1
ATOM 5343 C C . VAL A 1 687 ? -4.837 9.565 -1.278 1.00 96.50 687 VAL A C 1
ATOM 5345 O O . VAL A 1 687 ? -5.652 9.811 -0.387 1.00 96.50 687 VAL A O 1
ATOM 5348 N N . TYR A 1 688 ? -4.073 10.513 -1.823 1.00 95.94 688 TYR A N 1
ATOM 5349 C CA . TYR A 1 688 ? -4.176 11.908 -1.411 1.00 95.94 688 TYR A CA 1
ATOM 5350 C C . TYR A 1 688 ? -5.513 12.546 -1.803 1.00 95.94 688 TYR A C 1
ATOM 5352 O O . TYR A 1 688 ? -6.135 13.196 -0.961 1.00 95.94 688 TYR A O 1
ATOM 5360 N N . ALA A 1 689 ? -5.983 12.334 -3.036 1.00 95.44 689 ALA A N 1
ATOM 5361 C CA . ALA A 1 689 ? -7.265 12.869 -3.495 1.00 95.44 689 ALA A CA 1
ATOM 5362 C C . ALA A 1 689 ? -8.446 12.280 -2.700 1.00 95.44 689 ALA A C 1
ATOM 5364 O O . ALA A 1 689 ? -9.314 13.023 -2.236 1.00 95.44 689 ALA A O 1
ATOM 5365 N N . VAL A 1 690 ? -8.437 10.963 -2.457 1.00 96.38 690 VAL A N 1
ATOM 5366 C CA . VAL A 1 690 ? -9.420 10.267 -1.609 1.00 96.38 690 VAL A CA 1
ATOM 5367 C C . VAL A 1 690 ? -9.434 10.859 -0.204 1.00 96.38 690 VAL A C 1
ATOM 5369 O O . VAL A 1 690 ? -10.505 11.180 0.307 1.00 96.38 690 VAL A O 1
ATOM 5372 N N . ALA A 1 691 ? -8.267 11.055 0.415 1.00 98.25 691 ALA A N 1
ATOM 5373 C CA . ALA A 1 691 ? -8.182 11.602 1.765 1.00 98.25 691 ALA A CA 1
ATOM 5374 C C . ALA A 1 691 ? -8.668 13.055 1.852 1.00 98.25 691 ALA A C 1
ATOM 5376 O O . ALA A 1 691 ? -9.424 13.402 2.762 1.00 98.25 691 ALA A O 1
ATOM 5377 N N . ALA A 1 692 ? -8.271 13.898 0.894 1.00 97.88 692 ALA A N 1
ATOM 5378 C CA . ALA A 1 692 ? -8.690 15.294 0.839 1.00 97.88 692 ALA A CA 1
ATOM 5379 C C . ALA A 1 692 ? -10.211 15.415 0.678 1.00 97.88 692 ALA A C 1
ATOM 5381 O O . ALA A 1 692 ? -10.850 16.190 1.392 1.00 97.88 692 ALA A O 1
ATOM 5382 N N . ARG A 1 693 ? -10.792 14.601 -0.203 1.00 97.50 693 ARG A N 1
ATOM 5383 C CA . ARG A 1 693 ? -12.231 14.564 -0.431 1.00 97.50 693 ARG A CA 1
ATOM 5384 C C . ARG A 1 693 ? -13.011 14.006 0.749 1.00 97.50 693 ARG A C 1
ATOM 5386 O O . ARG A 1 693 ? -14.001 14.602 1.166 1.00 97.50 693 ARG A O 1
ATOM 5393 N N . ALA A 1 694 ? -12.580 12.874 1.297 1.00 97.94 694 ALA A N 1
ATOM 5394 C CA . ALA A 1 694 ? -13.252 12.247 2.426 1.00 97.94 694 ALA A CA 1
ATOM 5395 C C . ALA A 1 694 ? -13.284 13.179 3.648 1.00 97.94 694 ALA A C 1
ATOM 5397 O O . ALA A 1 694 ? -14.307 13.266 4.325 1.00 97.94 694 ALA A O 1
ATOM 5398 N N . ALA A 1 695 ? -12.212 13.945 3.881 1.00 98.12 695 ALA A N 1
ATOM 5399 C CA . ALA A 1 695 ? -12.195 14.976 4.914 1.00 98.12 695 ALA A CA 1
ATOM 5400 C C . ALA A 1 695 ? -13.282 16.042 4.692 1.00 98.12 695 ALA A C 1
ATOM 5402 O O . ALA A 1 695 ? -13.992 16.387 5.633 1.00 98.12 695 ALA A O 1
ATOM 5403 N N . ASP A 1 696 ? -13.462 16.533 3.463 1.00 97.56 696 ASP A N 1
ATOM 5404 C CA . ASP A 1 696 ? -14.499 17.527 3.159 1.00 97.56 696 ASP A CA 1
ATOM 5405 C C . ASP A 1 696 ? -15.920 16.959 3.326 1.00 97.56 696 ASP A C 1
ATOM 5407 O O . ASP A 1 696 ? -16.796 17.659 3.840 1.00 97.56 696 ASP A O 1
ATOM 5411 N N . LEU A 1 697 ? -16.146 15.684 2.976 1.00 97.00 697 LEU A N 1
ATOM 5412 C CA . LEU A 1 697 ? -17.420 14.993 3.226 1.00 97.00 697 LEU A CA 1
ATOM 5413 C C . LEU A 1 697 ? -17.743 14.933 4.728 1.00 97.00 697 LEU A C 1
ATOM 5415 O O . LEU A 1 697 ? -18.861 15.249 5.136 1.00 97.00 697 LEU A O 1
ATOM 5419 N N . ILE A 1 698 ? -16.756 14.582 5.559 1.00 98.06 698 ILE A N 1
ATOM 5420 C CA . ILE A 1 698 ? -16.903 14.549 7.021 1.00 98.06 698 ILE A CA 1
ATOM 5421 C C . ILE A 1 698 ? -17.191 15.957 7.564 1.00 98.06 698 ILE A C 1
ATOM 5423 O O . ILE A 1 698 ? -18.133 16.148 8.334 1.00 98.06 698 ILE A O 1
ATOM 5427 N N . VAL A 1 699 ? -16.423 16.967 7.139 1.00 98.00 699 VAL A N 1
ATOM 5428 C CA . VAL A 1 699 ? -16.625 18.366 7.559 1.00 98.00 699 VAL A CA 1
ATOM 5429 C C . VAL A 1 699 ? -18.027 18.853 7.203 1.00 98.00 699 VAL A C 1
ATOM 5431 O O . VAL A 1 699 ? -18.682 19.493 8.031 1.00 98.00 699 VAL A O 1
ATOM 5434 N N . ALA A 1 700 ? -18.504 18.557 5.992 1.00 96.94 700 ALA A N 1
ATOM 5435 C CA . ALA A 1 700 ? -19.843 18.926 5.554 1.00 96.94 700 ALA A CA 1
ATOM 5436 C C . ALA A 1 700 ? -20.924 18.271 6.428 1.00 96.94 700 ALA A C 1
ATOM 5438 O O . ALA A 1 700 ? -21.828 18.970 6.895 1.00 96.94 700 ALA A O 1
ATOM 5439 N N . GLU A 1 701 ? -20.795 16.971 6.716 1.00 96.69 701 GLU A N 1
ATOM 5440 C CA . GLU A 1 701 ? -21.724 16.240 7.584 1.00 96.69 701 GLU A CA 1
ATOM 5441 C C . GLU A 1 701 ? -21.811 16.865 8.985 1.00 96.69 701 GLU A C 1
ATOM 5443 O O . GLU A 1 701 ? -22.909 17.131 9.479 1.00 96.69 701 GLU A O 1
ATOM 5448 N N . TYR A 1 702 ? -20.676 17.151 9.630 1.00 96.00 702 TYR A N 1
ATOM 5449 C CA . TYR A 1 702 ? -20.689 17.711 10.986 1.00 96.00 702 TYR A CA 1
ATOM 5450 C C . TYR A 1 702 ? -21.158 19.161 11.042 1.00 96.00 702 TYR A C 1
ATOM 5452 O O . TYR A 1 702 ? -21.881 19.521 11.970 1.00 96.00 702 TYR A O 1
ATOM 5460 N N . ARG A 1 703 ? -20.831 19.985 10.042 1.00 95.06 703 ARG A N 1
ATOM 5461 C CA . ARG A 1 703 ? -21.378 21.347 9.951 1.00 95.06 703 ARG A CA 1
ATOM 5462 C C . ARG A 1 703 ? -22.888 21.336 9.748 1.00 95.06 703 ARG A C 1
ATOM 5464 O O . ARG A 1 703 ? -23.582 22.191 10.290 1.00 95.06 703 ARG A O 1
ATOM 5471 N N . GLN A 1 704 ? -23.412 20.380 8.981 1.00 94.38 704 GLN A N 1
ATOM 5472 C CA . GLN A 1 704 ? -24.855 20.217 8.824 1.00 94.38 704 GLN A CA 1
ATOM 5473 C C . GLN A 1 704 ? -25.515 19.776 10.135 1.00 94.38 7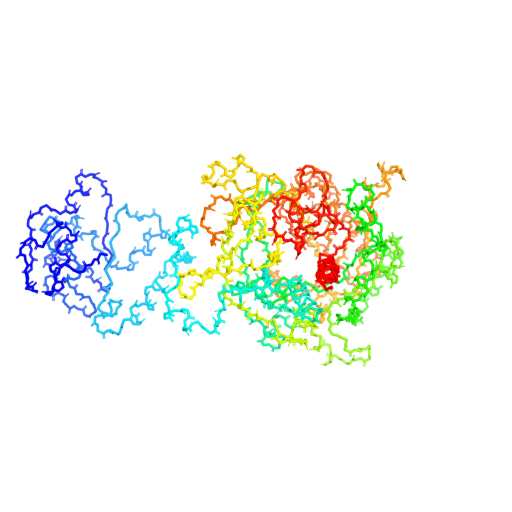04 GLN A C 1
ATOM 5475 O O . GLN A 1 704 ? -26.543 20.336 10.503 1.00 94.38 704 GLN A O 1
ATOM 5480 N N . LYS A 1 705 ? -24.910 18.830 10.866 1.00 91.12 705 LYS A N 1
ATOM 5481 C CA . LYS A 1 705 ? -25.387 18.409 12.193 1.00 91.12 705 LYS A CA 1
ATOM 5482 C C . LYS A 1 705 ? -25.397 19.567 13.196 1.00 91.12 705 LYS A C 1
ATOM 5484 O O . LYS A 1 705 ? -26.391 19.737 13.888 1.00 91.12 705 LYS A O 1
ATOM 5489 N N . GLN A 1 706 ? -24.347 20.392 13.234 1.00 86.69 706 GLN A N 1
ATOM 5490 C CA . GLN A 1 706 ? -24.286 21.583 14.097 1.00 86.69 706 GLN A CA 1
ATOM 5491 C C . GLN A 1 706 ? -25.427 22.566 13.795 1.00 86.69 706 GLN A C 1
ATOM 5493 O O . GLN A 1 706 ? -26.157 22.940 14.703 1.00 86.69 706 GLN A O 1
ATOM 5498 N N . LYS A 1 707 ? -25.675 22.876 12.514 1.00 86.88 707 LYS A N 1
ATOM 5499 C CA . LYS A 1 707 ? -26.781 23.759 12.089 1.00 86.88 707 LYS A CA 1
ATOM 5500 C C . LYS A 1 707 ? -28.186 23.250 12.420 1.00 86.88 707 LYS A C 1
ATOM 5502 O O . LYS A 1 707 ? -29.124 24.029 12.341 1.00 86.88 707 LYS A O 1
ATOM 5507 N N . LEU A 1 708 ? -28.357 21.948 12.647 1.00 80.19 708 LEU A N 1
ATOM 5508 C CA . LEU A 1 708 ? -29.642 21.365 13.045 1.00 80.19 708 LEU A CA 1
ATOM 5509 C C . LEU A 1 708 ? -29.832 21.366 14.570 1.00 80.19 708 LEU A C 1
ATOM 5511 O O . LEU A 1 708 ? -30.954 21.164 15.031 1.00 80.19 708 LEU A O 1
ATOM 5515 N N . HIS A 1 709 ? -28.746 21.525 15.333 1.00 71.81 709 HIS A N 1
ATOM 5516 C CA . HIS A 1 709 ? -28.763 21.611 16.793 1.00 71.81 709 HIS A CA 1
ATOM 5517 C C . HIS A 1 709 ? -28.866 23.054 17.307 1.00 71.81 709 HIS A C 1
ATOM 5519 O O . HIS A 1 709 ? -29.434 23.246 18.384 1.00 71.81 709 HIS A O 1
ATOM 5525 N N . ASP A 1 710 ? -28.340 24.020 16.549 1.00 59.25 710 ASP A N 1
ATOM 5526 C CA . ASP A 1 710 ? -28.545 25.466 16.739 1.00 59.25 710 ASP A CA 1
ATOM 5527 C C . ASP A 1 710 ? -29.923 25.914 16.222 1.00 59.25 710 ASP A C 1
ATOM 5529 O O . ASP A 1 710 ? -30.552 26.778 16.883 1.00 59.25 710 ASP A O 1
#

Organism: NCBI:txid392032

Sequence (710 aa):
MYAITHPSQPNYISMIAGSTLNYQNNDYFSTNELTIIDLLNKAQVSWKSYQENYTSLSTTTSPNCNDAMELEKGSYVRSHNPFMFSTSVRHHTNECKKIVNADQLEIDLTNKQLPQFSFYTPNIKNSGHDTDLNYAVYVLIHFDVHGSRLEYSYAARHDIPICSLAQRSASNTHLQESYDVIVIGAGAAGSIVSTKLATALDMKILLVEAGIQTGSNDNENITDPALWLNVVHNDTLEWHFTTVAQTALNNRTINLGFAKGTGGSAMHNAMGYVRGGQRWMDAWEMNEGVVNWNSETVIPYFDAVEEILRVVYPANDTQGLVDAIFQAARTAGFPYNPSYNHGPDMLGMANFVMSINDVGTNMTQQAKSMYNRVTSYQKYLQALQPANLQLVTGLQVIGFNFTNDPLPTVDHVELYSEEYQCKHSVAVEKELILSAGTINTPKLLQLSGIGNATYLKSLGIEVVKDLPGVGINLRDDVVVNLVYTTDFVEIESPPASFLSAVLFAVDNSTTQQVPYVDGTGSLTNIEMLFSTGNMIGNSWPSDWQNSLVLSPNIQQCKSTGTVKIENLNPLIAPAIDPAYLSVESDFDRVINSILLSRKLLSQPSFAKWNFREVLPGANYQTRDELIEWIRGNATTGFHYIGTCKMGTDPLAVVNPTDMKVWGVERLRIIDASVAPSSFSANTQSLVYAVAARAADLIVAEYRQKQKLHD

Foldseek 3Di:
DDQPAPPRLLSLLCQFQVGSPPDHDDDDAADQHHTPVNVCVVVVFFEAEAEEPDDPPPDPDDLFQVVVVPDPDDQGDVSQVSQCRYPVQGVDNVNVVRYYHNVVVLVCVVVVNHTPYYHYGYTCQLCCNVHHPVSVVVCVQVVDSPDPRPPLPDQFPVSQAADDPVRCVVPPDVDDQAWQEEEEALAQLSLQLQLLLLVQDPTQYEYEFQAEADDLPPDCLQWFLLNLLVLQVDPRFFPQDWAQQQVLQVRDIFTFGWTGYRRICLRRDNQFFWPWAQQQQQQCCPPFVLPQRGSVNLVVLLVVVCVLLVKDQQAQDWPCVQVLLLVLQVVVPWDEDDDRRYHNGNAGKYFTIGSWDDQDHDDDPVSLLVTTHGGSNVRRCVVNVRPSYDYDYSWHWLEFDFDPPPFTETFWTWTAHPVRSHIDIHGHNAFYEYAPAQQLVLLRCLLHQHEQNVQSVVVVHHHRYYQPLAFWQKAFWKKFKWKWAFPQDAIDFRSSQFRRMKHFDAQCVCVPPDDCPVRGAHNTFWIKTKGALLRPNDPDDPRRRRIIMIMITGFQDPQIWGWAQPGNYSSDGTNTHRSPCVDVVSLSSVVSVVVVVVSSCPDPSCVSRPIATPVVHPVQDDSVSSSNSCSNGMHTPSQIAANQAEGDDSSHQADSQQQAGPRYGNYGYQYRHHHNGIHPTGRSSVSSSSSNSNSVSVSVVVVVVVVVVD

Secondary structure (DSSP, 8-state):
----SSSSHHHHHHHHHSS-TT--SSS---B-S--HHHHHHHTT--EEEEETT-----STT-SSGGGGGG---TT--GGG-GGGGBHHHHT-HHHHTTEEETTHHHHHHHTT---SEEEEE--TTTTTSSS-HHHHHHHHHT--STT-------SSGGGSPBPPHHHHHHSSS---SEEEEEEE--SHHHHHHHHHHHHHS---EEEE-SSBPPPTTS-HHHHSGGGHHHHHT-TTTB--EEPPPBGGGTTB--EE--B-BTTGGGGTS--B-----HHHHHHHHHHH--TT-SHHHHHHHHHHHHHHHT-BPPP--STTHHHHHHHHHHHTTPPB-S-TTTSSS--EEE---BSB----SS--GGGGGG--B--HIIIIIIHH--TTEEEE-SEEEEEEEEEESSSEEEEEEEEEETTTTEEEEEEEEEEEEE-SHHHHHHHHHHHTTEE-HHHHHHTT---SEE-TTTTEEEB--EE--EEEE-SSSPPPPPTTSS-S-EEEE--TTSTTT--TTS--S-S--EEEEEEETT-TT----GGGSSEEEEEEEE-S-S--EEEE---S-TTSPPEEE--TT-SHHHHHHHHHHHHHHHHHHTSGGGTTT--EEEETTTT--SHHHHHHHHHHH-EE-S--B-TT-BSSSTT--B-TTT-BBTT-BTEEE-SGGG-SS--SS-HHHHHHHHHHHHHHHHHHHHHHHHHHH-

InterPro domains:
  IPR000172 Glucose-methanol-choline oxidoreductase, N-terminal [PF00732] (179-478)
  IPR000172 Glucose-methanol-choline oxidoreductase, N-terminal [PS00624] (437-451)
  IPR007312 Phosphoesterase [PF04185] (3-132)
  IPR007867 Glucose-methanol-choline oxidoreductase, C-terminal [PF05199] (558-691)
  IPR012132 Glucose-methanol-choline oxidoreductase [PTHR11552] (167-706)
  IPR036188 FAD/NAD(P)-binding domain superfamily [G3DSA:3.50.50.60] (180-691)
  IPR036188 FAD/NAD(P)-binding domain superfamily [SSF51905] (174-702)

Radius of gyration: 30.57 Å; chains: 1; bounding box: 69×70×88 Å